Protein AF-A0A8K0TQK9-F1 (afdb_monomer)

Organism: NCBI:txid40658

Secondary structure (DSSP, 8-state):
-EEEEEEESS-S-SSHHHHHHHHHHHHHHTT--EEEEEEE--SS-GGG----TTS--EE-TT--EE-TTHHHHHHHHT----GGGEEEHHHHHHHHHHH-SS-HHHHHHHHHHHHHHHHTTS---TTT-PPPSEEEEEEEEETTSGGGHHHHHHHHHHHHHH-GGGEEEEEEEE--EETTEE-HHHHHHHHHHHHHTT---SEEEEEESSPPPTTHHHHHHHHTT--GGGEEEEETT--TTTHHHHHHHTTHHHHHHHHHT-S-SS----HHHHHHHHHHHHHHHHHHHHHHHHSTT-SS--EEEEEEE---TTTTHHHHHHHHHHHHHHT--EEEEEEEGGGTSTTHHHHSHHHHHHHHHHHHT-SEEEE----SSTTHHHHHHHHHHHHHHT--EEEETHHHHHHHHHHHHHTS--TT-EEGGG-S-TTS--S-EEEEE---S-SS-SS---EEEEEEEEEPTT-TT-HHHHHHHTSTT--EE--STTSPPEEEEEEEEEESEEE-GGGHHHHHHTTEEEEEE-TTS-SEEEEEETTSSSEEEESS-GGGS--SSS--HHHHHHHHHHHTPPPHHHHHHHHHHTT--

pLDDT: mean 83.14, std 16.25, range [33.28, 98.81]

InterPro domains:
  IPR004468 CTP synthase [PTHR11550] (1-573)
  IPR017456 CTP synthase, N-terminal [PF06418] (2-258)
  IPR017926 Glutamine amidotransferase [PF00117] (317-420)
  IPR017926 Glutamine amidotransferase [PF00117] (497-562)
  IPR027417 P-loop containing nucleoside triphosphate hydrolase [G3DSA:3.40.50.300] (1-275)
  IPR027417 P-loop containing nucleoside triphosphate hydrolase [SSF52540] (1-261)
  IPR029062 Class I glutamine amidotransferase-like [G3DSA:3.40.50.880] (303-580)
  IPR029062 Class I glutamine amidotransferase-like [SSF52317] (304-571)
  IPR033828 CTP synthase GATase domain [cd01746] (305-566)

Nearest PDB structures (foldseek):
  7mif-assembly1_C  TM=9.274E-01  e=9.470E-51  Homo sapiens
  1vcm-assembly1_A  TM=8.957E-01  e=7.310E-43  Thermus thermophilus
  6l6z-assembly1_C  TM=8.809E-01  e=5.903E-44  Drosophila melanogaster
  2vo1-assembly1_A-2  TM=8.966E-01  e=7.196E-18  Homo sapiens
  2vo1-assembly1_B-2  TM=9.047E-01  e=4.622E-17  Homo sapiens

Radius of gyration: 26.08 Å; Cα contacts (8 Å, |Δi|>4): 1160; chains: 1; bounding box: 70×64×74 Å

Solvent-accessible surface area (backbone atoms only — not comparable to full-atom values): 31436 Å² total; per-residue (Å²): 112,35,40,35,41,37,39,26,52,45,64,81,83,76,54,57,67,47,52,50,39,26,54,44,40,42,41,31,30,63,36,42,46,62,38,66,36,41,35,36,69,49,58,69,43,52,81,68,64,79,59,58,94,58,57,48,71,26,61,32,55,78,33,37,42,38,62,49,71,64,45,51,44,34,22,71,61,69,43,54,61,44,63,72,34,49,47,28,31,28,60,44,50,50,55,47,66,77,62,64,83,85,65,57,61,64,44,42,22,51,50,50,39,50,46,55,66,53,46,42,44,50,50,32,43,88,87,73,60,49,61,32,45,28,23,37,34,40,45,57,41,35,54,54,41,77,93,41,43,54,58,41,42,18,53,38,50,44,36,66,74,69,34,70,84,32,46,49,31,39,31,39,26,60,45,53,70,57,94,94,38,76,37,48,67,51,39,40,53,34,54,49,36,27,41,73,45,58,41,74,66,66,31,35,39,42,34,31,69,59,86,78,60,92,56,48,57,53,48,39,14,62,75,63,75,45,56,63,94,31,46,42,84,42,55,56,82,51,51,79,65,44,43,39,55,56,40,42,78,72,42,47,45,61,52,51,25,56,62,76,66,56,84,88,68,100,79,82,83,57,77,50,44,55,51,7,51,48,51,44,53,54,47,54,51,46,32,51,47,50,55,50,47,68,41,90,81,53,95,65,82,60,39,33,33,32,40,42,40,80,83,52,100,58,37,49,54,52,51,54,53,25,50,50,20,26,22,47,76,64,75,43,30,72,39,81,45,82,36,54,12,56,32,51,19,81,66,15,59,78,77,37,44,69,55,17,53,52,40,49,55,53,58,73,67,33,27,21,44,36,27,54,61,73,74,82,68,78,38,47,65,9,46,30,46,51,51,49,48,28,67,75,73,51,36,19,33,42,18,25,31,42,23,21,55,41,46,54,34,38,45,33,31,73,71,68,66,35,78,59,42,38,45,50,88,68,49,92,50,78,93,78,58,94,53,50,57,48,30,32,83,63,51,48,80,91,56,96,61,90,88,72,42,57,33,52,7,57,46,63,30,35,43,44,85,97,35,86,82,35,64,63,57,54,37,44,71,77,50,89,70,51,56,81,53,73,77,53,95,95,56,81,71,42,59,37,42,74,44,37,31,78,48,44,64,34,52,39,64,91,49,48,66,63,39,40,76,74,48,48,31,70,41,16,17,34,92,82,67,60,40,61,35,28,35,36,38,82,97,42,86,36,40,41,23,27,44,35,46,61,38,69,67,20,16,58,94,51,38,25,38,62,55,34,46,50,48,52,53,12,62,69,53,75,59,71,73,60,53,55,56,53,50,57,60,69,72,75,116

Foldseek 3Di:
DFEEEEAEQDAPDQCSLLLLLLLQLLLLLQQFFEAEAEEAAALDQQQPPVVDLFFDWFAFQQFRIHHVSVLLNCFRNVWGDDSLSYHYNNNLQVQQVVVDDDCSLVSSLVVVLVSCVVRQQQGGHPVPRGGTPYYYYYYHGRLLDPSCLSVLSSVLVNCVVVDVLRYAYEYEYEFDDDPNDTHLVRLLSSQVSSVVSVDHHQAYEYEDQDDDDPCSLVCNCVSNVHDSLRYHYDHRVADSLRRSVSCVVSVSSVVSCVSSPNDDDPDDDDPSSVSSNVSVVLSCLLSVLVVVLPDPPPPDDAQEEEEEEADDPRGPPLVVVLLSLLCSVVSGRHDYHYQYLVLQAPCCCVVPVVSVVVSVVSLQQHLEYEYEDGADDPSLRSLLSSLVCCVVVLRQYEYEAVGLVSNLQSCCVPQVVQVLEDAPRHDPDPVPRPGHHQKYFDADPPDDDDPDRWPWRKAKKWFDPPCPLPLLLVLPVVDPQWDQPPDDPPDHTTTMGIFTATGGMFGQQVCQVSCVVRAFHLGIAGPVNGGGQKTFRNPGLHHIYGNGDQSSNAHNSRRRSNSSSSSVSSSPDDGPVVVVVVVVVVVVD

Mean predicted aligned error: 8.95 Å

Sequence (589 aa):
MKYVFITSDVGHNIGDGIIATSIALLLKAVGQRVTLVKIDPTIKDSQDASQGENEDIFVLEDGAEVDPVLGEYERCLNITLTRDHIITGGKLLESVILGGGTDTEVKIVNNMQGLITRESKLPVDRDSKLAPQACVIEFDGDAADLDIQPFAMALAKLRASVGNHNVTHFHISHIPIVDDEQQPQHAKQGIQAVQAAGLFPDMVLAYHETEFLKDVIRQIAIDCQLRRDQVIAVHGNSTPYQMPTLLEEKGIMHYLASFVGVGSGPEYPSRIQLQGAQLWRSWTSAAGDAEQNIATDCEMPPTIISLIGNFTTYSHLSVTRSLEHAALSCQRRLQINYITASHLDPSAERLLPVQHVQALATLHSSHGILVPGGFGSEGTEGMIEAIRWARESRTPFLGICLGMQLTVIEFARNVCKMPKATSAEFVRSADMFDGEKLITYMPDFDRASPDDKMRLGVRKTYFQRDTEWSKARASYATGTVSEPDYLIAGGPSAFVIHERYRHRLAVNPKYFEVLETNGLRLVGKDDTGTRTGVVEIQDHPWFVGVQYHPEYTSKVMDPNRCILGFFKASSEVVPLQLLTTSMEALSLE

Structure (mmCIF, N/CA/C/O backbone):
data_AF-A0A8K0TQK9-F1
#
_entry.id   AF-A0A8K0TQK9-F1
#
loop_
_atom_site.group_PDB
_atom_site.id
_atom_site.type_symbol
_atom_site.label_atom_id
_atom_site.label_alt_id
_atom_site.label_comp_id
_atom_site.label_asym_id
_atom_site.label_entity_id
_atom_site.label_seq_id
_atom_site.pdbx_PDB_ins_code
_atom_site.Cartn_x
_atom_site.Cartn_y
_atom_site.Cartn_z
_atom_site.occupancy
_atom_site.B_iso_or_equiv
_atom_site.auth_seq_id
_atom_site.auth_comp_id
_atom_site.auth_asym_id
_atom_site.auth_atom_id
_atom_site.pdbx_PDB_model_num
ATOM 1 N N . MET A 1 1 ? -25.973 -3.242 12.121 1.00 92.88 1 MET A N 1
ATOM 2 C CA . MET A 1 1 ? -24.628 -2.657 11.995 1.00 92.88 1 MET A CA 1
ATOM 3 C C . MET A 1 1 ? -24.062 -2.518 13.392 1.00 92.88 1 MET A C 1
ATOM 5 O O . MET A 1 1 ? -24.775 -2.013 14.253 1.00 92.88 1 MET A O 1
ATOM 9 N N . LYS A 1 2 ? -22.846 -3.004 13.618 1.00 96.56 2 LYS A N 1
ATOM 10 C CA . LYS A 1 2 ? -22.050 -2.759 14.823 1.00 96.56 2 LYS A CA 1
ATOM 11 C C . LYS A 1 2 ? -20.995 -1.701 14.502 1.00 96.56 2 LYS A C 1
ATOM 13 O O . LYS A 1 2 ? -20.489 -1.688 13.384 1.00 96.56 2 LYS A O 1
ATOM 18 N N . TYR A 1 3 ? -20.662 -0.841 15.451 1.00 97.62 3 TYR A N 1
ATOM 19 C CA . TYR A 1 3 ? -19.619 0.166 15.286 1.00 97.62 3 TYR A CA 1
ATOM 20 C C . TYR A 1 3 ? -18.527 -0.037 16.327 1.00 97.62 3 TYR A C 1
ATOM 22 O O . TYR A 1 3 ? -18.816 -0.302 17.495 1.00 97.62 3 TYR A O 1
ATOM 30 N N . VAL A 1 4 ? -17.281 0.088 15.893 1.00 97.50 4 VAL A N 1
ATOM 31 C CA . VAL A 1 4 ? -16.113 0.090 16.768 1.00 97.50 4 VAL A CA 1
ATOM 32 C C . VAL A 1 4 ? -15.433 1.434 16.624 1.00 97.50 4 VAL A C 1
ATOM 34 O O . VAL A 1 4 ? -14.973 1.753 15.536 1.00 97.50 4 VAL A O 1
ATOM 37 N N . PHE A 1 5 ? -15.399 2.228 17.685 1.00 95.69 5 PHE A N 1
ATOM 38 C CA . PHE A 1 5 ? -14.688 3.504 17.681 1.00 95.69 5 PHE A CA 1
ATOM 39 C C . PHE A 1 5 ? -13.254 3.269 18.140 1.00 95.69 5 PHE A C 1
ATOM 41 O O . PHE A 1 5 ? -13.059 2.615 19.164 1.00 95.69 5 PHE A O 1
ATOM 48 N N . ILE A 1 6 ? -12.287 3.802 17.402 1.00 93.25 6 ILE A N 1
ATOM 49 C CA . ILE A 1 6 ? -10.870 3.838 17.760 1.00 93.25 6 ILE A CA 1
ATOM 50 C C . ILE A 1 6 ? -10.478 5.309 17.879 1.00 93.25 6 ILE A C 1
ATOM 52 O O . ILE A 1 6 ? -10.635 6.059 16.918 1.00 93.25 6 ILE A O 1
ATOM 56 N N . THR A 1 7 ? -10.019 5.721 19.057 1.00 91.25 7 THR A N 1
ATOM 57 C CA . THR A 1 7 ? -9.495 7.074 19.310 1.00 91.25 7 THR A CA 1
ATOM 58 C C . THR A 1 7 ? -8.152 6.977 20.020 1.00 91.25 7 THR A C 1
ATOM 60 O O . THR A 1 7 ? -7.935 6.004 20.742 1.00 91.25 7 THR A O 1
ATOM 63 N N . SER A 1 8 ? -7.290 7.982 19.906 1.00 87.88 8 SER A N 1
ATOM 64 C CA . SER A 1 8 ? -5.996 8.024 20.598 1.00 87.88 8 SER A CA 1
ATOM 65 C C . SER A 1 8 ? -5.784 9.343 21.341 1.00 87.88 8 SER A C 1
ATOM 67 O O . SER A 1 8 ? -6.478 10.323 21.071 1.00 87.88 8 SER A O 1
ATOM 69 N N . ASP A 1 9 ? -4.897 9.341 22.339 1.00 80.44 9 ASP A N 1
ATOM 70 C CA . ASP A 1 9 ? -4.411 10.547 23.037 1.00 80.44 9 ASP A CA 1
ATOM 71 C C . ASP A 1 9 ? -3.017 10.982 22.549 1.00 80.44 9 ASP A C 1
ATOM 73 O O . ASP A 1 9 ? -2.270 11.670 23.249 1.00 80.44 9 ASP A O 1
ATOM 77 N N . VAL A 1 10 ? -2.636 10.525 21.353 1.00 67.88 10 VAL A N 1
ATOM 78 C CA . VAL A 1 10 ? -1.314 10.750 20.783 1.00 67.88 10 VAL A CA 1
ATOM 79 C C . VAL A 1 10 ? -1.455 11.357 19.405 1.00 67.88 10 VAL A C 1
ATOM 81 O O . VAL A 1 10 ? -2.225 10.879 18.578 1.00 67.88 10 VAL A O 1
ATOM 84 N N . GLY A 1 11 ? -0.686 12.417 19.152 1.00 56.16 11 GLY A N 1
ATOM 85 C CA . GLY A 1 11 ? -0.573 12.988 17.816 1.00 56.16 11 GLY A CA 1
ATOM 86 C C . GLY A 1 11 ? -0.121 11.936 16.796 1.00 56.16 11 GLY A C 1
ATOM 87 O O . GLY A 1 11 ? 0.573 10.981 17.148 1.00 56.16 11 GLY A O 1
ATOM 88 N N . HIS A 1 12 ? -0.539 12.136 15.543 1.00 52.50 12 HIS A N 1
ATOM 89 C CA . HIS A 1 12 ? -0.337 11.261 14.384 1.00 52.50 12 HIS A CA 1
ATOM 90 C C . HIS A 1 12 ? 0.938 10.387 14.436 1.00 52.50 12 HIS A C 1
ATOM 92 O O . HIS A 1 12 ? 2.028 10.905 14.680 1.00 52.50 12 HIS A O 1
ATOM 98 N N . ASN A 1 13 ? 0.794 9.097 14.081 1.00 53.06 13 ASN A N 1
ATOM 99 C CA . ASN A 1 13 ? 1.830 8.059 13.851 1.00 53.06 13 ASN A CA 1
ATOM 100 C C . ASN A 1 13 ? 2.056 6.975 14.920 1.00 53.06 13 ASN A C 1
ATOM 102 O O . ASN A 1 13 ? 2.867 6.080 14.671 1.00 53.06 13 ASN A O 1
ATOM 106 N N . ILE A 1 14 ? 1.342 6.938 16.050 1.00 54.22 14 ILE A N 1
ATOM 107 C CA . ILE A 1 14 ? 1.516 5.829 17.014 1.00 54.22 14 ILE A CA 1
ATOM 108 C C . ILE A 1 14 ? 0.519 4.701 16.753 1.00 54.22 14 ILE A C 1
ATOM 110 O O . ILE A 1 14 ? -0.412 4.482 17.512 1.00 54.22 14 ILE A O 1
ATOM 114 N N . GLY A 1 15 ? 0.711 3.955 15.663 1.00 64.62 15 GLY A N 1
ATOM 115 C CA . GLY A 1 15 ? 0.089 2.634 15.494 1.00 64.62 15 GLY A CA 1
ATOM 116 C C . GLY A 1 15 ? -1.449 2.574 15.465 1.00 64.62 15 GLY A C 1
ATOM 117 O O . GLY A 1 15 ? -1.981 1.466 15.389 1.00 64.62 15 GLY A O 1
ATOM 118 N N . ASP A 1 16 ? -2.163 3.705 15.474 1.00 76.88 16 ASP A N 1
ATOM 119 C CA . ASP A 1 16 ? -3.633 3.775 15.473 1.00 76.88 16 ASP A CA 1
ATOM 120 C C . ASP A 1 16 ? -4.231 3.001 14.300 1.00 76.88 16 ASP A C 1
ATOM 122 O O . ASP A 1 16 ? -5.071 2.116 14.491 1.00 76.88 16 ASP A O 1
ATOM 126 N N . GLY A 1 17 ? -3.699 3.232 13.097 1.00 81.25 17 GLY A N 1
ATOM 127 C CA . GLY A 1 17 ? -4.093 2.490 11.906 1.00 81.25 17 GLY A CA 1
ATOM 128 C C . GLY A 1 17 ? -3.792 0.993 12.008 1.00 81.25 17 GLY A C 1
ATOM 129 O O . GLY A 1 17 ? -4.607 0.170 11.590 1.00 81.25 17 GLY A O 1
ATOM 130 N N . ILE A 1 18 ? -2.680 0.597 12.637 1.00 85.31 18 ILE A N 1
ATOM 131 C CA . ILE A 1 18 ? -2.342 -0.820 12.853 1.00 85.31 18 ILE A CA 1
ATOM 132 C C . ILE A 1 18 ? -3.350 -1.466 13.811 1.00 85.31 18 ILE A C 1
ATOM 134 O O . ILE A 1 18 ? -3.841 -2.566 13.545 1.00 85.31 18 ILE A O 1
ATOM 138 N N . ILE A 1 19 ? -3.702 -0.791 14.905 1.00 88.38 19 ILE A N 1
ATOM 139 C CA . ILE A 1 19 ? -4.674 -1.278 15.888 1.00 88.38 19 ILE A CA 1
ATOM 140 C C . ILE A 1 19 ? -6.076 -1.352 15.275 1.00 88.38 19 ILE A C 1
ATOM 142 O O . ILE A 1 19 ? -6.740 -2.384 15.401 1.00 88.38 19 ILE A O 1
ATOM 146 N N . ALA A 1 20 ? -6.515 -0.306 14.570 1.00 91.38 20 ALA A N 1
ATOM 147 C CA . ALA A 1 20 ? -7.804 -0.277 13.883 1.00 91.38 20 ALA A CA 1
ATOM 148 C C . ALA A 1 20 ? -7.917 -1.425 12.869 1.00 91.38 20 ALA A C 1
ATOM 150 O O . ALA A 1 20 ? -8.902 -2.171 12.869 1.00 91.38 20 ALA A O 1
ATOM 151 N N . THR A 1 21 ? -6.865 -1.632 12.073 1.00 91.44 21 THR A N 1
ATOM 152 C CA . THR A 1 21 ? -6.749 -2.755 11.134 1.00 91.44 21 THR A CA 1
ATOM 153 C C . THR A 1 21 ? -6.795 -4.100 11.850 1.00 91.44 21 THR A C 1
ATOM 155 O O . THR A 1 21 ? -7.517 -5.003 11.432 1.00 91.44 21 THR A O 1
ATOM 158 N N . SER A 1 22 ? -6.071 -4.241 12.959 1.00 92.25 22 SER A N 1
ATOM 159 C CA . SER A 1 22 ? -6.006 -5.488 13.724 1.00 92.25 22 SER A CA 1
ATOM 160 C C . SER A 1 22 ? -7.363 -5.854 14.320 1.00 92.25 22 SER A C 1
ATOM 162 O O . SER A 1 22 ? -7.814 -6.992 14.200 1.00 92.25 22 SER A O 1
ATOM 164 N N . ILE A 1 23 ? -8.074 -4.882 14.894 1.00 94.69 23 ILE A N 1
ATOM 165 C CA . ILE A 1 23 ? -9.427 -5.080 15.426 1.00 94.69 23 ILE A CA 1
ATOM 166 C C . ILE A 1 23 ? -10.412 -5.429 14.301 1.00 94.69 23 ILE A C 1
ATOM 168 O O . ILE A 1 23 ? -11.230 -6.342 14.456 1.00 94.69 23 ILE A O 1
ATOM 172 N N . ALA A 1 24 ? -10.319 -4.754 13.151 1.00 94.81 24 ALA A N 1
ATOM 173 C CA . ALA A 1 24 ? -11.122 -5.082 11.977 1.00 94.81 24 ALA A CA 1
ATOM 174 C C . ALA A 1 24 ? -10.854 -6.515 11.481 1.00 94.81 24 ALA A C 1
ATOM 176 O O . ALA A 1 24 ? -11.798 -7.240 11.153 1.00 94.81 24 ALA A O 1
ATOM 177 N N . LEU A 1 25 ? -9.595 -6.958 11.481 1.00 93.69 25 LEU A N 1
ATOM 178 C CA . LEU A 1 25 ? -9.217 -8.311 11.086 1.00 93.69 25 LEU A CA 1
ATOM 179 C C . LEU A 1 25 ? -9.775 -9.356 12.058 1.00 93.69 25 LEU A C 1
ATOM 181 O O . LEU A 1 25 ? -10.353 -10.347 11.613 1.00 93.69 25 LEU A O 1
ATOM 185 N N . LEU A 1 26 ? -9.682 -9.118 13.370 1.00 93.44 26 LEU A N 1
ATOM 186 C CA . LEU A 1 26 ? -10.270 -10.000 14.382 1.00 93.44 26 LEU A CA 1
ATOM 187 C C . LEU A 1 26 ? -11.797 -10.095 14.235 1.00 93.44 26 LEU A C 1
ATOM 189 O O . LEU A 1 26 ? -12.365 -11.180 14.350 1.00 93.44 26 LEU A O 1
ATOM 193 N N . LEU A 1 27 ? -12.482 -8.997 13.901 1.00 93.50 27 LEU A N 1
ATOM 194 C CA . LEU A 1 27 ? -13.911 -9.033 13.572 1.00 93.50 27 LEU A CA 1
ATOM 195 C C . LEU A 1 27 ? -14.202 -9.884 12.323 1.00 93.50 27 LEU A C 1
ATOM 197 O O . LEU A 1 27 ? -15.174 -10.648 12.330 1.00 93.50 27 LEU A O 1
ATOM 201 N N . LYS A 1 28 ? -13.364 -9.810 11.275 1.00 91.62 28 LYS A N 1
ATOM 202 C CA . LYS A 1 28 ? -13.469 -10.708 10.107 1.00 91.62 28 LYS A CA 1
ATOM 203 C C . LYS A 1 28 ? -13.219 -12.167 10.499 1.00 91.62 28 LYS A C 1
ATOM 205 O O . LYS A 1 28 ? -13.963 -13.041 10.058 1.00 91.62 28 LYS A O 1
ATOM 210 N N . ALA A 1 29 ? -12.252 -12.431 11.378 1.00 90.00 29 ALA A N 1
ATOM 211 C CA . ALA A 1 29 ? -11.958 -13.764 11.909 1.00 90.00 29 ALA A CA 1
ATOM 212 C C . ALA A 1 29 ? -13.120 -14.348 12.738 1.00 90.00 29 ALA A C 1
ATOM 214 O O . ALA A 1 29 ? -13.392 -15.546 12.682 1.00 90.00 29 ALA A O 1
ATOM 215 N N . VAL A 1 30 ? -13.876 -13.500 13.439 1.00 89.00 30 VAL A N 1
ATOM 216 C CA . VAL A 1 30 ? -15.132 -13.863 14.128 1.00 89.00 30 VAL A CA 1
ATOM 217 C C . VAL A 1 30 ? -16.292 -14.116 13.142 1.00 89.00 30 VAL A C 1
ATOM 219 O O . VAL A 1 30 ? -17.344 -14.639 13.517 1.00 89.00 30 VAL A O 1
ATOM 222 N N . GLY A 1 31 ? -16.108 -13.797 11.858 1.00 87.00 31 GLY A N 1
ATOM 223 C CA . GLY A 1 31 ? -17.086 -14.006 10.793 1.00 87.00 31 GLY A CA 1
ATOM 224 C C . GLY A 1 31 ? -17.948 -12.778 10.492 1.00 87.00 31 GLY A C 1
ATOM 225 O O . GLY A 1 31 ? -19.026 -12.908 9.925 1.00 87.00 31 GLY A O 1
ATOM 226 N N . GLN A 1 32 ? -17.543 -11.568 10.869 1.00 88.88 32 GLN A N 1
ATOM 227 C CA . GLN A 1 32 ? -18.262 -10.371 10.427 1.00 88.88 32 GLN A CA 1
ATOM 228 C C . GLN A 1 32 ? -17.778 -9.917 9.050 1.00 88.88 32 GLN A C 1
ATOM 230 O O . GLN A 1 32 ? -16.592 -9.987 8.734 1.00 88.88 32 GLN A O 1
ATOM 235 N N . ARG A 1 33 ? -18.689 -9.370 8.240 1.00 90.81 33 ARG A N 1
ATOM 236 C CA . ARG A 1 33 ? -18.289 -8.480 7.139 1.00 90.81 33 ARG A CA 1
ATOM 237 C C . ARG A 1 33 ? -17.956 -7.117 7.725 1.00 90.81 33 ARG A C 1
ATOM 239 O O . ARG A 1 33 ? -18.807 -6.522 8.390 1.00 90.81 33 ARG A O 1
ATOM 246 N N . VAL A 1 34 ? -16.740 -6.645 7.489 1.00 93.44 34 VAL A N 1
ATOM 247 C CA . VAL A 1 34 ? -16.199 -5.443 8.129 1.00 93.44 34 VAL A CA 1
ATOM 248 C C . VAL A 1 34 ? -15.825 -4.424 7.065 1.00 93.44 34 VAL A C 1
ATOM 250 O O . VAL A 1 34 ? -15.191 -4.784 6.077 1.00 93.44 34 VAL A O 1
ATOM 253 N N . THR A 1 35 ? -16.211 -3.171 7.288 1.00 94.88 35 THR A N 1
ATOM 254 C CA . THR A 1 35 ? -15.667 -2.000 6.589 1.00 94.88 35 THR A CA 1
ATOM 255 C C . THR A 1 35 ? -14.934 -1.094 7.576 1.00 94.88 35 THR A C 1
ATOM 257 O O . THR A 1 35 ? -15.013 -1.300 8.794 1.00 94.88 35 THR A O 1
ATOM 260 N N . LEU A 1 36 ? -14.233 -0.096 7.049 1.00 93.62 36 LEU A N 1
ATOM 261 C CA . LEU A 1 36 ? -13.516 0.901 7.819 1.00 93.62 36 LEU A CA 1
ATOM 262 C C . LEU A 1 36 ? -13.846 2.304 7.308 1.00 93.62 36 LEU A C 1
ATOM 264 O O . LEU A 1 36 ? -13.915 2.528 6.102 1.00 93.62 36 LEU A O 1
ATOM 268 N N . VAL A 1 37 ? -14.050 3.233 8.237 1.00 93.81 37 VAL A N 1
ATOM 269 C CA . VAL A 1 37 ? -14.179 4.664 7.958 1.00 93.81 37 VAL A CA 1
ATOM 270 C C . VAL A 1 37 ? -13.101 5.395 8.745 1.00 93.81 37 VAL A C 1
ATOM 272 O O . VAL A 1 37 ? -13.045 5.264 9.967 1.00 93.81 37 VAL A O 1
ATOM 275 N N . LYS A 1 38 ? -12.263 6.163 8.051 1.00 91.19 38 LYS A N 1
ATOM 276 C CA . LYS A 1 38 ? -11.293 7.060 8.680 1.00 91.19 38 LYS A CA 1
ATOM 277 C C . LYS A 1 38 ? -11.890 8.457 8.771 1.00 91.19 38 LYS A C 1
ATOM 279 O O . LYS A 1 38 ? -12.439 8.966 7.792 1.00 91.19 38 LYS A O 1
ATOM 284 N N . ILE A 1 39 ? -11.784 9.065 9.940 1.00 89.44 39 ILE A N 1
ATOM 285 C CA . ILE A 1 39 ? -12.103 10.468 10.169 1.00 89.44 39 ILE A CA 1
ATOM 286 C C . ILE A 1 39 ? -10.781 11.197 10.318 1.00 89.44 39 ILE A C 1
ATOM 288 O O . ILE A 1 39 ? -10.029 10.919 11.244 1.00 89.44 39 ILE A O 1
ATOM 292 N N . ASP A 1 40 ? -10.527 12.123 9.410 1.00 85.12 40 ASP A N 1
ATOM 293 C CA . ASP A 1 40 ? -9.362 12.990 9.424 1.00 85.12 40 ASP A CA 1
ATOM 294 C C . ASP A 1 40 ? -9.852 14.421 9.696 1.00 85.12 40 ASP A C 1
ATOM 296 O O . ASP A 1 40 ? -10.548 15.004 8.861 1.00 85.12 40 ASP A O 1
ATOM 300 N N . PRO A 1 41 ? -9.577 15.010 10.867 1.00 80.31 41 PRO A N 1
ATOM 301 C CA . PRO A 1 41 ? -10.068 16.339 11.202 1.00 80.31 41 PRO A CA 1
ATOM 302 C C . PRO A 1 41 ? -9.407 17.444 10.367 1.00 80.31 41 PRO A C 1
ATOM 304 O O . PRO A 1 41 ? -9.878 18.584 10.390 1.00 80.31 41 PRO A O 1
ATOM 307 N N . THR A 1 42 ? -8.347 17.144 9.609 1.00 77.62 42 THR A N 1
ATOM 308 C CA . THR A 1 42 ? -7.632 18.152 8.832 1.00 77.62 42 THR A CA 1
ATOM 309 C C . THR A 1 42 ? -8.489 18.732 7.700 1.00 77.62 42 THR A C 1
ATOM 311 O O . THR A 1 42 ? -9.385 18.104 7.126 1.00 77.62 42 THR A O 1
ATOM 314 N N . ILE A 1 43 ? -8.228 20.004 7.383 1.00 72.38 43 ILE A N 1
ATOM 315 C CA . ILE A 1 43 ? -8.941 20.732 6.321 1.00 72.38 43 ILE A CA 1
ATOM 316 C C . ILE A 1 43 ? -8.500 20.256 4.932 1.00 72.38 43 ILE A C 1
ATOM 318 O O . ILE A 1 43 ? -9.275 20.359 3.982 1.00 72.38 43 ILE A O 1
ATOM 322 N N . LYS A 1 44 ? -7.266 19.750 4.804 1.00 64.69 44 LYS A N 1
ATOM 323 C CA . LYS A 1 44 ? -6.733 19.278 3.527 1.00 64.69 44 LYS A CA 1
ATOM 324 C C . LYS A 1 44 ? -7.582 18.109 3.052 1.00 64.69 44 LYS A C 1
ATOM 326 O O . LYS A 1 44 ? -7.648 17.074 3.706 1.00 64.69 44 LYS A O 1
ATOM 331 N N . ASP A 1 45 ? -8.247 18.279 1.916 1.00 54.19 45 ASP A N 1
ATOM 332 C CA . ASP A 1 45 ? -8.907 17.144 1.302 1.00 54.19 45 ASP A CA 1
ATOM 333 C C . ASP A 1 45 ? -7.829 16.242 0.697 1.00 54.19 45 ASP A C 1
ATOM 335 O O . ASP A 1 45 ? -6.858 16.728 0.122 1.00 54.19 45 ASP A O 1
ATOM 339 N N . SER A 1 46 ? -8.001 14.929 0.824 1.00 50.19 46 SER A N 1
ATOM 340 C CA . SER A 1 46 ? -7.068 13.900 0.326 1.00 50.19 46 SER A CA 1
ATOM 341 C C . SER A 1 46 ? -6.606 14.103 -1.137 1.00 50.19 46 SER A C 1
ATOM 343 O O . SER A 1 46 ? -5.523 13.674 -1.518 1.00 50.19 46 SER A O 1
ATOM 345 N N . GLN A 1 47 ? -7.385 14.840 -1.940 1.00 43.59 47 GLN A N 1
ATOM 346 C CA . GLN A 1 47 ? -7.064 15.204 -3.326 1.00 43.59 47 GLN A CA 1
ATOM 347 C C . GLN A 1 47 ? -5.949 16.257 -3.471 1.00 43.59 47 GLN A C 1
ATOM 349 O O . GLN A 1 47 ? -5.305 16.292 -4.511 1.00 43.59 47 GLN A O 1
ATOM 354 N N . ASP A 1 48 ? -5.695 17.073 -2.445 1.00 43.50 48 ASP A N 1
ATOM 355 C CA . ASP A 1 48 ? -4.602 18.056 -2.388 1.00 43.50 48 ASP A CA 1
ATOM 356 C C . ASP A 1 48 ? -3.444 17.526 -1.529 1.00 43.50 48 ASP A C 1
ATOM 358 O O . ASP A 1 48 ? -2.778 18.261 -0.788 1.00 43.50 48 ASP A O 1
ATOM 362 N N . ALA A 1 49 ? -3.152 16.228 -1.645 1.00 43.81 49 ALA A N 1
ATOM 363 C CA . ALA A 1 49 ? -1.859 15.685 -1.257 1.00 43.81 49 ALA A CA 1
ATOM 364 C C . ALA A 1 49 ? -0.771 16.196 -2.223 1.00 43.81 49 ALA A C 1
ATOM 366 O O . ALA A 1 49 ? -0.038 15.423 -2.831 1.00 43.81 49 ALA A O 1
ATOM 367 N N . SER A 1 50 ? -0.582 17.518 -2.301 1.00 40.78 50 SER A N 1
ATOM 368 C CA . SER A 1 50 ? 0.710 18.126 -2.622 1.00 40.78 50 SER A CA 1
ATOM 369 C C . SER A 1 50 ? 1.673 17.918 -1.438 1.00 40.78 50 SER A C 1
ATOM 371 O O . SER A 1 50 ? 2.317 18.851 -0.951 1.00 40.78 50 SER A O 1
ATOM 373 N N . GLN A 1 51 ? 1.690 16.697 -0.905 1.00 48.16 51 GLN A N 1
ATOM 374 C CA . GLN A 1 51 ? 2.811 16.164 -0.160 1.00 48.16 51 GLN A CA 1
ATOM 375 C C . GLN A 1 51 ? 3.999 16.197 -1.129 1.00 48.16 51 GLN A C 1
ATOM 377 O O . GLN A 1 51 ? 3.805 16.081 -2.343 1.00 48.16 51 GLN A O 1
ATOM 382 N N . GLY A 1 52 ? 5.186 16.550 -0.636 1.00 44.56 52 GLY A N 1
ATOM 383 C CA . GLY A 1 52 ? 6.318 16.897 -1.503 1.00 44.56 52 GLY A CA 1
ATOM 384 C C . GLY A 1 52 ? 6.590 15.815 -2.554 1.00 44.56 52 GLY A C 1
ATOM 385 O O . GLY A 1 52 ? 6.206 14.665 -2.369 1.00 44.56 52 GLY A O 1
ATOM 386 N N . GLU A 1 53 ? 7.304 16.150 -3.634 1.00 47.50 53 GLU A N 1
ATOM 387 C CA . GLU A 1 53 ? 7.635 15.230 -4.747 1.00 47.50 53 GLU A CA 1
ATOM 388 C C . GLU A 1 53 ? 8.278 13.884 -4.310 1.00 47.50 53 GLU A C 1
ATOM 390 O O . GLU A 1 53 ? 8.404 12.974 -5.126 1.00 47.50 53 GLU A O 1
ATOM 395 N N . ASN A 1 54 ? 8.632 13.740 -3.025 1.00 49.72 54 ASN A N 1
ATOM 396 C CA . ASN A 1 54 ? 9.345 12.623 -2.412 1.00 49.72 54 ASN A CA 1
ATOM 397 C C . ASN A 1 54 ? 8.567 11.861 -1.308 1.00 49.72 54 ASN A C 1
ATOM 399 O O . ASN A 1 54 ? 9.186 11.063 -0.598 1.00 49.72 54 ASN A O 1
ATOM 403 N N . GLU A 1 55 ? 7.264 12.098 -1.115 1.00 63.41 55 GLU A N 1
ATOM 404 C CA . GLU A 1 55 ? 6.424 11.338 -0.165 1.00 63.41 55 GLU A CA 1
ATOM 405 C C . GLU A 1 55 ? 5.551 10.302 -0.903 1.00 63.41 55 GLU A C 1
ATOM 407 O O . GLU A 1 55 ? 5.080 10.543 -2.018 1.00 63.41 55 GLU A O 1
ATOM 412 N N . ASP A 1 56 ? 5.394 9.103 -0.323 1.00 76.31 56 ASP A N 1
ATOM 413 C CA . ASP A 1 56 ? 4.573 8.040 -0.919 1.00 76.31 56 ASP A CA 1
ATOM 414 C C . ASP A 1 56 ? 3.087 8.427 -0.874 1.00 76.31 56 ASP A C 1
ATOM 416 O O . ASP A 1 56 ? 2.627 9.081 0.057 1.00 76.31 56 ASP A O 1
ATOM 420 N N . ILE A 1 57 ? 2.319 8.004 -1.874 1.00 84.69 57 ILE A N 1
ATOM 421 C 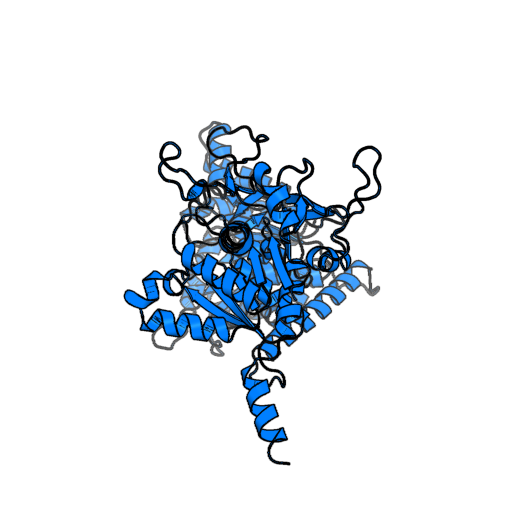CA . ILE A 1 57 ? 0.874 8.247 -1.973 1.00 84.69 57 ILE A CA 1
ATOM 422 C C . ILE A 1 57 ? 0.216 6.909 -2.273 1.00 84.69 57 ILE A C 1
ATOM 424 O O . ILE A 1 57 ? 0.723 6.145 -3.093 1.00 84.69 57 ILE A O 1
ATOM 428 N N . PHE A 1 58 ? -0.936 6.631 -1.668 1.00 88.81 58 PHE A N 1
ATOM 429 C CA . PHE A 1 58 ? -1.753 5.471 -2.010 1.00 88.81 58 PHE A CA 1
ATOM 430 C C . PHE A 1 58 ? -2.938 5.887 -2.875 1.00 88.81 58 PHE A C 1
ATOM 432 O O . PHE A 1 58 ? -3.594 6.889 -2.612 1.00 88.81 58 PHE A O 1
ATOM 439 N N . VAL A 1 59 ? -3.232 5.118 -3.923 1.00 91.12 59 VAL A N 1
ATOM 440 C CA . VAL A 1 59 ? -4.384 5.385 -4.793 1.00 91.12 59 VAL A CA 1
ATOM 441 C C . VAL A 1 59 ? -5.464 4.353 -4.534 1.00 91.12 59 VAL A C 1
ATOM 443 O O . VAL A 1 59 ? -5.190 3.154 -4.566 1.00 91.12 59 VAL A O 1
ATOM 446 N N . LEU A 1 60 ? -6.690 4.818 -4.299 1.00 91.69 60 LEU A N 1
ATOM 447 C CA . LEU A 1 60 ? -7.885 3.993 -4.121 1.00 91.69 60 LEU A CA 1
ATOM 448 C C . LEU A 1 60 ? -8.501 3.570 -5.460 1.00 91.69 60 LEU A C 1
ATOM 450 O O . LEU A 1 60 ? -8.092 3.996 -6.543 1.00 91.69 60 LEU A O 1
ATOM 454 N N . GLU A 1 61 ? -9.511 2.701 -5.403 1.00 89.81 61 GLU A N 1
ATOM 455 C CA . GLU A 1 61 ? -10.160 2.161 -6.601 1.00 89.81 61 GLU A CA 1
ATOM 456 C C . GLU A 1 61 ? -10.764 3.242 -7.512 1.00 89.81 61 GLU A C 1
ATOM 458 O O . GLU A 1 61 ? -10.595 3.197 -8.733 1.00 89.81 61 GLU A O 1
ATOM 463 N N . ASP A 1 62 ? -11.402 4.244 -6.917 1.00 89.62 62 ASP A N 1
ATOM 464 C CA . ASP A 1 62 ? -12.034 5.381 -7.594 1.00 89.62 62 ASP A CA 1
ATOM 465 C C . ASP A 1 62 ? -11.041 6.495 -7.985 1.00 89.62 62 ASP A C 1
ATOM 467 O O . ASP A 1 62 ? -11.427 7.554 -8.499 1.00 89.62 62 ASP A O 1
ATOM 471 N N . GLY A 1 63 ? -9.749 6.262 -7.747 1.00 88.81 63 GLY A N 1
ATOM 472 C CA . GLY A 1 63 ? -8.674 7.187 -8.069 1.00 88.81 63 GLY A CA 1
ATOM 473 C C . GLY A 1 63 ? -8.569 8.372 -7.121 1.00 88.81 63 GLY A C 1
ATOM 474 O O . GLY A 1 63 ? -8.076 9.412 -7.551 1.00 88.81 63 GLY A O 1
ATOM 475 N N . ALA A 1 64 ? -9.074 8.255 -5.891 1.00 86.38 64 ALA A N 1
ATOM 476 C CA . ALA A 1 64 ? -8.657 9.153 -4.822 1.00 86.38 64 ALA A CA 1
ATOM 477 C C . ALA A 1 64 ? -7.223 8.842 -4.392 1.00 86.38 64 ALA A C 1
ATOM 479 O O . ALA A 1 64 ? -6.842 7.678 -4.262 1.00 86.38 64 ALA A O 1
ATOM 480 N N . GLU A 1 65 ? -6.450 9.899 -4.203 1.00 85.25 65 GLU A N 1
ATOM 481 C CA . GLU A 1 65 ? -5.102 9.872 -3.649 1.00 85.25 65 GLU A CA 1
ATOM 482 C C . GLU A 1 65 ? -5.222 10.064 -2.146 1.00 85.25 65 GLU A C 1
ATOM 484 O O . GLU A 1 65 ? -6.013 10.885 -1.698 1.00 85.25 65 GLU A O 1
ATOM 489 N N . VAL A 1 66 ? -4.536 9.237 -1.370 1.00 82.12 66 VAL A N 1
ATOM 490 C CA . VAL A 1 66 ? -4.686 9.183 0.082 1.00 82.12 66 VAL A CA 1
ATOM 491 C C . VAL A 1 66 ? -3.350 8.847 0.738 1.00 82.12 66 VAL A C 1
ATOM 493 O O . VAL A 1 66 ? -2.417 8.398 0.068 1.00 82.12 66 VAL A O 1
ATOM 496 N N . ASP A 1 67 ? -3.268 9.040 2.052 1.00 78.81 67 ASP A N 1
ATOM 497 C CA . ASP A 1 67 ? -2.086 8.679 2.833 1.00 78.81 67 ASP A CA 1
ATOM 498 C C . ASP A 1 67 ? -1.742 7.171 2.691 1.00 78.81 67 ASP A C 1
ATOM 500 O O . ASP A 1 67 ? -2.647 6.328 2.750 1.00 78.81 67 ASP A O 1
ATOM 504 N N . PRO A 1 68 ? -0.459 6.793 2.523 1.00 76.81 68 PRO A N 1
ATOM 505 C CA . PRO A 1 68 ? 0.001 5.401 2.455 1.00 76.81 68 PRO A CA 1
ATOM 506 C C . PRO A 1 68 ? -0.482 4.470 3.568 1.00 76.81 68 PRO A C 1
ATOM 508 O O . PRO A 1 68 ? -0.664 3.270 3.317 1.00 76.81 68 PRO A O 1
ATOM 511 N N . VAL A 1 69 ? -0.705 5.003 4.772 1.00 73.75 69 VAL A N 1
ATOM 512 C CA . VAL A 1 69 ? -1.206 4.269 5.940 1.00 73.75 69 VAL A CA 1
ATOM 513 C C . VAL A 1 69 ? -2.620 3.749 5.691 1.00 73.75 69 VAL A C 1
ATOM 515 O O . VAL A 1 69 ? -2.926 2.627 6.088 1.00 73.75 69 VAL A O 1
ATOM 518 N N . LEU A 1 70 ? -3.466 4.469 4.941 1.00 79.19 70 LEU A N 1
ATOM 519 C CA . LEU A 1 70 ? -4.788 3.959 4.540 1.00 79.19 70 LEU A CA 1
ATOM 520 C C . LEU A 1 70 ? -4.687 2.702 3.670 1.00 79.19 70 LEU A C 1
ATOM 522 O O . LEU A 1 70 ? -5.600 1.874 3.666 1.00 79.19 70 LEU A O 1
ATOM 526 N N . GLY A 1 71 ? -3.570 2.527 2.960 1.00 84.94 71 GLY A N 1
ATOM 527 C CA . GLY A 1 71 ? -3.297 1.306 2.217 1.00 84.94 71 GLY A CA 1
ATOM 528 C C . GLY A 1 71 ? -3.205 0.072 3.116 1.00 84.94 71 GLY A C 1
ATOM 529 O O . GLY A 1 71 ? -3.589 -1.011 2.681 1.00 84.94 71 GLY A O 1
ATOM 530 N N . GLU A 1 72 ? -2.777 0.204 4.378 1.00 85.19 72 GLU A N 1
ATOM 531 C CA . GLU A 1 72 ? -2.721 -0.925 5.323 1.00 85.19 72 GLU A CA 1
ATOM 532 C C . GLU A 1 72 ? -4.100 -1.555 5.560 1.00 85.19 72 GLU A C 1
ATOM 534 O O . GLU A 1 72 ? -4.208 -2.783 5.656 1.00 85.19 72 GLU A O 1
ATOM 539 N N . TYR A 1 73 ? -5.170 -0.751 5.534 1.00 89.56 73 TYR A N 1
ATOM 540 C CA . TYR A 1 73 ? -6.542 -1.250 5.645 1.00 89.56 73 TYR A CA 1
ATOM 541 C C . TYR A 1 73 ? -6.877 -2.235 4.533 1.00 89.56 73 TYR A C 1
ATOM 543 O O . TYR A 1 73 ? -7.350 -3.342 4.797 1.00 89.56 73 TYR A O 1
ATOM 551 N N . GLU A 1 74 ? -6.607 -1.871 3.280 1.00 91.75 74 GLU A N 1
ATOM 552 C CA . GLU A 1 74 ? -6.878 -2.755 2.147 1.00 91.75 74 GLU A CA 1
ATOM 553 C C . GLU A 1 74 ? -5.955 -3.977 2.130 1.00 91.75 74 GLU A C 1
ATOM 555 O O . GLU A 1 74 ? -6.422 -5.089 1.845 1.00 91.75 74 GLU A O 1
ATOM 560 N N . ARG A 1 75 ? -4.670 -3.781 2.466 1.00 90.50 75 ARG A N 1
ATOM 561 C CA . ARG A 1 75 ? -3.631 -4.824 2.474 1.00 90.50 75 ARG A CA 1
ATOM 562 C C . ARG A 1 75 ? -3.953 -5.946 3.451 1.00 90.50 75 ARG A C 1
ATOM 564 O O . ARG A 1 75 ? -3.873 -7.120 3.083 1.00 90.50 75 ARG A O 1
ATOM 571 N N . CYS A 1 76 ? -4.333 -5.588 4.674 1.00 89.06 76 CYS A N 1
ATOM 572 C CA . CYS A 1 76 ? -4.555 -6.542 5.754 1.00 89.06 76 CYS A CA 1
ATOM 573 C C . CYS A 1 76 ? -5.973 -7.124 5.739 1.00 89.06 76 CYS A C 1
ATOM 575 O O . CYS A 1 76 ? -6.160 -8.318 5.966 1.00 89.06 76 CYS A O 1
ATOM 577 N N . LEU A 1 77 ? -6.992 -6.308 5.447 1.00 88.94 77 LEU A N 1
ATOM 578 C CA . LEU A 1 77 ? -8.389 -6.752 5.531 1.00 88.94 77 LEU A CA 1
ATOM 579 C C . LEU A 1 77 ? -8.886 -7.429 4.257 1.00 88.94 77 LEU A C 1
ATOM 581 O O . LEU A 1 77 ? -9.981 -8.000 4.266 1.00 88.94 77 LEU A O 1
ATOM 585 N N . ASN A 1 78 ? -8.112 -7.375 3.170 1.00 88.44 78 ASN A N 1
ATOM 586 C CA . ASN A 1 78 ? -8.530 -7.832 1.850 1.00 88.44 78 ASN A CA 1
ATOM 587 C C . ASN A 1 78 ? -9.867 -7.192 1.423 1.00 88.44 78 ASN A C 1
ATOM 589 O O . ASN A 1 78 ? -10.792 -7.878 0.997 1.00 88.44 78 ASN A O 1
ATOM 593 N N . ILE A 1 79 ? -9.971 -5.872 1.576 1.00 90.12 79 ILE A N 1
ATOM 594 C CA . ILE A 1 79 ? -11.140 -5.071 1.180 1.00 90.12 79 ILE A CA 1
ATOM 595 C C . ILE A 1 79 ? -10.760 -4.071 0.085 1.00 90.12 79 ILE A C 1
ATOM 597 O O . ILE A 1 79 ? -9.599 -4.001 -0.326 1.00 90.12 79 ILE A O 1
ATOM 601 N N . THR A 1 80 ? -11.738 -3.332 -0.426 1.00 91.12 80 THR A N 1
ATOM 602 C CA . THR A 1 80 ? -11.526 -2.226 -1.360 1.00 91.12 80 THR A CA 1
ATOM 603 C C . THR A 1 80 ? -12.307 -1.003 -0.901 1.00 91.12 80 THR A C 1
ATOM 605 O O . THR A 1 80 ? -13.520 -1.064 -0.709 1.00 91.12 80 THR A O 1
ATOM 608 N N . LEU A 1 81 ? -11.581 0.089 -0.691 1.00 92.19 81 LEU A N 1
ATOM 609 C CA . LEU A 1 81 ? -12.070 1.370 -0.218 1.00 92.19 81 LEU A CA 1
ATOM 610 C C . LEU A 1 81 ? -12.142 2.374 -1.378 1.00 92.19 81 LEU A C 1
ATOM 612 O O . LEU A 1 81 ? -11.523 2.229 -2.436 1.00 92.19 81 LEU A O 1
ATOM 616 N N . THR A 1 82 ? -12.915 3.424 -1.141 1.00 91.62 82 THR A N 1
ATOM 617 C CA . THR A 1 82 ? -13.139 4.564 -2.043 1.00 91.62 82 THR A CA 1
ATOM 618 C C . THR A 1 82 ? -12.974 5.861 -1.260 1.00 91.62 82 THR A C 1
ATOM 620 O O . THR A 1 82 ? -12.937 5.829 -0.026 1.00 91.62 82 THR A O 1
ATOM 623 N N . ARG A 1 83 ? -12.954 7.011 -1.946 1.00 90.06 83 ARG A N 1
ATOM 624 C CA . ARG A 1 83 ? -12.889 8.338 -1.305 1.00 90.06 83 ARG A CA 1
ATOM 625 C C . ARG A 1 83 ? -13.924 8.551 -0.208 1.00 90.06 83 ARG A C 1
ATOM 627 O O . ARG A 1 83 ? -13.700 9.357 0.689 1.00 90.06 83 ARG A O 1
ATOM 634 N N . ASP A 1 84 ? -15.062 7.875 -0.302 1.00 90.88 84 ASP A N 1
ATOM 635 C CA . ASP A 1 84 ? -16.172 8.044 0.625 1.00 90.88 84 ASP A CA 1
ATOM 636 C C . ASP A 1 84 ? -15.857 7.444 2.000 1.00 90.88 84 ASP A C 1
ATOM 638 O O . ASP A 1 84 ? -16.359 7.923 3.005 1.00 90.88 84 ASP A O 1
ATOM 642 N N . HIS A 1 85 ? -14.933 6.486 2.088 1.00 92.56 85 HIS A N 1
ATOM 643 C CA . HIS A 1 85 ? -14.503 5.896 3.360 1.00 92.56 85 HIS A CA 1
ATOM 644 C C . HIS A 1 85 ? -13.595 6.821 4.192 1.00 92.56 85 HIS A C 1
ATOM 646 O O . HIS A 1 85 ? -13.205 6.462 5.302 1.00 92.56 85 HIS A O 1
ATOM 652 N N . ILE A 1 86 ? -13.263 8.008 3.673 1.00 90.25 86 ILE A N 1
ATOM 653 C CA . ILE A 1 86 ? -12.427 9.007 4.340 1.00 90.25 86 ILE A CA 1
ATOM 654 C C . ILE A 1 86 ? -13.247 10.280 4.518 1.00 90.25 86 ILE A C 1
ATOM 656 O O . ILE A 1 86 ? -13.602 10.956 3.546 1.00 90.25 86 ILE A O 1
ATOM 660 N N . ILE A 1 87 ? -13.541 10.621 5.766 1.00 89.56 87 ILE A N 1
ATOM 661 C CA . ILE A 1 87 ? -14.279 11.824 6.137 1.00 89.56 87 ILE A CA 1
ATOM 662 C C . ILE A 1 87 ? -13.264 12.859 6.613 1.00 89.56 87 ILE A C 1
ATOM 664 O O . ILE A 1 87 ? -12.739 12.731 7.713 1.00 89.56 87 ILE A O 1
ATOM 668 N N . THR A 1 88 ? -13.002 13.871 5.787 1.00 86.31 88 THR A N 1
ATOM 669 C CA . THR A 1 88 ? -12.074 14.961 6.114 1.00 86.31 88 THR A CA 1
ATOM 670 C C . THR A 1 88 ? -12.805 16.153 6.735 1.00 86.31 88 THR A C 1
ATOM 672 O O . THR A 1 88 ? -13.982 16.401 6.435 1.00 86.31 88 THR A O 1
ATOM 675 N N . GLY A 1 89 ? -12.106 16.948 7.546 1.00 84.19 89 GLY A N 1
ATOM 676 C CA . GLY A 1 89 ? -12.581 18.253 8.006 1.00 84.19 89 GLY A CA 1
ATOM 677 C C . GLY A 1 89 ? -12.954 19.160 6.830 1.00 84.19 89 GLY A C 1
ATOM 678 O O . GLY A 1 89 ? -13.995 19.816 6.864 1.00 84.19 89 GLY A O 1
ATOM 679 N N . GLY A 1 90 ? -12.182 19.109 5.737 1.00 83.19 90 GLY A N 1
ATOM 680 C CA . GLY A 1 90 ? -12.480 19.799 4.476 1.00 83.19 90 GLY A CA 1
ATOM 681 C C . GLY A 1 90 ? -13.855 19.448 3.893 1.00 83.19 90 GLY A C 1
ATOM 682 O O . GLY A 1 90 ? -14.669 20.346 3.669 1.00 83.19 90 GLY A O 1
ATOM 683 N N . LYS A 1 91 ? -14.168 18.150 3.736 1.00 83.75 91 LYS A N 1
ATOM 684 C CA . LYS A 1 91 ? -15.487 17.677 3.255 1.00 83.75 91 LYS A CA 1
ATOM 685 C C . LYS A 1 91 ? -16.630 18.128 4.159 1.00 83.75 91 LYS A C 1
ATOM 687 O O . LYS A 1 91 ? -17.709 18.499 3.687 1.00 83.75 91 LYS A O 1
ATOM 692 N N . LEU A 1 92 ? -16.411 18.091 5.474 1.00 84.62 92 LEU A N 1
ATOM 693 C CA . LEU A 1 92 ? -17.409 18.539 6.441 1.00 84.62 92 LEU A CA 1
ATOM 694 C C . LEU A 1 92 ? -17.643 20.048 6.321 1.00 84.62 92 LEU A C 1
ATOM 696 O O . LEU A 1 92 ? -18.795 20.467 6.218 1.00 84.62 92 LEU A O 1
ATOM 700 N N . LEU A 1 93 ? -16.588 20.860 6.250 1.00 81.56 93 LEU A N 1
ATOM 701 C CA . LEU A 1 93 ? -16.692 22.314 6.101 1.00 81.56 93 LEU A CA 1
ATOM 702 C C . LEU A 1 93 ? -17.353 22.720 4.780 1.00 81.56 93 LEU A C 1
ATOM 704 O O . LEU A 1 93 ? -18.249 23.565 4.788 1.00 81.56 93 LEU A O 1
ATOM 708 N N . GLU A 1 94 ? -16.991 22.086 3.665 1.00 82.25 94 GLU A N 1
ATOM 709 C CA . GLU A 1 94 ? -17.613 22.333 2.359 1.00 82.25 94 GLU A CA 1
ATOM 710 C C . GLU A 1 94 ? -19.131 22.105 2.418 1.00 82.25 94 GLU A C 1
ATOM 712 O O . GLU A 1 94 ? -19.921 22.960 2.002 1.00 82.25 94 GLU A O 1
ATOM 717 N N . SER A 1 95 ? -19.556 20.996 3.032 1.00 74.56 95 SER A N 1
ATOM 718 C CA . SER A 1 95 ? -20.978 20.678 3.194 1.00 74.56 95 SER A CA 1
ATOM 719 C C . SER A 1 95 ? -21.736 21.719 4.032 1.00 74.56 95 SER A C 1
ATOM 721 O O . SER A 1 95 ? -22.917 21.985 3.788 1.00 74.56 95 SER A O 1
ATOM 723 N N . VAL A 1 96 ? -21.066 22.347 5.004 1.00 79.88 96 VAL A N 1
ATOM 724 C CA . VAL A 1 96 ? -21.648 23.410 5.832 1.00 79.88 96 VAL A CA 1
ATOM 725 C C . VAL A 1 96 ? -21.776 24.713 5.048 1.00 79.88 96 VAL A C 1
ATOM 727 O O . VAL A 1 96 ? -22.836 25.347 5.109 1.00 79.88 96 VAL A O 1
ATOM 730 N N . ILE A 1 97 ? -20.727 25.088 4.307 1.00 78.75 97 ILE A N 1
ATOM 731 C CA . ILE A 1 97 ? -20.672 26.307 3.487 1.00 78.75 97 ILE A CA 1
ATOM 732 C C . ILE A 1 97 ? -21.781 26.281 2.431 1.00 78.75 97 ILE A C 1
ATOM 734 O O . ILE A 1 97 ? -22.545 27.240 2.318 1.00 78.75 97 ILE A O 1
ATOM 738 N N . LEU A 1 98 ? -21.929 25.164 1.713 1.00 78.81 98 LEU A N 1
ATOM 739 C CA . LEU A 1 98 ? -22.960 24.998 0.682 1.00 78.81 98 LEU A CA 1
ATOM 740 C C . LEU A 1 98 ? -24.386 24.962 1.259 1.00 78.81 98 LEU A C 1
ATOM 742 O O . LEU A 1 98 ? -25.337 25.344 0.580 1.00 78.81 98 LEU A O 1
ATOM 746 N N . GLY A 1 99 ? -24.546 24.519 2.510 1.00 68.81 99 GLY A N 1
ATOM 747 C CA . GLY A 1 99 ? -25.848 24.372 3.161 1.00 68.81 99 GLY A CA 1
ATOM 748 C C . GLY A 1 99 ? -26.473 25.662 3.719 1.00 68.81 99 GLY A C 1
ATOM 749 O O . GLY A 1 99 ? -27.676 25.661 3.958 1.00 68.81 99 GLY A O 1
ATOM 750 N N . GLY A 1 100 ? -25.697 26.736 3.950 1.00 63.41 100 GLY A N 1
ATOM 751 C CA . GLY A 1 100 ? -26.155 28.069 4.410 1.00 63.41 100 GLY A CA 1
ATOM 752 C C . GLY A 1 100 ? -26.771 28.145 5.829 1.00 63.41 100 GLY A C 1
ATOM 753 O O . GLY A 1 100 ? -27.545 27.283 6.227 1.00 63.41 100 GLY A O 1
ATOM 754 N N . GLY A 1 101 ? -26.440 29.150 6.656 1.00 66.06 101 GLY A N 1
ATOM 755 C CA . GLY A 1 101 ? -26.973 29.341 8.032 1.00 66.06 101 GLY A CA 1
ATOM 756 C C . GLY A 1 101 ? -25.888 29.470 9.117 1.00 66.06 101 GLY A C 1
ATOM 757 O O . GLY A 1 101 ? -24.716 29.303 8.803 1.00 66.06 101 GLY A O 1
ATOM 758 N N . THR A 1 102 ? -26.263 29.763 10.373 1.00 66.94 102 THR A N 1
ATOM 759 C CA . THR A 1 102 ? -25.321 30.188 11.440 1.00 66.94 102 THR A CA 1
ATOM 760 C C . THR A 1 102 ? -24.789 29.081 12.359 1.00 66.94 102 THR A C 1
ATOM 762 O O . THR A 1 102 ? -23.722 29.260 12.934 1.00 66.94 102 THR A O 1
ATOM 765 N N . ASP A 1 103 ? -25.477 27.940 12.492 1.00 79.38 103 ASP A N 1
ATOM 766 C CA . ASP A 1 103 ? -25.068 26.866 13.420 1.00 79.38 103 ASP A CA 1
ATOM 767 C C . ASP A 1 103 ? -24.111 25.859 12.765 1.00 79.38 103 ASP A C 1
ATOM 769 O O . ASP A 1 103 ? -24.477 24.726 12.437 1.00 79.38 103 ASP A O 1
ATOM 773 N N . THR A 1 104 ? -22.871 26.295 12.546 1.00 77.56 104 THR A N 1
ATOM 774 C CA . THR A 1 104 ? -21.793 25.504 11.928 1.00 77.56 104 THR A CA 1
ATOM 775 C C . THR A 1 104 ? -21.541 24.183 12.659 1.00 77.56 104 THR A C 1
ATOM 777 O O . THR A 1 104 ? -21.526 23.129 12.029 1.00 77.56 104 THR A O 1
ATOM 780 N N . GLU A 1 105 ? -21.418 24.208 13.987 1.00 78.94 105 GLU A N 1
ATOM 781 C CA . GLU A 1 105 ? -21.066 23.033 14.796 1.00 78.94 105 GLU A CA 1
ATOM 782 C C . GLU A 1 105 ? -22.133 21.929 14.735 1.00 78.94 105 GLU A C 1
ATOM 784 O O . GLU A 1 105 ? -21.833 20.770 14.449 1.00 78.94 105 GLU A O 1
ATOM 789 N N . VAL A 1 106 ? -23.411 22.295 14.895 1.00 83.81 106 VAL A N 1
ATOM 790 C CA . VAL A 1 106 ? -24.540 21.352 14.808 1.00 83.81 106 VAL A CA 1
ATOM 791 C C . VAL A 1 106 ? -24.585 20.676 13.439 1.00 83.81 106 VAL A C 1
ATOM 793 O O . VAL A 1 106 ? -24.899 19.487 13.334 1.00 83.81 106 VAL A O 1
ATOM 796 N N . LYS A 1 107 ? -24.264 21.416 12.375 1.00 83.69 107 LYS A N 1
ATOM 797 C CA . LYS A 1 107 ? -24.212 20.863 11.023 1.00 83.69 107 LYS A CA 1
ATOM 798 C C . LYS A 1 107 ? -23.035 19.925 10.827 1.00 83.69 107 LYS A C 1
ATOM 800 O O . LYS A 1 107 ? -23.257 18.864 10.258 1.00 83.69 107 LYS A O 1
ATOM 805 N N . ILE A 1 108 ? -21.840 20.264 11.316 1.00 84.56 108 ILE A N 1
ATOM 806 C CA . ILE A 1 108 ? -20.677 19.361 11.276 1.00 84.56 108 ILE A CA 1
ATOM 807 C C . ILE A 1 108 ? -21.045 18.034 11.944 1.00 84.56 108 ILE A C 1
ATOM 809 O O . ILE A 1 108 ? -20.941 16.984 11.313 1.00 84.56 108 ILE A O 1
ATOM 813 N N . VAL A 1 109 ? -21.594 18.090 13.162 1.00 87.81 109 VAL A N 1
ATOM 814 C CA . VAL A 1 109 ? -22.028 16.911 13.929 1.00 87.81 109 VAL A CA 1
ATOM 815 C C . VAL A 1 109 ? -23.050 16.070 13.152 1.00 87.81 109 VAL A C 1
ATOM 817 O O . VAL A 1 109 ? -22.904 14.852 13.029 1.00 87.81 109 VAL A O 1
ATOM 820 N N . ASN A 1 110 ? -24.094 16.704 12.608 1.00 87.88 110 ASN A N 1
ATOM 821 C CA . ASN A 1 110 ? -25.154 16.009 11.870 1.00 87.88 110 ASN A CA 1
ATOM 822 C C . ASN A 1 110 ? -24.658 15.411 10.550 1.00 87.88 110 ASN A C 1
ATOM 824 O O . ASN A 1 110 ? -24.994 14.270 10.226 1.00 87.88 110 ASN A O 1
ATOM 828 N N . ASN A 1 111 ? -23.870 16.173 9.794 1.00 89.38 111 ASN A N 1
ATOM 829 C CA . ASN A 1 111 ? -23.352 15.758 8.497 1.00 89.38 111 ASN A CA 1
ATOM 830 C C . ASN A 1 111 ? -22.373 14.603 8.672 1.00 89.38 111 ASN A C 1
ATOM 832 O O . ASN A 1 111 ? -22.500 13.598 7.982 1.00 89.38 111 ASN A O 1
ATOM 836 N N . MET A 1 112 ? -21.476 14.689 9.653 1.00 90.94 112 MET A N 1
ATOM 837 C CA . MET A 1 112 ? -20.547 13.616 9.985 1.00 90.94 112 MET A CA 1
ATOM 838 C C . MET A 1 112 ? -21.278 12.333 10.394 1.00 90.94 112 MET A C 1
ATOM 840 O O . MET A 1 112 ? -20.987 11.268 9.853 1.00 90.94 112 MET A O 1
ATOM 844 N N . GLN A 1 113 ? -22.278 12.416 11.280 1.00 91.31 113 GLN A N 1
ATOM 845 C CA . GLN A 1 113 ? -23.099 11.255 11.645 1.00 91.31 113 GLN A CA 1
ATOM 846 C C . GLN A 1 113 ? -23.792 10.639 10.415 1.00 91.31 113 GLN A C 1
ATOM 848 O O . GLN A 1 113 ? -23.853 9.411 10.276 1.00 91.31 113 GLN A O 1
ATOM 853 N N . GLY A 1 114 ? -24.318 11.489 9.527 1.00 91.38 114 GLY A N 1
ATOM 854 C CA . GLY A 1 114 ? -24.958 11.084 8.278 1.00 91.38 114 GLY A CA 1
ATOM 855 C C . GLY A 1 114 ? -23.996 10.366 7.333 1.00 91.38 114 GLY A C 1
ATOM 856 O O . GLY A 1 114 ? -24.333 9.287 6.843 1.00 91.38 114 GLY A O 1
ATOM 857 N N . LEU A 1 115 ? -22.795 10.922 7.142 1.00 92.25 115 LEU A N 1
ATOM 858 C CA . LEU A 1 115 ? -21.717 10.312 6.366 1.00 92.25 115 LEU A CA 1
ATOM 859 C C . LEU A 1 115 ? -21.349 8.956 6.963 1.00 92.25 115 LEU A C 1
ATOM 861 O O . LEU A 1 115 ? -21.586 7.948 6.314 1.00 92.25 115 LEU A O 1
ATOM 865 N N . ILE A 1 116 ? -20.937 8.879 8.231 1.00 94.19 116 ILE A N 1
ATOM 866 C CA . ILE A 1 116 ? -20.573 7.606 8.883 1.00 94.19 116 ILE A CA 1
ATOM 867 C C . ILE A 1 116 ? -21.657 6.531 8.684 1.00 94.19 116 ILE A C 1
ATOM 869 O O . ILE A 1 116 ? -21.368 5.382 8.344 1.00 94.19 116 ILE A O 1
ATOM 873 N N . THR A 1 117 ? -22.930 6.891 8.853 1.00 93.69 117 THR A N 1
ATOM 874 C CA . THR A 1 117 ? -24.056 5.953 8.701 1.00 93.69 117 THR A CA 1
ATOM 875 C C . THR A 1 117 ? -24.259 5.481 7.256 1.00 93.69 117 THR A C 1
ATOM 877 O O . THR A 1 117 ? -24.756 4.371 7.037 1.00 93.69 117 THR A O 1
ATOM 880 N N . ARG A 1 118 ? -23.928 6.323 6.274 1.00 94.12 118 ARG A N 1
ATOM 881 C CA . ARG A 1 118 ? -23.972 5.998 4.845 1.00 94.12 118 ARG A CA 1
ATOM 882 C C . ARG A 1 118 ? -22.775 5.133 4.455 1.00 94.12 118 ARG A C 1
ATOM 884 O O . ARG A 1 118 ? -22.983 4.037 3.938 1.00 94.12 118 ARG A O 1
ATOM 891 N N . GLU A 1 119 ? -21.566 5.577 4.785 1.00 94.06 119 GLU A N 1
ATOM 892 C CA . GLU A 1 119 ? -20.317 4.951 4.330 1.00 94.06 119 GLU A CA 1
ATOM 893 C C . GLU A 1 119 ? -20.054 3.607 4.998 1.00 94.06 119 GLU A C 1
ATOM 895 O O . GLU A 1 119 ? -19.625 2.663 4.345 1.00 94.06 119 GLU A O 1
ATOM 900 N N . SER A 1 120 ? -20.462 3.444 6.260 1.00 94.62 120 SER A N 1
ATOM 901 C CA . SER A 1 120 ? -20.405 2.146 6.950 1.00 94.62 120 SER A CA 1
ATOM 902 C C . SER A 1 120 ? -21.206 1.030 6.264 1.00 94.62 120 SER A C 1
ATOM 904 O O . SER A 1 120 ? -21.033 -0.144 6.593 1.00 94.62 120 SER A O 1
ATOM 906 N N . LYS A 1 121 ? -22.110 1.365 5.335 1.00 94.69 121 LYS A N 1
ATOM 907 C CA . LYS A 1 121 ? -22.934 0.401 4.591 1.00 94.69 121 LYS A CA 1
ATOM 908 C C . LYS A 1 121 ? -22.430 0.152 3.174 1.00 94.69 121 LYS A C 1
ATOM 910 O O . LYS A 1 121 ? -22.985 -0.733 2.516 1.00 94.69 121 LYS A O 1
ATOM 915 N N . LEU A 1 122 ? -21.431 0.903 2.704 1.00 92.81 122 LEU A N 1
ATOM 916 C CA . LEU A 1 122 ? -20.863 0.692 1.380 1.00 92.81 122 LEU A CA 1
ATOM 917 C C . LEU A 1 122 ? -20.226 -0.704 1.307 1.00 92.81 122 LEU A C 1
ATOM 919 O O . LEU A 1 122 ? -19.466 -1.084 2.201 1.00 92.81 122 LEU A O 1
ATOM 923 N N . PRO A 1 123 ? -20.556 -1.506 0.281 1.00 90.94 123 PRO A N 1
ATOM 924 C CA . PRO A 1 123 ? -19.885 -2.776 0.062 1.00 90.94 123 PRO A CA 1
ATOM 925 C C . PRO A 1 123 ? -18.403 -2.563 -0.247 1.00 90.94 123 PRO A C 1
ATOM 927 O O . PRO A 1 123 ? -18.065 -1.796 -1.143 1.00 90.94 123 PRO A O 1
ATOM 930 N N . VAL A 1 124 ? -17.546 -3.294 0.462 1.00 89.62 124 VAL A N 1
ATOM 931 C CA . VAL A 1 124 ? -16.082 -3.240 0.293 1.00 89.62 124 VAL A CA 1
ATOM 932 C C . VAL A 1 124 ? -15.481 -4.544 -0.236 1.00 89.62 124 VAL A C 1
ATOM 934 O O . VAL A 1 124 ? -14.297 -4.603 -0.557 1.00 89.62 124 VAL A O 1
ATOM 937 N N . ASP A 1 125 ? -16.293 -5.599 -0.344 1.00 84.19 125 ASP A N 1
ATOM 938 C CA . ASP A 1 125 ? -15.906 -6.865 -0.964 1.00 84.19 125 ASP A CA 1
ATOM 939 C C . ASP A 1 125 ? -16.376 -6.871 -2.427 1.00 84.19 125 ASP A C 1
ATOM 941 O O . ASP A 1 125 ? -17.584 -6.857 -2.696 1.00 84.19 125 ASP A O 1
ATOM 945 N N . ARG A 1 126 ? -15.433 -6.947 -3.374 1.00 70.88 126 ARG A N 1
ATOM 946 C CA . ARG A 1 126 ? -15.729 -6.947 -4.819 1.00 70.88 126 ARG A CA 1
ATOM 947 C C . ARG A 1 126 ? -16.651 -8.093 -5.247 1.00 70.88 126 ARG A C 1
ATOM 949 O O . ARG A 1 126 ? -17.558 -7.871 -6.049 1.00 70.88 126 ARG A O 1
ATOM 956 N N . ASP A 1 127 ? -16.452 -9.278 -4.671 1.00 71.06 127 ASP A N 1
ATOM 957 C CA . ASP A 1 127 ? -17.169 -10.495 -5.066 1.00 71.06 127 ASP A CA 1
ATOM 958 C C . ASP A 1 127 ? -18.586 -10.546 -4.492 1.00 71.06 127 ASP A C 1
ATOM 960 O O . ASP A 1 127 ? -19.548 -10.862 -5.191 1.00 71.06 127 ASP A O 1
ATOM 964 N N . SER A 1 128 ? -18.729 -10.251 -3.195 1.00 77.19 128 SER A N 1
ATOM 965 C CA . SER A 1 128 ? -20.013 -10.409 -2.510 1.00 77.19 128 SER A CA 1
ATOM 966 C C . SER A 1 128 ? -20.949 -9.231 -2.775 1.00 77.19 128 SER A C 1
ATOM 968 O O . SER A 1 128 ? -22.165 -9.421 -2.828 1.00 77.19 128 SER A O 1
ATOM 970 N N . LYS A 1 129 ? -20.392 -8.015 -2.913 1.00 82.44 129 LYS A N 1
ATOM 971 C CA . LYS A 1 129 ? -21.126 -6.738 -2.972 1.00 82.44 129 LYS A CA 1
ATOM 972 C C . LYS A 1 129 ? -22.178 -6.590 -1.862 1.00 82.44 129 LYS A C 1
ATOM 974 O O . LYS A 1 129 ? -23.137 -5.830 -1.995 1.00 82.44 129 LYS A O 1
ATOM 979 N N . LEU A 1 130 ? -22.012 -7.319 -0.757 1.00 87.62 130 LEU A N 1
ATOM 980 C CA . LEU A 1 130 ? -22.916 -7.279 0.383 1.00 87.62 130 LEU A CA 1
ATOM 981 C C . LEU A 1 130 ? -22.543 -6.126 1.308 1.00 87.62 130 LEU A C 1
ATOM 983 O O . LEU A 1 130 ? -21.369 -5.828 1.516 1.00 87.62 130 LEU A O 1
ATOM 987 N N . ALA A 1 131 ? -23.558 -5.537 1.938 1.00 90.94 131 ALA A N 1
ATOM 988 C CA . ALA A 1 131 ? -23.334 -4.534 2.966 1.00 90.94 131 ALA A CA 1
ATOM 989 C C . ALA A 1 131 ? -22.549 -5.130 4.162 1.00 90.94 131 ALA A C 1
ATOM 991 O O . ALA A 1 131 ? -22.827 -6.274 4.582 1.00 90.94 131 ALA A O 1
ATOM 992 N N . PRO A 1 132 ? -21.613 -4.358 4.745 1.00 94.38 132 PRO A N 1
ATOM 993 C CA . PRO A 1 132 ? -20.930 -4.705 5.985 1.00 94.38 132 PRO A CA 1
ATOM 994 C C . P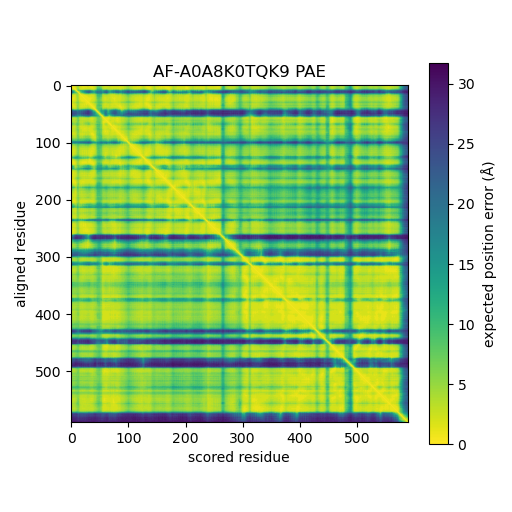RO A 1 132 ? -21.900 -4.910 7.157 1.00 94.38 132 PRO A C 1
ATOM 996 O O . PRO A 1 132 ? -23.032 -4.420 7.175 1.00 94.38 132 PRO A O 1
ATOM 999 N N . GLN A 1 133 ? -21.456 -5.670 8.154 1.00 94.00 133 GLN A N 1
ATOM 1000 C CA . GLN A 1 133 ? -22.174 -5.910 9.410 1.00 94.00 133 GLN A CA 1
ATOM 1001 C C . GLN A 1 133 ? -21.549 -5.153 10.578 1.00 94.00 133 GLN A C 1
ATOM 1003 O O . GLN A 1 133 ? -22.274 -4.791 11.512 1.00 94.00 133 GLN A O 1
ATOM 1008 N N . ALA A 1 134 ? -20.244 -4.896 10.502 1.00 95.44 134 ALA A N 1
ATOM 1009 C CA . ALA A 1 134 ? -19.501 -4.061 11.424 1.00 95.44 134 ALA A CA 1
ATOM 1010 C C . ALA A 1 134 ? -18.705 -2.987 10.666 1.00 95.44 134 ALA A C 1
ATOM 1012 O O . ALA A 1 134 ? -18.240 -3.220 9.551 1.00 95.44 134 ALA A O 1
ATOM 1013 N N . CYS A 1 135 ? -18.540 -1.826 11.289 1.00 97.00 135 CYS A N 1
ATOM 1014 C CA . CYS A 1 135 ? -17.709 -0.735 10.801 1.00 97.00 135 CYS A CA 1
ATOM 1015 C C . CYS A 1 135 ? -16.721 -0.344 11.896 1.00 97.00 135 CYS A C 1
ATOM 1017 O O . CYS A 1 135 ? -17.140 0.015 13.000 1.00 97.00 135 CYS A O 1
ATOM 1019 N N . VAL A 1 136 ? -15.429 -0.410 11.591 1.00 97.00 136 VAL A N 1
ATOM 1020 C CA . VAL A 1 136 ? -14.399 0.209 12.429 1.00 97.00 136 VAL A CA 1
ATOM 1021 C C . VAL A 1 136 ? -14.283 1.670 12.016 1.00 97.00 136 VAL A C 1
ATOM 1023 O O . VAL A 1 136 ? -14.252 1.980 10.830 1.00 97.00 136 VAL A O 1
ATOM 1026 N N . ILE A 1 137 ? -14.312 2.565 12.989 1.00 95.06 137 ILE A N 1
ATOM 1027 C CA . ILE A 1 137 ? -14.192 4.000 12.793 1.00 95.06 137 ILE A CA 1
ATOM 1028 C C . ILE A 1 137 ? -12.907 4.424 13.480 1.00 95.06 137 ILE A C 1
ATOM 1030 O O . ILE A 1 137 ? -12.840 4.412 14.708 1.00 95.06 137 ILE A O 1
ATOM 1034 N N . GLU A 1 138 ? -11.904 4.761 12.683 1.00 92.12 138 GLU A N 1
ATOM 1035 C CA . GLU A 1 138 ? -10.667 5.355 13.172 1.00 92.12 138 GLU A CA 1
ATOM 1036 C C . GLU A 1 138 ? -10.832 6.870 13.181 1.00 92.12 138 GLU A C 1
ATOM 1038 O O . GLU A 1 138 ? -11.163 7.472 12.158 1.00 92.12 138 GLU A O 1
ATOM 1043 N N . PHE A 1 139 ? -10.621 7.475 14.341 1.00 88.56 139 PHE A N 1
ATOM 1044 C CA . PHE A 1 139 ? -10.467 8.909 14.464 1.00 88.56 139 PHE A CA 1
ATOM 1045 C C . PHE A 1 139 ? -8.974 9.244 14.490 1.00 88.56 139 PHE A C 1
ATOM 1047 O O . PHE A 1 139 ? -8.274 8.801 15.396 1.00 88.56 139 PHE A O 1
ATOM 1054 N N . ASP A 1 140 ? -8.507 9.977 13.481 1.00 80.88 140 ASP A N 1
ATOM 1055 C CA . ASP A 1 140 ? -7.114 10.397 13.359 1.00 80.88 140 ASP A CA 1
ATOM 1056 C C . ASP A 1 140 ? -6.876 11.705 14.115 1.00 80.88 140 ASP A C 1
ATOM 1058 O O . ASP A 1 140 ? -7.598 12.682 13.920 1.00 80.88 140 ASP A O 1
ATOM 1062 N N . GLY A 1 141 ? -5.849 11.734 14.956 1.00 75.62 141 GLY A N 1
ATOM 1063 C CA . GLY A 1 141 ? -5.515 12.879 15.792 1.00 75.62 141 GLY A CA 1
ATOM 1064 C C . GLY A 1 141 ? -5.864 12.680 17.263 1.00 75.62 141 GLY A C 1
ATOM 1065 O O . GLY A 1 141 ? -6.564 11.746 17.658 1.00 75.62 141 GLY A O 1
ATOM 1066 N N . ASP A 1 142 ? -5.353 13.596 18.078 1.00 77.38 142 ASP A N 1
ATOM 1067 C CA . ASP A 1 142 ? -5.486 13.531 19.525 1.00 77.38 142 ASP A CA 1
ATOM 1068 C C . ASP A 1 142 ? -6.922 13.866 19.943 1.00 77.38 142 ASP A C 1
ATOM 1070 O O . ASP A 1 142 ? -7.370 15.010 19.884 1.00 77.38 142 ASP A O 1
ATOM 1074 N N . ALA A 1 143 ? -7.659 12.856 20.396 1.00 70.25 143 ALA A N 1
ATOM 1075 C CA . ALA A 1 143 ? -9.033 13.020 20.847 1.00 70.25 143 ALA A CA 1
ATOM 1076 C C . ALA A 1 143 ? -9.164 13.901 22.109 1.00 70.25 143 ALA A C 1
ATOM 1078 O O . ALA A 1 143 ? -10.290 14.231 22.492 1.00 70.25 143 ALA A O 1
ATOM 1079 N N . ALA A 1 144 ? -8.051 14.268 22.754 1.00 67.62 144 ALA A N 1
ATOM 1080 C CA . ALA A 1 144 ? -7.994 15.245 23.835 1.00 67.62 144 ALA A CA 1
ATOM 1081 C C . ALA A 1 144 ? -7.870 16.705 23.352 1.00 67.62 144 ALA A C 1
ATOM 1083 O O . ALA A 1 144 ? -7.999 17.616 24.175 1.00 67.62 144 ALA A O 1
ATOM 1084 N N . ASP A 1 145 ? -7.654 16.950 22.055 1.00 74.75 145 ASP A N 1
ATOM 1085 C CA . ASP A 1 145 ? -7.588 18.302 21.498 1.00 74.75 145 ASP A CA 1
ATOM 1086 C C . ASP A 1 145 ? -8.981 18.963 21.432 1.00 74.75 145 ASP A C 1
ATOM 1088 O O . ASP A 1 145 ? -9.995 18.345 21.090 1.00 74.75 145 ASP A O 1
ATOM 1092 N N . LEU A 1 146 ? -9.038 20.260 21.740 1.00 60.72 146 LEU A N 1
ATOM 1093 C CA . LEU A 1 146 ? -10.265 21.059 21.733 1.00 60.72 146 LEU A CA 1
ATOM 1094 C C . LEU A 1 146 ? -10.835 21.225 20.322 1.00 60.72 146 LEU A C 1
ATOM 1096 O O . LEU A 1 146 ? -12.057 21.242 20.156 1.00 60.72 146 LEU A O 1
ATOM 1100 N N . ASP A 1 147 ? -9.974 21.283 19.305 1.00 68.50 147 ASP A N 1
ATOM 1101 C CA . ASP A 1 147 ? -10.389 21.459 17.907 1.00 68.50 147 ASP A CA 1
ATOM 1102 C C . ASP A 1 147 ? -11.150 20.230 17.360 1.00 68.50 147 ASP A C 1
ATOM 1104 O O . ASP A 1 147 ? -11.819 20.293 16.323 1.00 68.50 147 ASP A O 1
ATOM 1108 N N . ILE A 1 148 ? -11.126 19.120 18.105 1.00 71.44 148 ILE A N 1
ATOM 1109 C CA . ILE A 1 148 ? -11.737 17.836 17.757 1.00 71.44 148 ILE A CA 1
ATOM 1110 C C . ILE A 1 148 ? -13.120 17.637 18.416 1.00 71.44 148 ILE A C 1
ATOM 1112 O O . ILE A 1 148 ? -13.875 16.724 18.060 1.00 71.44 148 ILE A O 1
ATOM 1116 N N . GLN A 1 149 ? -13.535 18.534 19.314 1.00 77.38 149 GLN A N 1
ATOM 1117 C CA . GLN A 1 149 ? -14.794 18.424 20.062 1.00 77.38 149 GLN A CA 1
ATOM 1118 C C . GLN A 1 149 ? -16.048 18.150 19.192 1.00 77.38 149 GLN A C 1
ATOM 1120 O O . GLN A 1 149 ? -16.831 17.263 19.561 1.00 77.38 149 GLN A O 1
ATOM 1125 N N . PRO A 1 150 ? -16.245 18.783 18.013 1.00 81.06 150 PRO A N 1
ATOM 1126 C CA . PRO A 1 150 ? -17.392 18.478 17.151 1.00 81.06 150 PRO A CA 1
ATOM 1127 C C . PRO A 1 150 ? -17.409 17.020 16.659 1.00 81.06 150 PRO A C 1
ATOM 1129 O O . PRO A 1 150 ? -18.476 16.423 16.495 1.00 81.06 150 PRO A O 1
ATOM 1132 N N . PHE A 1 151 ? -16.237 16.416 16.456 1.00 84.38 151 PHE A N 1
ATOM 1133 C CA . PHE A 1 151 ? -16.100 15.031 16.007 1.00 84.38 151 PHE A CA 1
ATOM 1134 C C . PHE A 1 151 ? -16.433 14.050 17.134 1.00 84.38 151 PHE A C 1
ATOM 1136 O O . PHE A 1 151 ? -17.210 13.111 16.931 1.00 84.38 151 PHE A O 1
ATOM 1143 N N . ALA A 1 152 ? -15.931 14.305 18.346 1.00 85.19 152 ALA A N 1
ATOM 1144 C CA . ALA A 1 152 ? -16.273 13.512 19.526 1.00 85.19 152 ALA A CA 1
ATOM 1145 C C . ALA A 1 152 ? -17.786 13.544 19.810 1.00 85.19 152 ALA A C 1
ATOM 1147 O O . ALA A 1 152 ? -18.411 12.501 20.031 1.00 85.19 152 ALA A O 1
ATOM 1148 N N . MET A 1 153 ? -18.411 14.720 19.685 1.00 87.06 153 MET A N 1
ATOM 1149 C CA . MET A 1 153 ? -19.863 14.877 19.802 1.00 87.06 153 MET A CA 1
ATOM 1150 C C . MET A 1 153 ? -20.631 14.093 18.732 1.00 87.06 153 MET A C 1
ATOM 1152 O O . MET A 1 153 ? -21.678 13.509 19.032 1.00 87.06 153 MET A O 1
ATOM 1156 N N . ALA A 1 154 ? -20.127 14.030 17.497 1.00 90.25 154 ALA A N 1
ATOM 1157 C CA . ALA A 1 154 ? -20.729 13.224 16.437 1.00 90.25 154 ALA A CA 1
ATOM 1158 C C . ALA A 1 154 ? -20.698 11.723 16.758 1.00 90.25 154 ALA A C 1
ATOM 1160 O O . ALA A 1 154 ? -21.713 11.041 16.586 1.00 90.25 154 ALA A O 1
ATOM 1161 N N . LEU A 1 155 ? -19.583 11.212 17.289 1.00 92.12 155 LEU A N 1
ATOM 1162 C CA . LEU A 1 155 ? -19.463 9.818 17.729 1.00 92.12 155 LEU A CA 1
ATOM 1163 C C . LEU A 1 155 ? -20.365 9.516 18.937 1.00 92.12 155 LEU A C 1
ATOM 1165 O O . LEU A 1 155 ? -21.060 8.495 18.954 1.00 92.12 155 LEU A O 1
ATOM 1169 N N . ALA A 1 156 ? -20.438 10.424 19.913 1.00 90.75 156 ALA A N 1
ATOM 1170 C CA . ALA A 1 156 ? -21.337 10.296 21.060 1.00 90.75 156 ALA A CA 1
ATOM 1171 C C . ALA A 1 156 ? -22.813 10.269 20.619 1.00 90.75 156 ALA A C 1
ATOM 1173 O O . ALA A 1 156 ? -23.593 9.406 21.040 1.00 90.75 156 ALA A O 1
ATOM 1174 N N . LYS A 1 157 ? -23.193 11.158 19.692 1.00 91.62 157 LYS A N 1
ATOM 1175 C CA . LYS A 1 157 ? -24.532 11.185 19.092 1.00 91.62 157 LYS A CA 1
ATOM 1176 C C . LYS A 1 157 ? -24.827 9.917 18.294 1.00 91.62 157 LYS A C 1
ATOM 1178 O O . LYS A 1 157 ? -25.939 9.386 18.378 1.00 91.62 157 LYS A O 1
ATOM 1183 N N . LEU A 1 158 ? -23.845 9.401 17.555 1.00 93.94 158 LEU A N 1
ATOM 1184 C CA . LEU A 1 158 ? -23.963 8.128 16.855 1.00 93.94 158 LEU A CA 1
ATOM 1185 C C . LEU A 1 158 ? -24.260 6.998 17.847 1.00 93.94 158 LEU A C 1
ATOM 1187 O O . LEU A 1 158 ? -25.274 6.321 17.670 1.00 93.94 158 LEU A O 1
ATOM 1191 N N . ARG A 1 159 ? -23.474 6.860 18.927 1.00 94.06 159 ARG A N 1
ATOM 1192 C CA . ARG A 1 159 ? -23.692 5.862 19.995 1.00 94.06 159 ARG A CA 1
ATOM 1193 C C . ARG A 1 159 ? -25.099 5.936 20.580 1.00 94.06 159 ARG A C 1
ATOM 1195 O O . ARG A 1 159 ? -25.769 4.907 20.674 1.00 94.06 159 ARG A O 1
ATOM 1202 N N . ALA A 1 160 ? -25.582 7.139 20.888 1.00 92.62 160 ALA A N 1
ATOM 1203 C CA . ALA A 1 160 ? -26.945 7.338 21.376 1.00 92.62 160 ALA A CA 1
ATOM 1204 C C . ALA A 1 160 ? -28.008 6.903 20.348 1.00 92.62 160 ALA A C 1
ATOM 1206 O O . ALA A 1 160 ? -28.986 6.253 20.710 1.00 92.62 160 ALA A O 1
ATOM 1207 N N . SER A 1 161 ? -27.804 7.217 19.065 1.00 93.31 161 SER A N 1
ATOM 1208 C CA . SER A 1 161 ? -28.767 6.909 17.998 1.00 93.31 161 SER A CA 1
ATOM 1209 C C . SER A 1 161 ? -28.870 5.420 17.653 1.00 93.31 161 SER A C 1
ATOM 1211 O O . SER A 1 161 ? -29.958 4.942 17.340 1.00 93.31 161 SER A O 1
ATOM 1213 N N . VAL A 1 162 ? -27.757 4.678 17.713 1.00 93.81 162 VAL A N 1
ATOM 1214 C CA . VAL A 1 162 ? -27.723 3.246 17.361 1.00 93.81 162 VAL A CA 1
ATOM 1215 C C . VAL A 1 162 ? -27.878 2.330 18.576 1.00 93.81 162 VAL A C 1
ATOM 1217 O O . VAL A 1 162 ? -28.113 1.132 18.417 1.00 93.81 162 VAL A O 1
ATOM 1220 N N . GLY A 1 163 ? -27.769 2.886 19.785 1.00 93.06 163 GLY A N 1
ATOM 1221 C CA . GLY A 1 163 ? -27.857 2.180 21.057 1.00 93.06 163 GLY A CA 1
ATOM 1222 C C . GLY A 1 163 ? -26.518 1.611 21.535 1.00 93.06 163 GLY A C 1
ATOM 1223 O O . GLY A 1 163 ? -25.720 1.090 20.757 1.00 93.06 163 GLY A O 1
ATOM 1224 N N . ASN A 1 164 ? -26.310 1.635 22.856 1.00 89.31 164 ASN A N 1
ATOM 1225 C CA . ASN A 1 164 ? -25.044 1.252 23.498 1.00 89.31 164 ASN A CA 1
ATOM 1226 C C . ASN A 1 164 ? -24.573 -0.175 23.180 1.00 89.31 164 ASN A C 1
ATOM 1228 O O . ASN A 1 164 ? -23.380 -0.413 23.107 1.00 89.31 164 ASN A O 1
ATOM 1232 N N . HIS A 1 165 ? -25.486 -1.121 22.947 1.00 92.31 165 HIS A N 1
ATOM 1233 C CA . HIS A 1 165 ? -25.140 -2.510 22.616 1.00 92.31 165 HIS A CA 1
ATOM 1234 C C . HIS A 1 165 ? -24.613 -2.691 21.179 1.00 92.31 165 HIS A C 1
ATOM 1236 O O . HIS A 1 165 ? -24.215 -3.794 20.799 1.00 92.31 165 HIS A O 1
ATOM 1242 N N . ASN A 1 166 ? -24.662 -1.643 20.351 1.00 95.25 166 ASN A N 1
ATOM 1243 C CA . ASN A 1 166 ? -24.175 -1.651 18.972 1.00 95.25 166 ASN A CA 1
ATOM 1244 C C . ASN A 1 166 ? -22.875 -0.871 18.790 1.00 95.25 166 ASN A C 1
ATOM 1246 O O . ASN A 1 166 ? -22.395 -0.794 17.661 1.00 95.25 166 ASN A O 1
ATOM 1250 N N . VAL A 1 167 ? -22.307 -0.331 19.869 1.00 96.75 167 VAL A N 1
ATOM 1251 C CA . VAL A 1 167 ? -21.043 0.406 19.852 1.00 96.75 167 VAL A CA 1
ATOM 1252 C C . VAL A 1 167 ? -20.104 -0.164 20.901 1.00 96.75 167 VAL A C 1
ATOM 1254 O O . VAL A 1 167 ? -20.525 -0.412 22.025 1.00 96.75 167 VAL A O 1
ATOM 1257 N N . THR A 1 168 ? -18.841 -0.336 20.530 1.00 96.81 168 THR A N 1
ATOM 1258 C CA . THR A 1 168 ? -17.737 -0.496 21.479 1.00 96.81 168 THR A CA 1
ATOM 1259 C C . THR A 1 168 ? -16.662 0.532 21.153 1.00 96.81 168 THR A C 1
ATOM 1261 O O . THR A 1 168 ? -16.418 0.824 19.983 1.00 96.81 168 THR A O 1
ATOM 1264 N N . HIS A 1 169 ? -16.021 1.087 22.171 1.00 95.50 169 HIS A N 1
ATOM 1265 C CA . HIS A 1 169 ? -15.000 2.122 22.036 1.00 95.50 169 HIS A CA 1
ATOM 1266 C C . HIS A 1 169 ? -13.669 1.632 22.605 1.00 95.50 169 HIS A C 1
ATOM 1268 O O . HIS A 1 169 ? -13.588 1.272 23.778 1.00 95.50 169 HIS A O 1
ATOM 1274 N N . PHE A 1 170 ? -12.642 1.610 21.760 1.00 94.94 170 PHE A N 1
ATOM 1275 C CA . PHE A 1 170 ? -11.250 1.415 22.142 1.00 94.94 170 PHE A CA 1
ATOM 1276 C C . PHE A 1 170 ? -10.540 2.765 22.137 1.00 94.94 170 PHE A C 1
ATOM 1278 O O . PHE A 1 170 ? -10.623 3.507 21.158 1.00 94.94 170 PHE A O 1
ATOM 1285 N N . HIS A 1 171 ? -9.832 3.060 23.219 1.00 93.12 171 HIS A N 1
ATOM 1286 C CA . HIS A 1 171 ? -8.979 4.233 23.309 1.00 93.12 171 HIS A CA 1
ATOM 1287 C C . HIS A 1 171 ? -7.519 3.814 23.454 1.00 93.12 171 HIS A C 1
ATOM 1289 O O . HIS A 1 171 ? -7.190 3.004 24.321 1.00 93.12 171 HIS A O 1
ATOM 1295 N N . ILE A 1 172 ? -6.662 4.331 22.588 1.00 91.31 172 ILE A N 1
ATOM 1296 C CA . ILE A 1 172 ? -5.230 4.061 22.571 1.00 91.31 172 ILE A CA 1
ATOM 1297 C C . ILE A 1 172 ? -4.555 5.155 23.379 1.00 91.31 172 ILE A C 1
ATOM 1299 O O . ILE A 1 172 ? -4.814 6.334 23.155 1.00 91.31 172 ILE A O 1
ATOM 1303 N N . SER A 1 173 ? -3.714 4.752 24.327 1.00 89.50 173 SER A N 1
ATOM 1304 C CA . SER A 1 173 ? -2.978 5.692 25.153 1.00 89.50 173 SER A CA 1
ATOM 1305 C C . SER A 1 173 ? -1.491 5.389 25.15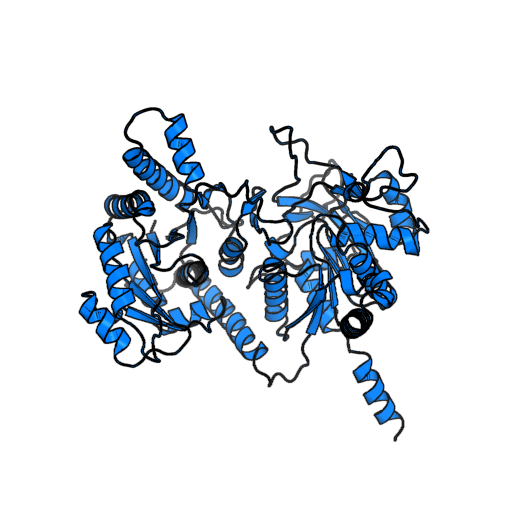5 1.00 89.50 173 SER A C 1
ATOM 1307 O O . SER A 1 173 ? -1.089 4.284 25.535 1.00 89.50 173 SER A O 1
ATOM 1309 N N . HIS A 1 174 ? -0.671 6.353 24.732 1.00 87.19 174 HIS A N 1
ATOM 1310 C CA . HIS A 1 174 ? 0.783 6.211 24.791 1.00 87.19 174 HIS A CA 1
ATOM 1311 C C . HIS A 1 174 ? 1.290 6.503 26.202 1.00 87.19 174 HIS A C 1
ATOM 1313 O O . HIS A 1 174 ? 0.994 7.544 26.792 1.00 87.19 174 HIS A O 1
ATOM 1319 N N . ILE A 1 175 ? 2.093 5.585 26.740 1.00 88.12 175 ILE A N 1
ATOM 1320 C CA . ILE A 1 175 ? 2.646 5.693 28.091 1.00 88.12 175 ILE A CA 1
ATOM 1321 C C . ILE A 1 175 ? 4.124 6.075 27.995 1.00 88.12 175 ILE A C 1
ATOM 1323 O O . ILE A 1 175 ? 4.954 5.184 27.835 1.00 88.12 175 ILE A O 1
ATOM 1327 N N . PRO A 1 176 ? 4.496 7.363 28.091 1.00 86.62 176 PRO A N 1
ATOM 1328 C CA . PRO A 1 176 ? 5.892 7.756 27.961 1.00 86.62 176 PRO A CA 1
ATOM 1329 C C . PRO A 1 176 ? 6.735 7.247 29.136 1.00 86.62 176 PRO A C 1
ATOM 1331 O O . PRO A 1 176 ? 6.243 7.084 30.258 1.00 86.62 176 PRO A O 1
ATOM 1334 N N . ILE A 1 177 ? 8.027 7.049 28.875 1.00 84.69 177 ILE A N 1
ATOM 1335 C CA . ILE A 1 177 ? 9.044 6.853 29.908 1.00 84.69 177 ILE A CA 1
ATOM 1336 C C . ILE A 1 177 ? 9.749 8.184 30.162 1.00 84.69 177 ILE A C 1
ATOM 1338 O O . ILE A 1 177 ? 10.233 8.828 29.232 1.00 84.69 177 ILE A O 1
ATOM 1342 N N . VAL A 1 178 ? 9.818 8.580 31.430 1.00 84.56 178 VAL A N 1
ATOM 1343 C CA . VAL A 1 178 ? 10.590 9.733 31.909 1.00 84.56 178 VAL A CA 1
ATOM 1344 C C . VAL A 1 178 ? 11.499 9.228 33.020 1.00 84.56 178 VAL A C 1
ATOM 1346 O O . VAL A 1 178 ? 11.007 8.603 33.953 1.00 84.56 178 VAL A O 1
ATOM 1349 N N . ASP A 1 179 ? 12.806 9.465 32.896 1.00 85.31 179 ASP A N 1
ATOM 1350 C CA . ASP A 1 179 ? 13.824 9.014 33.859 1.00 85.31 179 ASP A CA 1
ATOM 1351 C C . ASP A 1 179 ? 13.732 7.506 34.189 1.00 85.31 179 ASP A C 1
ATOM 1353 O O . ASP A 1 179 ? 13.740 7.107 35.350 1.00 85.31 179 ASP A O 1
ATOM 1357 N N . ASP A 1 180 ? 13.611 6.665 33.153 1.00 81.56 180 ASP A N 1
ATOM 1358 C CA . ASP A 1 180 ? 13.427 5.203 33.242 1.00 81.56 180 ASP A CA 1
ATOM 1359 C C . ASP A 1 180 ? 12.132 4.739 33.953 1.00 81.56 180 ASP A C 1
ATOM 1361 O O . ASP A 1 180 ? 11.928 3.541 34.172 1.00 81.56 180 ASP A O 1
ATOM 1365 N N . GLU A 1 181 ? 11.201 5.655 34.241 1.00 84.62 181 GLU A N 1
ATOM 1366 C CA . GLU A 1 181 ? 9.895 5.355 34.830 1.00 84.62 181 GLU A CA 1
ATOM 1367 C C . GLU A 1 181 ? 8.740 5.565 33.841 1.00 84.62 181 GLU A C 1
ATOM 1369 O O . GLU A 1 181 ? 8.565 6.635 33.251 1.00 84.62 181 GLU A O 1
ATOM 1374 N N . GLN A 1 182 ? 7.897 4.538 33.699 1.00 87.38 182 GLN A N 1
ATOM 1375 C CA . GLN A 1 182 ? 6.654 4.597 32.924 1.00 87.38 182 GLN A CA 1
ATOM 1376 C C . GLN A 1 182 ? 5.642 5.522 33.610 1.00 87.38 182 GLN A C 1
ATOM 1378 O O . GLN A 1 182 ? 5.368 5.360 34.798 1.00 87.38 182 GLN A O 1
ATOM 1383 N N . GLN A 1 183 ? 5.054 6.454 32.853 1.00 89.19 183 GLN A N 1
ATOM 1384 C CA . GLN A 1 183 ? 4.191 7.522 33.370 1.00 89.19 183 GLN A CA 1
ATOM 1385 C C . GLN A 1 183 ? 2.687 7.236 33.147 1.00 89.19 183 GLN A C 1
ATOM 1387 O O . GLN A 1 183 ? 2.091 7.757 32.201 1.00 89.19 183 GLN A O 1
ATOM 1392 N N . PRO A 1 184 ? 2.004 6.468 34.026 1.00 88.19 184 PRO A N 1
ATOM 1393 C CA . PRO A 1 184 ? 0.569 6.170 33.893 1.00 88.19 184 PRO A CA 1
ATOM 1394 C C . PRO A 1 184 ? -0.331 7.413 33.969 1.00 88.19 184 PRO A C 1
ATOM 1396 O O . PRO A 1 184 ? -1.478 7.385 33.527 1.00 88.19 184 PRO A O 1
ATOM 1399 N N . GLN A 1 185 ? 0.181 8.514 34.524 1.00 87.75 185 GLN A N 1
ATOM 1400 C CA . GLN A 1 185 ? -0.545 9.773 34.651 1.00 87.75 185 GLN A CA 1
ATOM 1401 C C . GLN A 1 185 ? -0.886 10.399 33.287 1.00 87.75 185 GLN A C 1
ATOM 1403 O O . GLN A 1 185 ? -1.886 11.112 33.199 1.00 87.75 185 GLN A O 1
ATOM 1408 N N . HIS A 1 186 ? -0.110 10.106 32.236 1.00 87.00 186 HIS A N 1
ATOM 1409 C CA . HIS A 1 186 ? -0.403 10.565 30.876 1.00 87.00 186 HIS A CA 1
ATOM 1410 C C . HIS A 1 186 ? -1.725 9.970 30.371 1.00 87.00 186 HIS A C 1
ATOM 1412 O O . HIS A 1 186 ? -2.643 10.707 30.016 1.00 87.00 186 HIS A O 1
ATOM 1418 N N . ALA A 1 187 ? -1.890 8.648 30.501 1.00 88.06 187 ALA A N 1
ATOM 1419 C CA . ALA A 1 187 ? -3.138 7.971 30.151 1.00 88.06 187 ALA A CA 1
ATOM 1420 C C . ALA A 1 187 ? -4.341 8.503 30.920 1.00 88.06 187 ALA A C 1
ATOM 1422 O O . ALA A 1 187 ? -5.426 8.658 30.366 1.00 88.06 187 ALA A O 1
ATOM 1423 N N . LYS A 1 188 ? -4.157 8.823 32.204 1.00 89.81 188 LYS A N 1
ATOM 1424 C CA . LYS A 1 188 ? -5.224 9.413 33.014 1.00 89.81 188 LYS A CA 1
ATOM 1425 C C . LYS A 1 188 ? -5.728 10.725 32.419 1.00 89.81 188 LYS A C 1
ATOM 1427 O O . LYS A 1 188 ? -6.935 10.941 32.394 1.00 89.81 188 LYS A O 1
ATOM 1432 N N . GLN A 1 189 ? -4.826 11.589 31.956 1.00 88.31 189 GLN A N 1
ATOM 1433 C CA . GLN A 1 189 ? -5.191 12.871 31.353 1.00 88.31 189 GLN A CA 1
ATOM 1434 C C . GLN A 1 189 ? -5.925 12.673 30.021 1.00 88.31 189 GLN A C 1
ATOM 1436 O O . GLN A 1 189 ? -7.013 13.227 29.863 1.00 88.31 189 GLN A O 1
ATOM 1441 N N . GLY A 1 190 ? -5.392 11.834 29.126 1.00 88.00 190 GLY A N 1
ATOM 1442 C CA . GLY A 1 190 ? -6.019 11.526 27.834 1.00 88.00 190 GLY A CA 1
ATOM 1443 C C . GLY A 1 190 ? -7.416 10.919 27.988 1.00 88.00 190 GLY A C 1
ATOM 1444 O O . GLY A 1 190 ? -8.397 11.435 27.450 1.00 88.00 190 GLY A O 1
ATOM 1445 N N . ILE A 1 191 ? -7.553 9.900 28.842 1.00 89.75 191 ILE A N 1
ATOM 1446 C CA . ILE A 1 191 ? -8.843 9.247 29.110 1.00 89.75 191 ILE A CA 1
ATOM 1447 C C . ILE A 1 191 ? -9.855 10.234 29.704 1.00 89.75 191 ILE A C 1
ATOM 1449 O O . ILE A 1 191 ? -11.018 10.237 29.298 1.00 89.75 191 ILE A O 1
ATOM 1453 N N . GLN A 1 192 ? -9.442 11.086 30.647 1.00 89.00 192 GLN A N 1
ATOM 1454 C CA . GLN A 1 192 ? -10.330 12.095 31.234 1.00 89.00 192 GLN A CA 1
ATOM 1455 C C . GLN A 1 192 ? -10.774 13.146 30.212 1.00 89.00 192 GLN A C 1
ATOM 1457 O O . GLN A 1 192 ? -11.928 13.571 30.256 1.00 89.00 192 GLN A O 1
ATOM 1462 N N . ALA A 1 193 ? -9.899 13.546 29.288 1.00 86.75 193 ALA A N 1
ATOM 1463 C CA . ALA A 1 193 ? -10.239 14.487 28.227 1.00 86.75 193 ALA A CA 1
ATOM 1464 C C . ALA A 1 193 ? -11.280 13.895 27.264 1.00 86.75 193 ALA A C 1
ATOM 1466 O O . ALA A 1 193 ? -12.315 14.513 27.010 1.00 86.75 193 ALA A O 1
ATOM 1467 N N . VAL A 1 194 ? -11.083 12.649 26.828 1.00 87.62 194 VAL A N 1
ATOM 1468 C CA . VAL A 1 194 ? -12.036 11.937 25.961 1.00 87.62 194 VAL A CA 1
ATOM 1469 C C . VAL A 1 194 ? -13.389 11.729 26.660 1.00 87.62 194 VAL A C 1
ATOM 1471 O O . VAL A 1 194 ? -14.444 11.928 26.051 1.00 87.62 194 VAL A O 1
ATOM 1474 N N . GLN A 1 195 ? -13.380 11.429 27.964 1.00 88.25 195 GLN A N 1
ATOM 1475 C CA . GLN A 1 195 ? -14.594 11.375 28.791 1.00 88.25 195 GLN A CA 1
ATOM 1476 C C . GLN A 1 195 ? -15.292 12.733 28.902 1.00 88.25 195 GLN A C 1
ATOM 1478 O O . GLN A 1 195 ? -16.518 12.798 28.789 1.00 88.25 195 GLN A O 1
ATOM 1483 N N . ALA A 1 196 ? -14.537 13.819 29.081 1.00 86.44 196 ALA A N 1
ATOM 1484 C CA . ALA A 1 196 ? -15.075 15.178 29.110 1.00 86.44 196 ALA A CA 1
ATOM 1485 C C . ALA A 1 196 ? -15.694 15.584 27.760 1.00 86.44 196 ALA A C 1
ATOM 1487 O O . ALA A 1 196 ? -16.700 16.294 27.742 1.00 86.44 196 ALA A O 1
ATOM 1488 N N . ALA A 1 197 ? -15.164 15.068 26.648 1.00 81.88 197 ALA A N 1
ATOM 1489 C CA . ALA A 1 197 ? -15.733 15.220 25.309 1.00 81.88 197 ALA A CA 1
ATOM 1490 C C . ALA A 1 197 ? -16.986 14.346 25.061 1.00 81.88 197 ALA A C 1
ATOM 1492 O O . ALA A 1 197 ? -17.621 14.445 24.009 1.00 81.88 197 ALA A O 1
ATOM 1493 N N . GLY A 1 198 ? -17.383 13.508 26.028 1.00 84.06 198 GLY A N 1
ATOM 1494 C CA . GLY A 1 198 ? -18.596 12.686 25.977 1.00 84.06 198 GLY A CA 1
ATOM 1495 C C . GLY A 1 198 ? -18.391 11.265 25.446 1.00 84.06 198 GLY A C 1
ATOM 1496 O O . GLY A 1 198 ? -19.374 10.565 25.182 1.00 84.06 198 GLY A O 1
ATOM 1497 N N . LEU A 1 199 ? -17.141 10.820 25.301 1.00 88.19 199 LEU A N 1
ATOM 1498 C CA . LEU A 1 199 ? -16.791 9.469 24.876 1.00 88.19 199 LEU A CA 1
ATOM 1499 C C . LEU A 1 199 ? -16.248 8.658 26.053 1.00 88.19 199 LEU A C 1
ATOM 1501 O O . LEU A 1 199 ? -15.309 9.052 26.730 1.00 88.19 199 LEU A O 1
ATOM 1505 N N . PHE A 1 200 ? -16.834 7.489 26.288 1.00 89.81 200 PHE A N 1
ATOM 1506 C CA . PHE A 1 200 ? -16.466 6.613 27.398 1.00 89.81 200 PHE A CA 1
ATOM 1507 C C . PHE A 1 200 ? -15.870 5.319 26.836 1.00 89.81 200 PHE A C 1
ATOM 1509 O O . PHE A 1 200 ? -16.648 4.491 26.336 1.00 89.81 200 PHE A O 1
ATOM 1516 N N . PRO A 1 201 ? -14.533 5.149 26.903 1.00 92.75 201 PRO A N 1
ATOM 1517 C CA . PRO A 1 201 ? -13.865 3.953 26.407 1.00 92.75 201 PRO A CA 1
ATOM 1518 C C . PRO A 1 201 ? -14.363 2.698 27.121 1.00 92.75 201 PRO A C 1
ATOM 1520 O O . PRO A 1 201 ? -14.411 2.644 28.351 1.00 92.75 201 PRO A O 1
ATOM 1523 N N . ASP A 1 202 ? -14.714 1.675 26.346 1.00 95.12 202 ASP A N 1
ATOM 1524 C CA . ASP A 1 202 ? -15.045 0.349 26.872 1.00 95.12 202 ASP A CA 1
ATOM 1525 C C . ASP A 1 202 ? -13.762 -0.477 27.096 1.00 95.12 202 ASP A C 1
ATOM 1527 O O . ASP A 1 202 ? -13.716 -1.311 28.006 1.00 95.12 202 ASP A O 1
ATOM 1531 N N . MET A 1 203 ? -12.720 -0.200 26.302 1.00 95.31 203 MET A N 1
ATOM 1532 C CA . MET A 1 203 ? -11.374 -0.772 26.375 1.00 95.31 203 MET A CA 1
ATOM 1533 C C . MET A 1 203 ? -10.314 0.327 26.211 1.00 95.31 203 MET A C 1
ATOM 1535 O O . MET A 1 203 ? -10.472 1.231 25.393 1.00 95.31 203 MET A O 1
ATOM 1539 N N . VAL A 1 204 ? -9.213 0.219 26.950 1.00 94.00 204 VAL A N 1
ATOM 1540 C CA . VAL A 1 204 ? -8.025 1.072 26.842 1.00 94.00 204 VAL A CA 1
ATOM 1541 C C . VAL A 1 204 ? -6.833 0.217 26.442 1.00 94.00 204 VAL A C 1
ATOM 1543 O O . VAL A 1 204 ? -6.529 -0.782 27.094 1.00 94.00 204 VAL A O 1
ATOM 1546 N N . LEU A 1 205 ? -6.149 0.620 25.379 1.00 92.00 205 LEU A N 1
ATOM 1547 C CA . LEU A 1 205 ? -4.923 0.002 24.895 1.00 92.00 205 LEU A CA 1
ATOM 1548 C C . LEU A 1 205 ? -3.750 0.882 25.327 1.00 92.00 205 LEU A C 1
ATOM 1550 O O . LEU A 1 205 ? -3.484 1.913 24.718 1.00 92.00 205 LEU A O 1
ATOM 1554 N N . ALA A 1 206 ? -3.079 0.490 26.407 1.00 90.25 206 ALA A N 1
ATOM 1555 C CA . ALA A 1 206 ? -1.865 1.149 26.865 1.00 90.25 206 ALA A CA 1
ATOM 1556 C C . ALA A 1 206 ? -0.708 0.707 25.964 1.00 90.25 206 ALA A C 1
ATOM 1558 O O . ALA A 1 206 ? -0.325 -0.466 25.981 1.00 90.25 206 ALA A O 1
ATOM 1559 N N . TYR A 1 207 ? -0.183 1.635 25.170 1.00 86.12 207 TYR A N 1
ATOM 1560 C CA . TYR A 1 207 ? 0.874 1.395 24.199 1.00 86.12 207 TYR A CA 1
ATOM 1561 C C . TYR A 1 207 ? 2.216 1.926 24.707 1.00 86.12 207 TYR A C 1
ATOM 1563 O O . TYR A 1 207 ? 2.311 3.061 25.180 1.00 86.12 207 TYR A O 1
ATOM 1571 N N . HIS A 1 208 ? 3.257 1.107 24.584 1.00 82.75 208 HIS A N 1
ATOM 1572 C CA . HIS A 1 208 ? 4.645 1.510 24.797 1.00 82.75 208 HIS A CA 1
ATOM 1573 C C . HIS A 1 208 ? 5.599 0.576 24.033 1.00 82.75 208 HIS A C 1
ATOM 1575 O O . HIS A 1 208 ? 5.239 -0.559 23.745 1.00 82.75 208 HIS A O 1
ATOM 1581 N N . GLU A 1 209 ? 6.819 1.001 23.698 1.00 75.06 209 GLU A N 1
ATOM 1582 C CA . GLU A 1 209 ? 7.786 0.155 22.969 1.00 75.06 209 GLU A CA 1
ATOM 1583 C C . GLU A 1 209 ? 8.289 -1.037 23.801 1.00 75.06 209 GLU A C 1
ATOM 1585 O O . GLU A 1 209 ? 8.460 -2.142 23.287 1.00 75.06 209 GLU A O 1
ATOM 1590 N N . THR A 1 210 ? 8.484 -0.824 25.103 1.00 77.31 210 THR A N 1
ATOM 1591 C CA . THR A 1 210 ? 8.965 -1.833 26.059 1.00 77.31 210 THR A CA 1
ATOM 1592 C C . THR A 1 210 ? 7.840 -2.442 26.892 1.00 77.31 210 THR A C 1
ATOM 1594 O O . THR A 1 210 ? 6.749 -1.881 27.007 1.00 77.31 210 THR A O 1
ATOM 1597 N N . GLU A 1 211 ? 8.117 -3.593 27.512 1.00 79.00 211 GLU A N 1
ATOM 1598 C CA . GLU A 1 211 ? 7.172 -4.241 28.418 1.00 79.00 211 GLU A CA 1
ATOM 1599 C C . GLU A 1 211 ? 6.777 -3.344 29.599 1.00 79.00 211 GLU A C 1
ATOM 1601 O O . GLU A 1 211 ? 7.583 -2.620 30.187 1.00 79.00 211 GLU A O 1
ATOM 1606 N N . PHE A 1 212 ? 5.507 -3.435 29.984 1.00 80.31 212 PHE A N 1
ATOM 1607 C CA . PHE A 1 212 ? 4.980 -2.709 31.129 1.00 80.31 212 PHE A CA 1
ATOM 1608 C C . PHE A 1 212 ? 5.412 -3.326 32.457 1.00 80.31 212 PHE A C 1
ATOM 1610 O O . PHE A 1 212 ? 5.328 -4.541 32.661 1.00 80.31 212 PHE A O 1
ATOM 1617 N N . LEU A 1 213 ? 5.772 -2.470 33.414 1.00 77.06 213 LEU A N 1
ATOM 1618 C CA . LEU A 1 213 ? 5.955 -2.880 34.803 1.00 77.06 213 LEU A CA 1
ATOM 1619 C C . LEU A 1 213 ? 4.623 -3.391 35.379 1.00 77.06 213 LEU A C 1
ATOM 1621 O O . LEU A 1 213 ? 3.545 -2.883 35.059 1.00 77.06 213 LEU A O 1
ATOM 1625 N N . LYS A 1 214 ? 4.694 -4.390 36.273 1.00 70.75 214 LYS A N 1
ATOM 1626 C CA . LYS A 1 214 ? 3.524 -5.147 36.774 1.00 70.75 214 LYS A CA 1
ATOM 1627 C C . LYS A 1 214 ? 2.393 -4.280 37.344 1.00 70.75 214 LYS A C 1
ATOM 1629 O O . LYS A 1 214 ? 1.240 -4.713 37.320 1.00 70.75 214 LYS A O 1
ATOM 1634 N N . ASP A 1 215 ? 2.709 -3.088 37.846 1.00 86.44 215 ASP A N 1
ATOM 1635 C CA . ASP A 1 215 ? 1.753 -2.218 38.531 1.00 86.44 215 ASP A CA 1
ATOM 1636 C C . ASP A 1 215 ? 1.217 -1.060 37.673 1.00 86.44 215 ASP A C 1
ATOM 1638 O O . ASP A 1 215 ? 0.163 -0.523 38.007 1.00 86.44 215 ASP A O 1
ATOM 1642 N N . VAL A 1 216 ? 1.838 -0.726 36.535 1.00 88.88 216 VAL A N 1
ATOM 1643 C CA . VAL A 1 216 ? 1.435 0.431 35.702 1.00 88.88 216 VAL A CA 1
ATOM 1644 C C . VAL A 1 216 ? 0.017 0.261 35.163 1.00 88.88 216 VAL A C 1
ATOM 1646 O O . VAL A 1 216 ? -0.832 1.129 35.340 1.00 88.88 216 VAL A O 1
ATOM 1649 N N . ILE A 1 217 ? -0.291 -0.911 34.605 1.00 90.50 217 ILE A N 1
ATOM 1650 C CA . ILE A 1 217 ? -1.635 -1.234 34.099 1.00 90.50 217 ILE A CA 1
ATOM 1651 C C . ILE A 1 217 ? -2.682 -1.219 35.221 1.00 90.50 217 ILE A C 1
ATOM 1653 O O . ILE A 1 217 ? -3.814 -0.778 35.018 1.00 90.50 217 ILE A O 1
ATOM 1657 N N . ARG A 1 218 ? -2.312 -1.678 36.426 1.00 90.88 218 ARG A N 1
ATOM 1658 C CA . ARG A 1 218 ? -3.205 -1.630 37.592 1.00 90.88 218 ARG A CA 1
ATOM 1659 C C . ARG A 1 218 ? -3.471 -0.183 38.007 1.00 90.88 218 ARG A C 1
ATOM 1661 O O . ARG A 1 218 ? -4.614 0.142 38.315 1.00 90.88 218 ARG A O 1
ATOM 1668 N N . GLN A 1 219 ? -2.441 0.660 38.001 1.00 91.81 219 GLN A N 1
ATOM 1669 C CA . GLN A 1 219 ? -2.548 2.069 38.356 1.00 91.81 219 GLN A CA 1
ATOM 1670 C C . GLN A 1 219 ? -3.463 2.814 37.380 1.00 91.81 219 GLN A C 1
ATOM 1672 O O . GLN A 1 219 ? -4.409 3.452 37.830 1.00 91.81 219 GLN A O 1
ATOM 1677 N N . ILE A 1 220 ? -3.273 2.633 36.065 1.00 91.81 220 ILE A N 1
ATOM 1678 C CA . ILE A 1 220 ? -4.145 3.212 35.025 1.00 91.81 220 ILE A CA 1
ATOM 1679 C C . ILE A 1 220 ? -5.605 2.805 35.259 1.00 91.81 220 ILE A C 1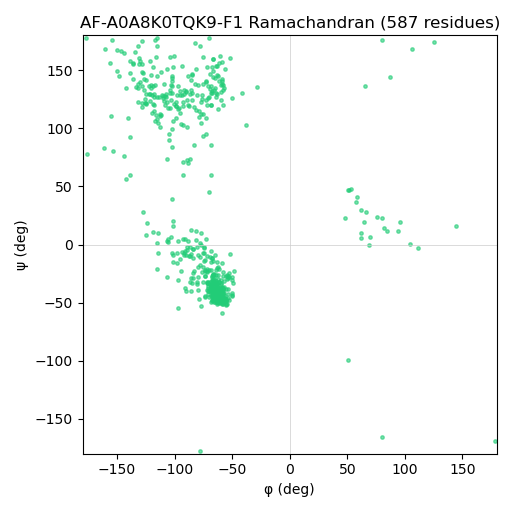
ATOM 1681 O O . ILE A 1 220 ? -6.489 3.660 35.259 1.00 91.81 220 ILE A O 1
ATOM 1685 N N . ALA A 1 221 ? -5.864 1.517 35.515 1.00 92.75 221 ALA A N 1
ATOM 1686 C CA . ALA A 1 221 ? -7.217 1.030 35.777 1.00 92.75 221 ALA A CA 1
ATOM 1687 C C . ALA A 1 221 ? -7.859 1.719 36.997 1.00 92.75 221 ALA A C 1
ATOM 1689 O O . ALA A 1 221 ? -8.990 2.193 36.913 1.00 92.75 221 ALA A O 1
ATOM 1690 N N . ILE A 1 222 ? -7.130 1.832 38.114 1.00 92.19 222 ILE A N 1
ATOM 1691 C CA . ILE A 1 222 ? -7.620 2.491 39.336 1.00 92.19 222 ILE A CA 1
ATOM 1692 C C . ILE A 1 222 ? -7.865 3.985 39.092 1.00 92.19 222 ILE A C 1
ATOM 1694 O O . ILE A 1 222 ? -8.940 4.493 39.410 1.00 92.19 222 ILE A O 1
ATOM 1698 N N . ASP A 1 223 ? -6.885 4.680 38.515 1.00 90.62 223 ASP A N 1
ATOM 1699 C CA . ASP A 1 223 ? -6.918 6.130 38.310 1.00 90.62 223 ASP A CA 1
ATOM 1700 C C . ASP A 1 223 ? -8.004 6.582 37.335 1.00 90.62 223 ASP A C 1
ATOM 1702 O O . ASP A 1 223 ? -8.553 7.677 37.491 1.00 90.62 223 ASP A O 1
ATOM 1706 N N . CYS A 1 224 ? -8.309 5.742 36.347 1.00 90.06 224 CYS A N 1
ATOM 1707 C CA . CYS A 1 224 ? -9.306 6.010 35.313 1.00 90.06 224 CYS A CA 1
ATOM 1708 C C . CYS A 1 224 ? -10.671 5.375 35.618 1.00 90.06 224 CYS A C 1
ATOM 1710 O O . CYS A 1 224 ? -11.584 5.479 34.803 1.00 90.06 224 CYS A O 1
ATOM 1712 N N . GLN A 1 225 ? -10.820 4.726 36.782 1.00 90.25 225 GLN A N 1
ATOM 1713 C CA . GLN A 1 225 ? -12.038 4.021 37.207 1.00 90.25 225 GLN A CA 1
ATOM 1714 C C . GLN A 1 225 ? -12.490 2.923 36.226 1.00 90.25 225 GLN A C 1
ATOM 1716 O O . GLN A 1 225 ? -13.681 2.688 36.023 1.00 90.25 225 GLN A O 1
ATOM 1721 N N . LEU A 1 226 ? -11.524 2.229 35.632 1.00 91.25 226 LEU A N 1
ATOM 1722 C CA . LEU A 1 226 ? -11.735 1.105 34.728 1.00 91.25 226 LEU A CA 1
ATOM 1723 C C . LEU A 1 226 ? -11.495 -0.213 35.465 1.00 91.25 226 LEU A C 1
ATOM 1725 O O . LEU A 1 226 ? -10.713 -0.299 36.416 1.00 91.25 226 LEU A O 1
ATOM 1729 N N . ARG A 1 227 ? -12.140 -1.289 35.013 1.00 92.44 227 ARG A N 1
ATOM 1730 C CA . ARG A 1 227 ? -11.764 -2.625 35.477 1.00 92.44 227 ARG A CA 1
ATOM 1731 C C . ARG A 1 227 ? -10.422 -3.022 34.865 1.00 92.44 227 ARG A C 1
ATOM 1733 O O . ARG A 1 227 ? -10.077 -2.611 33.761 1.00 92.44 227 ARG A O 1
ATOM 1740 N N . ARG A 1 228 ? -9.671 -3.885 35.553 1.00 90.50 228 ARG A N 1
ATOM 1741 C CA . ARG A 1 228 ? -8.358 -4.341 35.069 1.00 90.50 228 ARG A CA 1
ATOM 1742 C C . ARG A 1 228 ? -8.439 -5.036 33.707 1.00 90.50 228 ARG A C 1
ATOM 1744 O O . ARG A 1 228 ? -7.519 -4.894 32.917 1.00 90.50 228 ARG A O 1
ATOM 1751 N N . ASP A 1 229 ? -9.503 -5.795 33.443 1.00 90.19 229 ASP A N 1
ATOM 1752 C CA . ASP A 1 229 ? -9.748 -6.462 32.154 1.00 90.19 229 ASP A CA 1
ATOM 1753 C C . ASP A 1 229 ? -10.027 -5.484 31.004 1.00 90.19 229 ASP A C 1
ATOM 1755 O O . ASP A 1 229 ? -10.009 -5.903 29.853 1.00 90.19 229 ASP A O 1
ATOM 1759 N N . GLN A 1 230 ? -10.256 -4.201 31.303 1.00 93.12 230 GLN A N 1
ATOM 1760 C CA . GLN A 1 230 ? -10.457 -3.154 30.302 1.00 93.12 230 GLN A CA 1
ATOM 1761 C C . GLN A 1 230 ? -9.161 -2.446 29.901 1.00 93.12 230 GLN A C 1
ATOM 1763 O O . GLN A 1 230 ? -9.195 -1.663 28.962 1.00 93.12 230 GL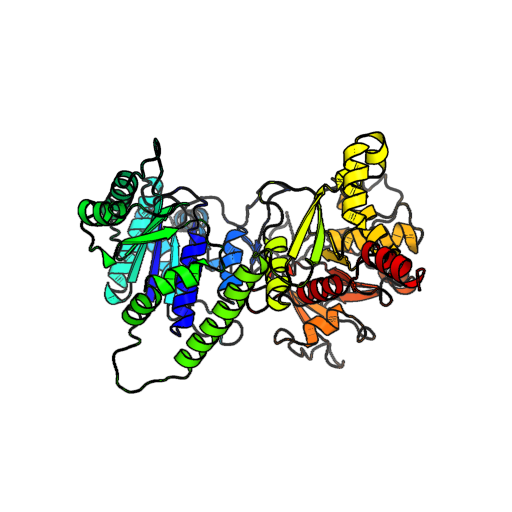N A O 1
ATOM 1768 N N . VAL A 1 231 ? -8.037 -2.683 30.587 1.00 93.12 231 VAL A N 1
ATOM 1769 C CA . VAL A 1 231 ? -6.750 -2.049 30.264 1.00 93.12 231 VAL A CA 1
ATOM 1770 C C . VAL A 1 231 ? -5.787 -3.105 29.737 1.00 93.12 231 VAL A C 1
ATOM 1772 O O . VAL A 1 231 ? -5.344 -3.994 30.469 1.00 93.12 231 VAL A O 1
ATOM 1775 N N . ILE A 1 232 ? -5.469 -3.009 28.451 1.00 91.00 232 ILE A N 1
ATOM 1776 C CA . ILE A 1 232 ? -4.656 -3.975 27.722 1.00 91.00 232 ILE A CA 1
ATOM 1777 C C . ILE A 1 232 ? -3.301 -3.356 27.411 1.00 91.00 232 ILE A C 1
ATOM 1779 O O . ILE A 1 232 ? -3.215 -2.310 26.779 1.00 91.00 232 ILE A O 1
ATOM 1783 N N . ALA A 1 233 ? -2.243 -4.028 27.850 1.00 88.50 233 ALA A N 1
ATOM 1784 C CA . ALA A 1 233 ? -0.876 -3.682 27.494 1.00 88.50 233 ALA A CA 1
ATOM 1785 C C . ALA A 1 233 ? -0.568 -4.134 26.061 1.00 88.50 233 ALA A C 1
ATOM 1787 O O . ALA A 1 233 ? -0.704 -5.323 25.749 1.00 88.50 233 ALA A O 1
ATOM 1788 N N . VAL A 1 234 ? -0.110 -3.198 25.235 1.00 85.00 234 VAL A N 1
ATOM 1789 C CA . VAL A 1 234 ? 0.329 -3.410 23.855 1.00 85.00 234 VAL A CA 1
ATOM 1790 C C . VAL A 1 234 ? 1.781 -2.946 23.735 1.00 85.00 234 VAL A C 1
ATOM 1792 O O . VAL A 1 234 ? 2.102 -1.839 24.161 1.00 85.00 234 VAL A O 1
ATOM 1795 N N . HIS A 1 235 ? 2.656 -3.787 23.178 1.00 76.69 235 HIS A N 1
ATOM 1796 C CA . HIS A 1 235 ? 4.071 -3.452 22.993 1.00 76.69 235 HIS A CA 1
ATOM 1797 C C . HIS A 1 235 ? 4.402 -3.085 21.536 1.00 76.69 235 HIS A C 1
ATOM 1799 O O . HIS A 1 235 ? 3.957 -3.750 20.591 1.00 76.69 235 HIS A O 1
ATOM 1805 N N . GLY A 1 236 ? 5.210 -2.036 21.367 1.00 61.53 236 GLY A N 1
ATOM 1806 C CA . GLY A 1 236 ? 5.466 -1.343 20.100 1.00 61.53 236 GLY A CA 1
ATOM 1807 C C . GLY A 1 236 ? 6.349 -2.065 19.085 1.00 61.53 236 GLY A C 1
ATOM 1808 O O . GLY A 1 236 ? 6.320 -1.720 17.911 1.00 61.53 236 GLY A O 1
ATOM 1809 N N . ASN A 1 237 ? 7.052 -3.131 19.473 1.00 61.28 237 ASN A N 1
ATOM 1810 C CA . ASN A 1 237 ? 7.861 -3.920 18.528 1.00 61.28 237 ASN A CA 1
ATOM 1811 C C . ASN A 1 237 ? 7.027 -4.792 17.566 1.00 61.28 237 ASN A C 1
ATOM 1813 O O . ASN A 1 237 ? 7.583 -5.587 16.811 1.00 61.28 237 ASN A O 1
ATOM 1817 N N . SER A 1 238 ? 5.698 -4.687 17.612 1.00 65.12 238 SER A N 1
ATOM 1818 C CA . SER A 1 238 ? 4.798 -5.513 16.812 1.00 65.12 238 SER A CA 1
ATOM 1819 C C . SER A 1 238 ? 4.636 -4.923 15.412 1.00 65.12 238 SER A C 1
ATOM 1821 O O . SER A 1 238 ? 4.106 -3.827 15.242 1.00 65.12 238 SER A O 1
ATOM 1823 N N . THR A 1 239 ? 5.038 -5.676 14.390 1.00 76.44 239 THR A N 1
ATOM 1824 C CA . THR A 1 239 ? 4.709 -5.354 12.991 1.00 76.44 239 THR A CA 1
ATOM 1825 C C . THR A 1 239 ? 3.184 -5.339 12.769 1.00 76.44 239 THR A C 1
ATOM 1827 O O . THR A 1 239 ? 2.447 -5.955 13.552 1.00 76.44 239 THR A O 1
ATOM 1830 N N . PRO A 1 240 ? 2.675 -4.727 11.675 1.00 78.88 240 PRO A N 1
ATOM 1831 C CA . PRO A 1 240 ? 1.255 -4.816 11.314 1.00 78.88 240 PRO A CA 1
ATOM 1832 C C . PRO A 1 240 ? 0.721 -6.256 11.233 1.00 78.88 240 PRO A C 1
ATOM 1834 O O . PRO A 1 240 ? -0.465 -6.499 11.436 1.00 78.88 240 PRO A O 1
ATOM 1837 N N . TYR A 1 241 ? 1.609 -7.221 10.982 1.00 83.12 241 TYR A N 1
ATOM 1838 C CA . TYR A 1 241 ? 1.292 -8.644 10.885 1.00 83.12 241 TYR A CA 1
ATOM 1839 C C . TYR A 1 241 ? 1.176 -9.330 12.256 1.00 83.12 241 TYR A C 1
ATOM 1841 O O . TYR A 1 241 ? 0.365 -10.242 12.420 1.00 83.12 241 TYR A O 1
ATOM 1849 N N . GLN A 1 242 ? 1.953 -8.874 13.245 1.00 82.06 242 GLN A N 1
ATOM 1850 C CA . GLN A 1 242 ? 2.006 -9.437 14.602 1.00 82.06 242 GLN A CA 1
ATOM 1851 C C . GLN A 1 242 ? 0.946 -8.850 15.536 1.00 82.06 242 GLN A C 1
ATOM 1853 O O . GLN A 1 242 ? 0.441 -9.556 16.409 1.00 82.06 242 GLN A O 1
ATOM 1858 N N . MET A 1 243 ? 0.581 -7.577 15.349 1.00 87.06 243 MET A N 1
ATOM 1859 C CA . MET A 1 243 ? -0.388 -6.902 16.216 1.00 87.06 243 MET A CA 1
ATOM 1860 C C . MET A 1 243 ? -1.726 -7.659 16.358 1.00 87.06 243 MET A C 1
ATOM 1862 O O . MET A 1 243 ? -2.206 -7.789 17.487 1.00 87.06 243 MET A O 1
ATOM 1866 N N . PRO A 1 244 ? -2.331 -8.230 15.294 1.00 89.69 244 PRO A N 1
ATOM 1867 C CA . PRO A 1 244 ? -3.558 -9.010 15.439 1.00 89.69 244 PRO A CA 1
ATOM 1868 C C . PRO A 1 244 ? -3.412 -10.213 16.375 1.00 89.69 244 PRO A C 1
ATOM 1870 O O . PRO A 1 244 ? -4.311 -10.463 17.177 1.00 89.69 244 PRO A O 1
ATOM 1873 N N . THR A 1 245 ? -2.290 -10.935 16.296 1.00 87.56 245 THR A N 1
ATOM 1874 C CA . THR A 1 245 ? -2.006 -12.099 17.150 1.00 87.56 245 THR A CA 1
ATOM 1875 C C . THR A 1 245 ? -1.830 -11.666 18.601 1.00 87.56 245 THR A C 1
ATOM 1877 O O . THR A 1 245 ? -2.448 -12.243 19.491 1.00 87.56 245 THR A O 1
ATOM 1880 N N . LEU A 1 246 ? -1.096 -10.573 18.842 1.00 87.31 246 LEU A N 1
ATOM 1881 C CA . LEU A 1 246 ? -0.960 -9.998 20.181 1.00 87.31 246 LEU A CA 1
ATOM 1882 C C . LEU A 1 246 ? -2.332 -9.656 20.784 1.00 87.31 246 LEU A C 1
ATOM 1884 O O . LEU A 1 246 ? -2.612 -9.991 21.934 1.00 87.31 246 LEU A O 1
ATOM 1888 N N . LEU A 1 247 ? -3.218 -9.012 20.021 1.00 89.94 247 LEU A N 1
ATOM 1889 C CA . LEU A 1 247 ? -4.561 -8.677 20.501 1.00 89.94 247 LEU A CA 1
ATOM 1890 C C . LEU A 1 247 ? -5.426 -9.927 20.748 1.00 89.94 247 LEU A C 1
ATOM 1892 O O . LEU A 1 247 ? -6.208 -9.944 21.705 1.00 89.94 247 LEU A O 1
ATOM 1896 N N . GLU A 1 248 ? -5.288 -10.977 19.933 1.00 89.19 248 GLU A N 1
ATOM 1897 C CA . GLU A 1 248 ? -5.938 -12.271 20.180 1.00 89.19 248 GLU A CA 1
ATOM 1898 C C . GLU A 1 248 ? -5.491 -12.865 21.523 1.00 89.19 248 GLU A C 1
ATOM 1900 O O . GLU A 1 248 ? -6.345 -13.202 22.347 1.00 89.19 248 GLU A O 1
ATOM 1905 N N . GLU A 1 249 ? -4.182 -12.912 21.791 1.00 87.88 249 GLU A N 1
ATOM 1906 C CA . GLU A 1 249 ? -3.611 -13.425 23.044 1.00 87.88 249 GLU A CA 1
ATOM 1907 C C . GLU A 1 249 ? -4.102 -12.656 24.277 1.00 87.88 249 GLU A C 1
ATOM 1909 O O . GLU A 1 249 ? -4.288 -13.231 25.354 1.00 87.88 249 GLU A O 1
ATOM 1914 N N . LYS A 1 250 ? -4.358 -11.349 24.134 1.00 88.75 250 LYS A N 1
ATOM 1915 C CA . LYS A 1 250 ? -4.959 -10.518 25.192 1.00 88.75 250 LYS A CA 1
ATOM 1916 C C . LYS A 1 250 ? -6.477 -10.705 25.335 1.00 88.75 250 LYS A C 1
ATOM 1918 O O . LYS A 1 250 ? -7.086 -10.064 26.189 1.00 88.75 250 LYS A O 1
ATOM 1923 N N . GLY A 1 251 ? -7.097 -11.581 24.544 1.00 89.06 251 GLY A N 1
ATOM 1924 C CA . GLY A 1 251 ? -8.518 -11.922 24.626 1.00 89.06 251 GLY A CA 1
ATOM 1925 C C . GLY A 1 251 ? -9.453 -10.971 23.871 1.00 89.06 251 GLY A C 1
ATOM 1926 O O . GLY A 1 251 ? -10.675 -11.069 24.028 1.00 89.06 251 GLY A O 1
ATOM 1927 N N . ILE A 1 252 ? -8.925 -10.075 23.026 1.00 93.12 252 ILE A N 1
ATOM 1928 C CA . ILE A 1 252 ? -9.742 -9.105 22.279 1.00 93.12 252 ILE A CA 1
ATOM 1929 C C . ILE A 1 252 ? -10.685 -9.806 21.300 1.00 93.12 252 ILE A C 1
ATOM 1931 O O . ILE A 1 252 ? -11.841 -9.406 21.173 1.00 93.12 252 ILE A O 1
ATOM 1935 N N . MET A 1 253 ? -10.256 -10.898 20.662 1.00 91.25 253 MET A N 1
ATOM 1936 C CA . MET A 1 253 ? -11.122 -11.661 19.756 1.00 91.25 253 MET A CA 1
ATOM 1937 C C . MET A 1 253 ? -12.374 -12.200 20.471 1.00 91.25 253 MET A C 1
ATOM 1939 O O . MET A 1 253 ? -13.481 -12.105 19.941 1.00 91.25 253 MET A O 1
ATOM 1943 N N . HIS A 1 254 ? -12.223 -12.703 21.700 1.00 89.81 254 HIS A N 1
ATOM 1944 C CA . HIS A 1 254 ? -13.341 -13.188 22.516 1.00 89.81 254 HIS A CA 1
ATOM 1945 C C . HIS A 1 254 ? -14.289 -12.051 22.931 1.00 89.81 254 HIS A C 1
ATOM 1947 O O . HIS A 1 254 ? -15.516 -12.198 22.886 1.00 89.81 254 HIS A O 1
ATOM 1953 N N . TYR A 1 255 ? -13.731 -10.896 23.304 1.00 93.00 255 TYR A N 1
ATOM 1954 C CA . TYR A 1 255 ? -14.516 -9.696 23.589 1.00 93.00 255 TYR A CA 1
ATOM 1955 C C . TYR A 1 255 ? -15.346 -9.264 22.370 1.00 93.00 255 TYR A C 1
ATOM 1957 O O . TYR A 1 255 ? -16.558 -9.066 22.478 1.00 93.00 255 TYR A O 1
ATOM 1965 N N . LEU A 1 256 ? -14.719 -9.199 21.192 1.00 93.38 256 LEU A N 1
ATOM 1966 C CA . LEU A 1 256 ? -15.383 -8.832 19.943 1.00 93.38 256 LEU A CA 1
ATOM 1967 C C . LEU A 1 256 ? -16.468 -9.845 19.558 1.00 93.38 256 LEU A C 1
ATOM 1969 O O . LEU A 1 256 ? -17.558 -9.429 19.169 1.00 93.38 256 LEU A O 1
ATOM 1973 N N . ALA A 1 257 ? -16.224 -11.150 19.725 1.00 90.69 257 ALA A N 1
ATOM 1974 C CA . ALA A 1 257 ? -17.223 -12.200 19.510 1.00 90.69 257 ALA A CA 1
ATOM 1975 C C . ALA A 1 257 ? -18.473 -12.001 20.379 1.00 90.69 257 ALA A C 1
ATOM 1977 O O . ALA A 1 257 ? -19.598 -12.021 19.871 1.00 90.69 257 ALA A O 1
ATOM 1978 N N . SER A 1 258 ? -18.269 -11.702 21.663 1.00 90.25 258 SER A N 1
ATOM 1979 C CA . SER A 1 258 ? -19.352 -11.395 22.600 1.00 90.25 258 SER A CA 1
ATOM 1980 C C . SER A 1 258 ? -20.122 -10.137 22.179 1.00 90.25 258 SER A C 1
ATOM 1982 O O . SER A 1 258 ? -21.353 -10.146 22.144 1.00 90.25 258 SER A O 1
ATOM 1984 N N . PHE A 1 259 ? -19.412 -9.075 21.785 1.00 92.44 259 PHE A N 1
ATOM 1985 C CA . PHE A 1 259 ? -19.999 -7.811 21.326 1.00 92.44 259 PHE A CA 1
ATOM 1986 C C . PHE A 1 259 ? -20.892 -7.975 20.084 1.00 92.44 259 PHE A C 1
ATOM 1988 O O . PHE A 1 259 ? -21.970 -7.375 19.988 1.00 92.44 259 PHE A O 1
ATOM 1995 N N . VAL A 1 260 ? -20.478 -8.815 19.131 1.00 89.88 260 VAL A N 1
ATOM 1996 C CA . VAL A 1 260 ? -21.260 -9.075 17.912 1.00 89.88 260 VAL A CA 1
ATOM 1997 C C . VAL A 1 260 ? -22.338 -10.149 18.099 1.00 89.88 260 VAL A C 1
ATOM 1999 O O . VAL A 1 260 ? -23.133 -10.369 17.187 1.00 89.88 260 VAL A O 1
ATOM 2002 N N . GLY A 1 261 ? -22.414 -10.778 19.278 1.00 83.69 261 GLY A N 1
ATOM 2003 C CA . GLY A 1 261 ? -23.417 -11.794 19.610 1.00 83.69 261 GLY A CA 1
ATOM 2004 C C . GLY A 1 261 ? -23.105 -13.192 19.066 1.00 83.69 261 GLY A C 1
ATOM 2005 O O . GLY A 1 261 ? -24.012 -14.001 18.888 1.00 83.69 261 GLY A O 1
ATOM 2006 N N . VAL A 1 262 ? -21.836 -13.487 18.784 1.00 70.00 262 VAL A N 1
ATOM 2007 C CA . VAL A 1 262 ? -21.358 -14.812 18.369 1.00 70.00 262 VAL A CA 1
ATOM 2008 C C . VAL A 1 262 ? -20.922 -15.565 19.634 1.00 70.00 262 VAL A C 1
ATOM 2010 O O . VAL A 1 262 ? -19.863 -15.261 20.170 1.00 70.00 262 VAL A O 1
ATOM 2013 N N . GLY A 1 263 ? -21.732 -16.513 20.141 1.00 54.19 263 GLY A N 1
ATOM 2014 C CA . GLY A 1 263 ? -21.291 -17.390 21.249 1.00 54.19 263 GLY A CA 1
ATOM 2015 C C . GLY A 1 263 ? -22.283 -17.853 22.325 1.00 54.19 263 GLY A C 1
ATOM 2016 O O . GLY A 1 263 ? -21.821 -18.316 23.359 1.00 54.19 263 GLY A O 1
ATOM 2017 N N . SER A 1 264 ? -23.610 -17.767 22.162 1.00 41.97 264 SER A N 1
ATOM 2018 C CA . SER A 1 264 ? -24.560 -18.138 23.245 1.00 41.97 264 SER A CA 1
ATOM 2019 C C . SER A 1 264 ? -25.662 -19.145 22.862 1.00 41.97 264 SER A C 1
ATOM 2021 O O . SER A 1 264 ? -26.726 -19.162 23.477 1.00 41.97 264 SER A O 1
ATOM 2023 N N . GLY A 1 265 ? -25.411 -20.030 21.887 1.00 39.62 265 GLY A N 1
ATOM 2024 C CA . GLY A 1 265 ? -26.338 -21.109 21.508 1.00 39.62 265 GLY A CA 1
ATOM 2025 C C . GLY A 1 265 ? -25.640 -22.454 21.226 1.00 39.62 265 GLY A C 1
ATOM 2026 O O . GLY A 1 265 ? -24.515 -22.443 20.728 1.00 39.62 265 GLY A O 1
ATOM 2027 N N . PRO A 1 266 ? -26.282 -23.608 21.516 1.00 34.16 266 PRO A N 1
ATOM 2028 C CA . PRO A 1 266 ? -25.703 -24.954 21.382 1.00 34.16 266 PRO A CA 1
ATOM 2029 C C . PRO A 1 266 ? -25.639 -25.508 19.941 1.00 34.16 266 PRO A C 1
ATOM 2031 O O . PRO A 1 266 ? -25.309 -26.675 19.753 1.00 34.16 266 PRO A O 1
ATOM 2034 N N . GLU A 1 267 ? -25.906 -24.693 18.918 1.00 41.81 267 GLU A N 1
ATOM 2035 C CA . GLU A 1 267 ? -25.741 -25.058 17.506 1.00 41.81 267 GLU A CA 1
ATOM 2036 C C . GLU A 1 267 ? -24.606 -24.229 16.883 1.00 41.81 267 GLU A C 1
ATOM 2038 O O . GLU A 1 267 ? -24.775 -23.061 16.538 1.00 41.81 267 GLU A O 1
ATOM 2043 N N . TYR A 1 268 ? -23.430 -24.838 16.744 1.00 49.09 268 TYR A N 1
ATOM 2044 C CA . TYR A 1 268 ? -22.287 -24.314 15.985 1.00 49.09 268 TYR A CA 1
ATOM 2045 C C . TYR A 1 268 ? -21.917 -25.341 14.900 1.00 49.09 268 TYR A C 1
ATOM 2047 O O . TYR A 1 268 ? -21.848 -26.521 15.257 1.00 49.09 268 TYR A O 1
ATOM 2055 N N . PRO A 1 269 ? -21.632 -24.970 13.621 1.00 51.75 269 PRO A N 1
ATOM 2056 C CA . PRO A 1 269 ? -21.351 -23.628 13.074 1.00 51.75 269 PRO A CA 1
ATOM 2057 C C . PRO A 1 269 ? -22.182 -23.193 11.834 1.00 51.75 269 PRO A C 1
ATOM 2059 O O . PRO A 1 269 ? -22.590 -23.997 10.996 1.00 51.75 269 PRO A O 1
ATOM 2062 N N . SER A 1 270 ? -22.319 -21.872 11.642 1.00 65.44 270 SER A N 1
ATOM 2063 C CA . SER A 1 270 ? -22.753 -21.260 10.369 1.00 65.44 270 SER A CA 1
ATOM 2064 C C . SER A 1 270 ? -21.578 -21.139 9.373 1.00 65.44 270 SER A C 1
ATOM 2066 O O . SER A 1 270 ? -20.430 -20.962 9.781 1.00 65.44 270 SER A O 1
ATOM 2068 N N . ARG A 1 271 ? -21.834 -21.185 8.051 1.00 62.34 271 ARG A N 1
ATOM 2069 C CA . ARG A 1 271 ? -20.807 -21.085 6.974 1.00 62.34 271 ARG A CA 1
ATOM 2070 C C . ARG A 1 271 ? -19.838 -19.902 7.144 1.00 62.34 271 ARG A C 1
ATOM 2072 O O . ARG A 1 271 ? -18.672 -20.000 6.782 1.00 62.34 271 ARG A O 1
ATOM 2079 N N . ILE A 1 272 ? -20.329 -18.801 7.700 1.00 65.94 272 ILE A N 1
ATOM 2080 C CA . ILE A 1 272 ? -19.598 -17.546 7.887 1.00 65.94 272 ILE A CA 1
ATOM 2081 C C . ILE A 1 272 ? -18.510 -17.672 8.973 1.00 65.94 272 ILE A C 1
ATOM 2083 O O . ILE A 1 272 ? -17.407 -17.157 8.813 1.00 65.94 272 ILE A O 1
ATOM 2087 N N . GLN A 1 273 ? -18.773 -18.416 10.050 1.00 67.25 273 GLN A N 1
ATOM 2088 C CA . GLN A 1 273 ? -17.794 -18.642 11.123 1.00 67.25 273 GLN A CA 1
ATOM 2089 C C . GLN A 1 273 ? -16.655 -19.566 10.671 1.00 67.25 273 GLN A C 1
ATOM 2091 O O . GLN A 1 273 ? -15.510 -19.380 11.072 1.00 67.25 273 GLN A O 1
ATOM 2096 N N . LEU A 1 274 ? -16.945 -20.528 9.785 1.00 72.62 274 LEU A N 1
ATOM 2097 C CA . LEU A 1 274 ? -15.913 -21.368 9.167 1.00 72.62 274 LEU A CA 1
ATOM 2098 C C . LEU A 1 274 ? -14.971 -20.544 8.278 1.00 72.62 274 LEU A C 1
ATOM 2100 O O . LEU A 1 274 ? -13.761 -20.751 8.324 1.00 72.62 274 LEU A O 1
ATOM 2104 N N . GLN A 1 275 ? -15.514 -19.589 7.516 1.00 75.69 275 GLN A N 1
ATOM 2105 C CA . GLN A 1 275 ? -14.715 -18.662 6.709 1.00 75.69 275 GLN A CA 1
ATOM 2106 C C . GLN A 1 275 ? -13.820 -17.776 7.582 1.00 75.69 275 GLN A C 1
ATOM 2108 O O . GLN A 1 275 ? -12.636 -17.641 7.286 1.00 75.69 275 GLN A O 1
ATOM 2113 N N . GLY A 1 276 ? -14.352 -17.234 8.682 1.00 80.06 276 GLY A N 1
ATOM 2114 C CA . GLY A 1 276 ? -13.567 -16.451 9.641 1.00 80.06 276 GLY A CA 1
ATOM 2115 C C . GLY A 1 276 ? -12.420 -17.254 10.270 1.00 80.06 276 GLY A C 1
ATOM 2116 O O . GLY A 1 276 ? -11.274 -16.811 10.267 1.00 80.06 276 GLY A O 1
ATOM 2117 N N . ALA A 1 277 ? -12.688 -18.489 10.707 1.00 79.62 277 ALA A N 1
ATOM 2118 C CA . ALA A 1 277 ? -11.664 -19.370 11.271 1.00 79.62 277 ALA A CA 1
ATOM 2119 C C . ALA A 1 277 ? -10.595 -19.797 10.247 1.00 79.62 277 ALA A C 1
ATOM 2121 O O . ALA A 1 277 ? -9.447 -20.050 10.616 1.00 79.62 277 ALA A O 1
ATOM 2122 N N . GLN A 1 278 ? -10.964 -19.921 8.970 1.00 83.88 278 GLN A N 1
ATOM 2123 C CA . GLN A 1 278 ? -10.009 -20.185 7.896 1.00 83.88 278 GLN A CA 1
ATOM 2124 C C . GLN A 1 278 ? -9.129 -18.961 7.633 1.00 83.88 278 GLN A C 1
ATOM 2126 O O . GLN A 1 278 ? -7.914 -19.110 7.558 1.00 83.88 278 GLN A O 1
ATOM 2131 N N . LEU A 1 279 ? -9.723 -17.765 7.570 1.00 85.06 279 LEU A N 1
ATOM 2132 C CA . LEU A 1 279 ? -8.989 -16.506 7.444 1.00 85.06 279 LEU A CA 1
ATOM 2133 C C . LEU A 1 279 ? -7.975 -16.339 8.583 1.00 85.06 279 LEU A C 1
ATOM 2135 O O . LEU A 1 279 ? -6.821 -16.021 8.316 1.00 85.06 279 LEU A O 1
ATOM 2139 N N . TRP A 1 280 ? -8.365 -16.637 9.825 1.00 87.88 280 TRP A N 1
ATOM 2140 C CA . TRP A 1 280 ? -7.456 -16.557 10.970 1.00 87.88 280 TRP A CA 1
ATOM 2141 C C . TRP A 1 280 ? -6.288 -17.544 10.890 1.00 87.88 280 TRP A C 1
ATOM 2143 O O . TRP A 1 280 ? -5.142 -17.173 11.130 1.00 87.88 280 TRP A O 1
ATOM 2153 N N . ARG A 1 281 ? -6.547 -18.794 10.486 1.00 85.25 281 ARG A N 1
ATOM 2154 C CA . ARG A 1 281 ? -5.485 -19.791 10.261 1.00 85.25 281 ARG A CA 1
ATOM 2155 C C . ARG A 1 281 ? -4.515 -19.365 9.165 1.00 85.25 281 ARG A C 1
ATOM 2157 O O . ARG A 1 281 ? -3.310 -19.527 9.306 1.00 85.25 281 ARG A O 1
ATOM 2164 N N . SER A 1 282 ? -5.042 -18.821 8.074 1.00 83.25 282 SER A N 1
ATOM 2165 C CA . SER A 1 282 ? -4.223 -18.304 6.985 1.00 83.25 282 SER A CA 1
ATOM 2166 C C . SER A 1 282 ? -3.371 -17.113 7.437 1.00 83.25 282 SER A C 1
ATOM 2168 O O . SER A 1 282 ? -2.181 -17.083 7.136 1.00 83.25 282 SER A O 1
ATOM 2170 N N . TRP A 1 283 ? -3.944 -16.189 8.216 1.00 86.12 283 TRP A N 1
ATOM 2171 C CA . TRP A 1 283 ? -3.216 -15.048 8.771 1.00 86.12 283 TRP A CA 1
ATOM 2172 C C . TRP A 1 283 ? -2.107 -15.470 9.733 1.00 86.12 283 TRP A C 1
ATOM 2174 O O . TRP A 1 283 ? -0.969 -15.056 9.569 1.00 86.12 283 TRP A O 1
ATOM 2184 N N . THR A 1 284 ? -2.419 -16.318 10.714 1.00 82.19 284 THR A N 1
ATOM 2185 C CA . THR A 1 284 ? -1.447 -16.786 11.718 1.00 82.19 284 THR A CA 1
ATOM 2186 C C . THR A 1 284 ? -0.302 -17.576 11.093 1.00 82.19 284 THR A C 1
ATOM 2188 O O . THR A 1 284 ? 0.833 -17.426 11.530 1.00 82.19 284 THR A O 1
ATOM 2191 N N . SER A 1 285 ? -0.559 -18.338 10.024 1.00 79.19 285 SER A N 1
ATOM 2192 C CA . SER A 1 285 ? 0.506 -18.957 9.227 1.00 79.19 285 SER A CA 1
ATOM 2193 C C . SER A 1 285 ? 1.416 -17.903 8.590 1.00 79.19 285 SER A C 1
ATOM 2195 O O . SER A 1 285 ? 2.626 -17.971 8.753 1.00 79.19 285 SER A O 1
ATOM 2197 N N . ALA A 1 286 ? 0.846 -16.901 7.911 1.00 74.06 286 ALA A N 1
ATOM 2198 C CA . ALA A 1 286 ? 1.629 -15.846 7.266 1.00 74.06 286 ALA A CA 1
ATOM 2199 C C . ALA A 1 286 ? 2.398 -14.973 8.279 1.00 74.06 286 ALA A C 1
ATOM 2201 O O . ALA A 1 286 ? 3.542 -14.600 8.036 1.00 74.06 286 ALA A O 1
ATOM 2202 N N . ALA A 1 287 ? 1.792 -14.664 9.426 1.00 71.25 287 ALA A N 1
ATOM 2203 C CA . ALA A 1 287 ? 2.407 -13.878 10.493 1.00 71.25 287 ALA A CA 1
ATOM 2204 C C . ALA A 1 287 ? 3.506 -14.658 11.238 1.00 71.25 287 ALA A C 1
ATOM 2206 O O . ALA A 1 287 ? 4.547 -14.084 11.549 1.00 71.25 287 ALA A O 1
ATOM 2207 N N . GLY A 1 288 ? 3.312 -15.959 11.480 1.00 65.44 288 GLY A N 1
ATOM 2208 C CA . GLY A 1 288 ? 4.346 -16.832 12.047 1.00 65.44 288 GLY A CA 1
ATOM 2209 C C . GLY A 1 288 ? 5.549 -16.982 11.112 1.00 65.44 288 GLY A C 1
ATOM 2210 O O . GLY A 1 288 ? 6.695 -16.923 11.556 1.00 65.44 288 GLY A O 1
ATOM 2211 N N . ASP A 1 289 ? 5.303 -17.064 9.802 1.00 60.16 289 ASP A N 1
ATOM 2212 C CA . ASP A 1 289 ? 6.366 -17.034 8.796 1.00 60.16 289 ASP A CA 1
ATOM 2213 C C . ASP A 1 289 ? 7.101 -15.680 8.805 1.00 60.16 289 ASP A C 1
ATOM 2215 O O . ASP A 1 289 ? 8.313 -15.640 8.609 1.00 60.16 289 ASP A O 1
ATOM 2219 N N . ALA A 1 290 ? 6.422 -14.558 9.076 1.00 59.09 290 ALA A N 1
ATOM 2220 C CA . ALA A 1 290 ? 7.071 -13.250 9.225 1.00 59.09 290 ALA A CA 1
ATOM 2221 C C . ALA A 1 290 ? 8.072 -13.227 10.395 1.00 59.09 290 ALA A C 1
ATOM 2223 O O . ALA A 1 290 ? 9.170 -12.691 10.257 1.00 59.09 290 ALA A O 1
ATOM 2224 N N . GLU A 1 291 ? 7.720 -13.850 11.521 1.00 57.91 291 GLU A N 1
ATOM 2225 C CA . GLU A 1 291 ? 8.579 -13.972 12.703 1.00 57.91 291 GLU A CA 1
ATOM 2226 C C . GLU A 1 291 ? 9.815 -14.845 12.423 1.00 57.91 291 GLU A C 1
ATOM 2228 O O . GLU A 1 291 ? 10.943 -14.456 12.732 1.00 57.91 291 GLU A O 1
ATOM 2233 N N . GLN A 1 292 ? 9.628 -15.982 11.744 1.00 54.03 292 GLN A N 1
ATOM 2234 C CA . GLN A 1 292 ? 10.726 -16.873 11.347 1.00 54.03 292 GLN A CA 1
ATOM 2235 C C . GLN A 1 292 ? 11.607 -16.290 10.234 1.00 54.03 292 GLN A C 1
ATOM 2237 O O . GLN A 1 292 ? 12.813 -16.520 10.229 1.00 54.03 292 GLN A O 1
ATOM 2242 N N . ASN A 1 293 ? 11.045 -15.496 9.318 1.00 49.75 293 ASN A N 1
ATOM 2243 C CA . ASN A 1 293 ? 11.803 -14.803 8.271 1.00 49.75 293 ASN A CA 1
ATOM 2244 C C . ASN A 1 293 ? 12.705 -13.688 8.830 1.00 49.75 293 ASN A C 1
ATOM 2246 O O . ASN A 1 293 ? 13.680 -13.309 8.178 1.00 49.75 293 ASN A O 1
ATOM 2250 N N . ILE A 1 294 ? 12.400 -13.164 10.022 1.00 49.81 294 ILE A N 1
ATOM 2251 C CA . ILE A 1 294 ? 13.250 -12.210 10.752 1.00 49.81 294 ILE A CA 1
ATOM 2252 C C . ILE A 1 294 ? 14.311 -12.949 11.588 1.00 49.81 294 ILE A C 1
ATOM 2254 O O . ILE A 1 294 ? 15.409 -12.422 11.786 1.00 49.81 294 ILE A O 1
ATOM 2258 N N . ALA A 1 295 ? 14.030 -14.178 12.033 1.00 46.56 295 ALA A N 1
ATOM 2259 C CA . ALA A 1 295 ? 14.988 -14.997 12.767 1.00 46.56 295 ALA A CA 1
ATOM 2260 C C . ALA A 1 295 ? 16.207 -15.367 11.896 1.00 46.56 295 ALA A C 1
ATOM 2262 O O . ALA A 1 295 ? 16.103 -15.765 10.735 1.00 46.56 295 ALA A O 1
ATOM 2263 N N . THR A 1 296 ? 17.402 -15.235 12.470 1.00 49.06 296 THR A N 1
ATOM 2264 C CA . THR A 1 296 ? 18.699 -15.464 11.809 1.00 49.06 296 THR A CA 1
ATOM 2265 C C . THR A 1 296 ? 18.987 -16.923 11.449 1.00 49.06 296 THR A C 1
ATOM 2267 O O . THR A 1 296 ? 19.977 -17.178 10.769 1.00 49.06 296 THR A O 1
ATOM 2270 N N . ASP A 1 297 ? 18.121 -17.852 11.855 1.00 48.47 297 ASP A N 1
ATOM 2271 C CA . ASP A 1 297 ? 18.355 -19.300 11.792 1.00 48.47 297 ASP A CA 1
ATOM 2272 C C . ASP A 1 297 ? 17.646 -19.979 10.602 1.00 48.47 297 ASP A C 1
ATOM 2274 O O . ASP A 1 297 ? 17.498 -21.199 10.566 1.00 48.47 297 ASP A O 1
ATOM 2278 N N . CYS A 1 298 ? 17.193 -19.206 9.609 1.00 51.38 298 CYS A N 1
ATOM 2279 C CA . CYS A 1 298 ? 16.634 -19.764 8.380 1.00 51.38 298 CYS A CA 1
ATOM 2280 C C . CYS A 1 298 ? 17.754 -20.402 7.533 1.00 51.38 298 CYS A C 1
ATOM 2282 O O . CYS A 1 298 ? 18.738 -19.741 7.203 1.00 51.38 298 CYS A O 1
ATOM 2284 N N . GLU A 1 299 ? 17.603 -21.673 7.143 1.00 59.56 299 GLU A N 1
ATOM 2285 C CA . GLU A 1 299 ? 18.620 -22.425 6.381 1.00 59.56 299 GLU A CA 1
ATOM 2286 C C . GLU A 1 299 ? 18.911 -21.839 4.983 1.00 59.56 299 GLU A C 1
ATOM 2288 O O . GLU A 1 299 ? 19.917 -22.188 4.364 1.00 59.56 299 GLU A O 1
ATOM 2293 N N . MET A 1 300 ? 18.056 -20.945 4.469 1.00 68.12 300 MET A N 1
ATOM 2294 C CA . MET A 1 300 ? 18.202 -20.357 3.137 1.00 68.12 300 MET A CA 1
ATOM 2295 C C . MET A 1 300 ? 18.598 -18.872 3.171 1.00 68.12 300 MET A C 1
ATOM 2297 O O . MET A 1 300 ? 18.033 -18.100 3.948 1.00 68.12 300 MET A O 1
ATOM 2301 N N . PRO A 1 301 ? 19.529 -18.438 2.295 1.00 79.31 301 PRO A N 1
ATOM 2302 C CA . PRO A 1 301 ? 19.971 -17.048 2.244 1.00 79.31 301 PRO A CA 1
ATOM 2303 C C . PRO A 1 301 ? 18.831 -16.098 1.832 1.00 79.31 301 PRO A C 1
ATOM 2305 O O . PRO A 1 301 ? 17.906 -16.507 1.117 1.00 79.31 301 PRO A O 1
ATOM 2308 N N . PRO A 1 302 ? 18.889 -14.819 2.252 1.00 88.25 302 PRO A N 1
ATOM 2309 C CA . PRO A 1 302 ? 17.866 -13.836 1.918 1.00 88.25 302 PRO A CA 1
ATOM 2310 C C . PRO A 1 302 ? 17.838 -13.523 0.418 1.00 88.25 302 PRO A C 1
ATOM 2312 O O . PRO A 1 302 ? 18.873 -13.411 -0.241 1.00 88.25 302 PRO A O 1
ATOM 2315 N N . THR A 1 303 ? 16.637 -13.293 -0.114 1.00 92.31 303 THR A N 1
ATOM 2316 C CA . THR A 1 303 ? 16.453 -12.721 -1.452 1.00 92.31 303 THR A CA 1
ATOM 2317 C C . THR A 1 303 ? 16.714 -11.216 -1.388 1.00 92.31 303 THR A C 1
ATOM 2319 O O . THR A 1 303 ? 15.909 -10.446 -0.866 1.00 92.31 303 THR A O 1
ATOM 2322 N N . ILE A 1 304 ? 17.882 -10.818 -1.891 1.00 95.44 304 ILE A N 1
ATOM 2323 C CA . ILE A 1 304 ? 18.334 -9.420 -1.992 1.00 95.44 304 ILE A CA 1
ATOM 2324 C C . ILE A 1 304 ? 17.687 -8.720 -3.195 1.00 95.44 304 ILE A C 1
ATOM 2326 O O . ILE A 1 304 ? 17.995 -9.053 -4.342 1.00 95.44 304 ILE A O 1
ATOM 2330 N N . ILE A 1 305 ? 16.851 -7.719 -2.930 1.00 97.50 305 ILE A N 1
ATOM 2331 C CA . ILE A 1 305 ? 16.262 -6.826 -3.932 1.00 97.50 305 ILE A CA 1
ATOM 2332 C C . ILE A 1 305 ? 16.882 -5.439 -3.779 1.00 97.50 305 ILE A C 1
ATOM 2334 O O . ILE A 1 305 ? 16.831 -4.863 -2.692 1.00 97.50 305 ILE A O 1
ATOM 2338 N N . SER A 1 306 ? 17.431 -4.880 -4.857 1.00 97.25 306 SER A N 1
ATOM 2339 C CA . SER A 1 306 ? 17.851 -3.477 -4.861 1.00 97.25 306 SER A CA 1
ATOM 2340 C C . SER A 1 306 ? 16.740 -2.584 -5.382 1.00 97.25 306 SER A C 1
ATOM 2342 O O . SER A 1 306 ? 16.312 -2.711 -6.531 1.00 97.25 306 SER A O 1
ATOM 2344 N N . LEU A 1 307 ? 16.292 -1.672 -4.525 1.00 96.44 307 LEU A N 1
ATOM 2345 C CA . LEU A 1 307 ? 15.354 -0.618 -4.871 1.00 96.44 307 LEU A CA 1
ATOM 2346 C C . LEU A 1 307 ? 16.158 0.621 -5.270 1.00 96.44 307 LEU A C 1
ATOM 2348 O O . LEU A 1 307 ? 16.980 1.106 -4.488 1.00 96.44 307 LEU A O 1
ATOM 2352 N N . ILE A 1 308 ? 15.940 1.118 -6.487 1.00 95.44 308 ILE A N 1
ATOM 2353 C CA . ILE A 1 308 ? 16.692 2.241 -7.059 1.00 95.44 308 ILE A CA 1
ATOM 2354 C C . ILE A 1 308 ? 15.793 3.469 -7.117 1.00 95.44 308 ILE A C 1
ATOM 2356 O O . ILE A 1 308 ? 14.767 3.443 -7.787 1.00 95.44 308 ILE A O 1
ATOM 2360 N N . GLY A 1 309 ? 16.173 4.549 -6.447 1.00 89.81 309 GLY A N 1
ATOM 2361 C CA . GLY A 1 309 ? 15.350 5.755 -6.369 1.00 89.81 309 GLY A CA 1
ATOM 2362 C C . GLY A 1 309 ? 15.998 6.829 -5.509 1.00 89.81 309 GLY A C 1
ATOM 2363 O O . GLY A 1 309 ? 17.165 6.710 -5.140 1.00 89.81 309 GLY A O 1
ATOM 2364 N N . ASN A 1 310 ? 15.250 7.879 -5.186 1.00 82.50 310 ASN A N 1
ATOM 2365 C CA . ASN A 1 310 ? 15.669 8.887 -4.216 1.00 82.50 310 ASN A CA 1
ATOM 2366 C C . ASN A 1 310 ? 14.896 8.646 -2.921 1.00 82.50 310 ASN A C 1
ATOM 2368 O O . ASN A 1 310 ? 13.670 8.717 -2.916 1.00 82.50 310 ASN A O 1
ATOM 2372 N N . PHE A 1 311 ? 15.608 8.330 -1.839 1.00 75.75 311 PHE A N 1
ATOM 2373 C CA . PHE A 1 311 ? 14.978 7.871 -0.604 1.00 75.75 311 PHE A CA 1
ATOM 2374 C C . PHE A 1 311 ? 14.948 8.956 0.472 1.00 75.75 311 PHE A C 1
ATOM 2376 O O . PHE A 1 311 ? 15.971 9.561 0.795 1.00 75.75 311 PHE A O 1
ATOM 2383 N N . THR A 1 312 ? 13.766 9.157 1.049 1.00 64.00 312 THR A N 1
ATOM 2384 C CA . THR A 1 312 ? 13.514 9.900 2.292 1.00 64.00 312 THR A CA 1
ATOM 2385 C C . THR A 1 312 ? 12.973 8.924 3.347 1.00 64.00 312 THR A C 1
ATOM 2387 O O . THR A 1 312 ? 12.771 7.746 3.059 1.00 64.00 312 THR A O 1
ATOM 2390 N N . THR A 1 313 ? 12.721 9.381 4.578 1.00 51.25 313 THR A N 1
ATOM 2391 C CA . THR A 1 313 ? 12.265 8.520 5.689 1.00 51.25 313 THR A CA 1
ATOM 2392 C C . THR A 1 313 ? 10.984 7.720 5.383 1.00 51.25 313 THR A C 1
ATOM 2394 O O . THR A 1 313 ? 10.825 6.632 5.928 1.00 51.25 313 THR A O 1
ATOM 2397 N N . TYR A 1 314 ? 10.103 8.207 4.495 1.00 51.50 314 TYR A N 1
ATOM 2398 C CA . TYR A 1 314 ? 8.808 7.573 4.176 1.00 51.50 314 TYR A CA 1
ATOM 2399 C C . TYR A 1 314 ? 8.588 7.277 2.682 1.00 51.50 314 TYR A C 1
ATOM 2401 O O . TYR A 1 314 ? 7.495 6.878 2.277 1.00 51.50 314 TYR A O 1
ATOM 2409 N N . SER A 1 315 ? 9.606 7.448 1.836 1.00 67.62 315 SER A N 1
ATOM 2410 C CA . SER A 1 315 ? 9.487 7.156 0.404 1.00 67.62 315 SER A CA 1
ATOM 2411 C C . SER A 1 315 ? 9.268 5.655 0.156 1.00 67.62 315 SER A C 1
ATOM 2413 O O . SER A 1 315 ? 10.018 4.828 0.674 1.00 67.62 315 SER A O 1
ATOM 2415 N N . HIS A 1 316 ? 8.296 5.312 -0.692 1.00 79.31 316 HIS A N 1
ATOM 2416 C CA . HIS A 1 316 ? 8.038 3.956 -1.204 1.00 79.31 316 HIS A CA 1
ATOM 2417 C C . HIS A 1 316 ? 7.567 2.896 -0.186 1.00 79.31 316 HIS A C 1
ATOM 2419 O O . HIS A 1 316 ? 7.763 1.699 -0.423 1.00 79.31 316 HIS A O 1
ATOM 2425 N N . LEU A 1 317 ? 6.883 3.290 0.899 1.00 85.31 317 LEU A N 1
ATOM 2426 C CA . LEU A 1 317 ? 6.279 2.350 1.860 1.00 85.31 317 LEU A CA 1
ATOM 2427 C C . LEU A 1 317 ? 5.423 1.279 1.163 1.00 85.31 317 LEU A C 1
ATOM 2429 O O . LEU A 1 317 ? 5.533 0.091 1.467 1.00 85.31 317 LEU A O 1
ATOM 2433 N N . SER A 1 318 ? 4.611 1.682 0.185 1.00 90.69 318 SER A N 1
ATOM 2434 C CA . SER A 1 318 ? 3.730 0.785 -0.563 1.00 90.69 318 SER A CA 1
ATOM 2435 C C . SER A 1 318 ? 4.495 -0.311 -1.307 1.00 90.69 318 SER A C 1
ATOM 2437 O O . SER A 1 318 ? 4.092 -1.477 -1.273 1.00 90.69 318 SER A O 1
ATOM 2439 N N . VAL A 1 319 ? 5.624 0.040 -1.930 1.00 93.25 319 VAL A N 1
ATOM 2440 C CA . VAL A 1 319 ? 6.493 -0.911 -2.636 1.00 93.25 319 VAL A CA 1
ATOM 2441 C C . VAL A 1 319 ? 7.131 -1.875 -1.640 1.00 93.25 319 VAL A C 1
ATOM 2443 O O . VAL A 1 319 ? 7.050 -3.088 -1.836 1.00 93.25 319 VAL A O 1
ATOM 2446 N N . THR A 1 320 ? 7.689 -1.367 -0.541 1.00 91.56 320 THR A N 1
ATOM 2447 C CA . THR A 1 320 ? 8.295 -2.202 0.505 1.00 91.56 320 THR A CA 1
ATOM 2448 C C . THR A 1 320 ? 7.293 -3.206 1.075 1.00 91.56 320 THR A C 1
ATOM 2450 O O . THR A 1 320 ? 7.566 -4.406 1.065 1.00 91.56 320 THR A O 1
ATOM 2453 N N . ARG A 1 321 ? 6.083 -2.759 1.443 1.00 90.31 321 ARG A N 1
ATOM 2454 C CA . ARG A 1 321 ? 4.998 -3.643 1.910 1.00 90.31 321 ARG A CA 1
ATOM 2455 C C . ARG A 1 321 ? 4.630 -4.705 0.885 1.00 90.31 321 ARG A C 1
ATOM 2457 O O . ARG A 1 321 ? 4.464 -5.876 1.209 1.00 90.31 321 ARG A O 1
ATOM 2464 N N . SER A 1 322 ? 4.548 -4.325 -0.384 1.00 94.31 322 SER A N 1
ATOM 2465 C CA . SER A 1 322 ? 4.192 -5.271 -1.436 1.00 94.31 322 SER A CA 1
ATOM 2466 C C . SER A 1 322 ? 5.246 -6.366 -1.665 1.00 94.31 322 SER A C 1
ATOM 2468 O O . SER A 1 322 ? 4.871 -7.502 -1.971 1.00 94.31 322 SER A O 1
ATOM 2470 N N . LEU A 1 323 ? 6.536 -6.053 -1.477 1.00 95.06 323 LEU A N 1
ATOM 2471 C CA . LEU A 1 323 ? 7.630 -7.027 -1.506 1.00 95.06 323 LEU A CA 1
ATOM 2472 C C . LEU A 1 323 ? 7.600 -7.930 -0.271 1.00 95.06 323 LEU A C 1
ATOM 2474 O O . LEU A 1 323 ? 7.793 -9.135 -0.415 1.00 95.06 323 LEU A O 1
ATOM 2478 N N . GLU A 1 324 ? 7.306 -7.384 0.913 1.00 91.69 324 GLU A N 1
ATOM 2479 C CA . GLU A 1 324 ? 7.098 -8.178 2.131 1.00 91.69 324 GLU A CA 1
ATOM 2480 C C . GLU A 1 324 ? 5.983 -9.209 1.923 1.00 91.69 324 GLU A C 1
ATOM 2482 O O . GLU A 1 324 ? 6.193 -10.389 2.185 1.00 91.69 324 GLU A O 1
ATOM 2487 N N . HIS A 1 325 ? 4.837 -8.822 1.353 1.00 91.25 325 HIS A N 1
ATOM 2488 C CA . HIS A 1 325 ? 3.757 -9.770 1.051 1.00 91.25 325 HIS A CA 1
ATOM 2489 C C . HIS A 1 325 ? 4.214 -10.899 0.112 1.00 91.25 325 HIS A C 1
ATOM 2491 O O . HIS A 1 325 ? 3.887 -12.069 0.321 1.00 91.25 325 HIS A O 1
ATOM 2497 N N . ALA A 1 326 ? 4.977 -10.563 -0.935 1.00 92.25 326 ALA A N 1
ATOM 2498 C CA . ALA A 1 326 ? 5.508 -11.555 -1.866 1.00 92.25 326 ALA A CA 1
ATOM 2499 C C . ALA A 1 326 ? 6.512 -12.500 -1.185 1.00 92.25 326 ALA A C 1
ATOM 2501 O O . ALA A 1 326 ? 6.486 -13.704 -1.443 1.00 92.25 326 ALA A O 1
ATOM 2502 N N . ALA A 1 327 ? 7.345 -11.970 -0.290 1.00 90.19 327 ALA A N 1
ATOM 2503 C CA . ALA A 1 327 ? 8.313 -12.725 0.494 1.00 90.19 327 ALA A CA 1
ATOM 2504 C C . ALA A 1 327 ? 7.630 -13.692 1.472 1.00 90.19 327 ALA A C 1
ATOM 2506 O O . ALA A 1 327 ? 7.967 -14.877 1.486 1.00 90.19 327 ALA A O 1
ATOM 2507 N N . LEU A 1 328 ? 6.605 -13.218 2.194 1.00 85.56 328 LEU A N 1
ATOM 2508 C CA . LEU A 1 328 ? 5.762 -14.038 3.069 1.00 85.56 328 LEU A CA 1
ATOM 2509 C C . LEU A 1 328 ? 5.109 -15.180 2.287 1.00 85.56 328 LEU A C 1
ATOM 2511 O O . LEU A 1 328 ? 5.230 -16.340 2.668 1.00 85.56 328 LEU A O 1
ATOM 2515 N N . SER A 1 329 ? 4.505 -14.886 1.132 1.00 85.12 329 SER A N 1
ATOM 2516 C CA . SER A 1 329 ? 3.891 -15.919 0.288 1.00 85.12 329 SER A CA 1
ATOM 2517 C C . SER A 1 329 ? 4.892 -16.914 -0.304 1.00 85.12 329 SER A C 1
ATOM 2519 O O . SER A 1 329 ? 4.489 -18.023 -0.656 1.00 85.12 329 SER A O 1
ATOM 2521 N N . CYS A 1 330 ? 6.157 -16.526 -0.476 1.00 85.50 330 CYS A N 1
ATOM 2522 C CA . CYS A 1 330 ? 7.217 -17.412 -0.956 1.00 85.50 330 CYS A CA 1
ATOM 2523 C C . CYS A 1 330 ? 7.959 -18.130 0.177 1.00 85.50 330 CYS A C 1
ATOM 2525 O O . CYS A 1 330 ? 8.822 -18.950 -0.127 1.00 85.50 330 CYS A O 1
ATOM 2527 N N . GLN A 1 331 ? 7.661 -17.812 1.443 1.00 82.75 331 GLN A N 1
ATOM 2528 C CA . GLN A 1 331 ? 8.400 -18.286 2.617 1.00 82.75 331 GLN A CA 1
ATOM 2529 C C . GLN A 1 331 ? 9.911 -18.048 2.475 1.00 82.75 331 GLN A C 1
ATOM 2531 O O . GLN A 1 331 ? 10.740 -18.939 2.663 1.00 82.75 331 GLN A O 1
ATOM 2536 N N . ARG A 1 332 ? 10.271 -16.832 2.055 1.00 83.56 332 ARG A N 1
ATOM 2537 C CA . ARG A 1 332 ? 11.658 -16.398 1.872 1.00 83.56 332 ARG A CA 1
ATOM 2538 C C . ARG A 1 332 ? 11.911 -15.142 2.681 1.00 83.56 332 ARG A C 1
ATOM 2540 O O . ARG A 1 332 ? 11.110 -14.211 2.656 1.00 83.56 332 ARG A O 1
ATOM 2547 N N . ARG A 1 333 ? 13.098 -15.054 3.277 1.00 85.56 333 ARG A N 1
ATOM 2548 C CA . ARG A 1 333 ? 13.583 -13.802 3.850 1.00 85.56 333 ARG A CA 1
ATOM 2549 C C . ARG A 1 333 ? 13.852 -12.783 2.742 1.00 85.56 333 ARG A C 1
ATOM 2551 O O . ARG A 1 333 ? 14.556 -13.077 1.776 1.00 85.56 333 ARG A O 1
ATOM 2558 N N . LEU A 1 334 ? 13.324 -11.577 2.913 1.00 90.00 334 LEU A N 1
ATOM 2559 C CA . LEU A 1 334 ? 13.580 -10.428 2.051 1.00 90.00 334 LEU A CA 1
ATOM 2560 C C . LEU A 1 334 ? 14.674 -9.549 2.664 1.00 90.00 334 LEU A C 1
ATOM 2562 O O . LEU A 1 334 ? 14.655 -9.257 3.858 1.00 90.00 334 LEU A O 1
ATOM 2566 N N . GLN A 1 335 ? 15.601 -9.093 1.828 1.00 92.06 335 GLN A N 1
ATOM 2567 C CA . GLN A 1 335 ? 16.505 -7.996 2.151 1.00 92.06 335 GLN A CA 1
ATOM 2568 C C . GLN A 1 335 ? 16.371 -6.928 1.067 1.00 92.06 335 GLN A C 1
ATOM 2570 O O . GLN A 1 335 ? 16.623 -7.207 -0.104 1.00 92.06 335 GLN A O 1
ATOM 2575 N N . ILE A 1 336 ? 15.990 -5.711 1.456 1.00 93.50 336 ILE A N 1
ATOM 2576 C CA . ILE A 1 336 ? 15.928 -4.570 0.540 1.00 93.50 336 ILE A CA 1
ATOM 2577 C C . ILE A 1 336 ? 17.190 -3.735 0.720 1.00 93.50 336 ILE A C 1
ATOM 2579 O O . ILE A 1 336 ? 17.461 -3.241 1.814 1.00 93.50 336 ILE A O 1
ATOM 2583 N N . ASN A 1 337 ? 17.934 -3.552 -0.366 1.00 94.44 337 ASN A N 1
ATOM 2584 C CA . ASN A 1 337 ? 19.024 -2.593 -0.425 1.00 94.44 337 ASN A CA 1
ATOM 2585 C C . ASN A 1 337 ? 18.529 -1.334 -1.143 1.00 94.44 337 ASN A C 1
ATOM 2587 O O . ASN A 1 337 ? 18.112 -1.387 -2.298 1.00 94.44 337 ASN A O 1
ATOM 2591 N N . TYR A 1 338 ? 18.582 -0.197 -0.461 1.00 94.12 338 TYR A N 1
ATOM 2592 C CA . TYR A 1 338 ? 18.213 1.094 -1.034 1.00 94.12 338 TYR A CA 1
ATOM 2593 C C . TYR A 1 338 ? 19.440 1.716 -1.705 1.00 94.12 338 TYR A C 1
ATOM 2595 O O . TYR A 1 338 ? 20.454 1.949 -1.046 1.00 94.12 338 TYR A O 1
ATOM 2603 N N . ILE A 1 339 ? 19.365 1.979 -3.012 1.00 94.50 339 ILE A N 1
ATOM 2604 C CA . ILE A 1 339 ? 20.448 2.614 -3.775 1.00 94.50 339 ILE A CA 1
ATOM 2605 C C . ILE A 1 339 ? 19.984 3.967 -4.309 1.00 94.50 339 ILE A C 1
ATOM 2607 O O . ILE A 1 339 ? 19.145 4.031 -5.211 1.00 94.50 339 ILE A O 1
ATOM 2611 N N . THR A 1 340 ? 20.558 5.048 -3.777 1.00 93.62 340 THR A N 1
ATOM 2612 C CA . THR A 1 340 ? 20.287 6.405 -4.264 1.00 93.62 340 THR A CA 1
ATOM 2613 C C . THR A 1 340 ? 20.639 6.514 -5.745 1.00 93.62 340 THR A C 1
ATOM 2615 O O . THR A 1 340 ? 21.795 6.318 -6.124 1.00 93.62 340 THR A O 1
ATOM 2618 N N . ALA A 1 341 ? 19.661 6.852 -6.583 1.00 94.00 341 ALA A N 1
ATOM 2619 C CA . ALA A 1 341 ? 19.813 6.834 -8.035 1.00 94.00 341 ALA A CA 1
ATOM 2620 C C . ALA A 1 341 ? 20.943 7.754 -8.528 1.00 94.00 341 ALA A C 1
ATOM 2622 O O . ALA A 1 341 ? 21.702 7.376 -9.416 1.00 94.00 341 ALA A O 1
ATOM 2623 N N . SER A 1 342 ? 21.131 8.922 -7.906 1.00 92.88 342 SER A N 1
ATOM 2624 C CA . SER A 1 342 ? 22.226 9.844 -8.245 1.00 92.88 342 SER A CA 1
ATOM 2625 C C . SER A 1 342 ? 23.626 9.256 -8.026 1.00 92.88 342 SER A C 1
ATOM 2627 O O . SER A 1 342 ? 24.571 9.714 -8.660 1.00 92.88 342 SER A O 1
ATOM 2629 N N . HIS A 1 343 ? 23.784 8.223 -7.190 1.00 95.06 343 HIS A N 1
ATOM 2630 C CA . HIS A 1 343 ? 25.063 7.525 -7.027 1.00 95.06 343 HIS A CA 1
ATOM 2631 C C . HIS A 1 343 ? 25.382 6.595 -8.204 1.00 95.06 343 HIS A C 1
ATOM 2633 O O . HIS A 1 343 ? 26.543 6.248 -8.389 1.00 95.06 343 HIS A O 1
ATOM 2639 N N . LEU A 1 344 ? 24.390 6.198 -9.005 1.00 96.06 344 LEU A N 1
ATOM 2640 C CA . LEU A 1 344 ? 24.575 5.385 -10.214 1.00 96.06 344 LEU A CA 1
ATOM 2641 C C . LEU A 1 344 ? 24.718 6.229 -11.488 1.00 96.06 344 LEU A C 1
ATOM 2643 O O . LEU A 1 344 ? 24.996 5.682 -12.551 1.00 96.06 344 LEU A O 1
ATOM 2647 N N . ASP A 1 345 ? 24.538 7.549 -11.397 1.00 93.81 345 ASP A N 1
ATOM 2648 C CA . ASP A 1 345 ? 24.714 8.457 -12.530 1.00 93.81 345 ASP A CA 1
ATOM 2649 C C . ASP A 1 345 ? 26.160 8.377 -13.069 1.00 93.81 345 ASP A C 1
ATOM 2651 O O . ASP A 1 345 ? 27.101 8.382 -12.270 1.00 93.81 345 ASP A O 1
ATOM 2655 N N . PRO A 1 346 ? 26.388 8.357 -14.397 1.00 90.94 346 PRO A N 1
ATOM 2656 C CA . PRO A 1 346 ? 27.741 8.342 -14.962 1.00 90.94 346 PRO A CA 1
ATOM 2657 C C . PRO A 1 346 ? 28.644 9.486 -14.468 1.00 90.94 346 PRO A C 1
ATOM 2659 O O . PRO A 1 346 ? 29.860 9.340 -14.362 1.00 90.94 346 PRO A O 1
ATOM 2662 N N . SER A 1 347 ? 28.073 10.644 -14.129 1.00 92.94 347 SER A N 1
ATOM 2663 C CA . SER A 1 347 ? 28.822 11.766 -13.557 1.00 92.94 347 SER A CA 1
ATOM 2664 C C . SER A 1 347 ? 29.272 11.527 -12.107 1.00 92.94 347 SER A C 1
ATOM 2666 O O . SER A 1 347 ? 30.242 12.156 -11.663 1.00 92.94 347 SER A O 1
ATOM 2668 N N . ALA A 1 348 ? 28.629 10.602 -11.383 1.00 92.88 348 ALA A N 1
ATOM 2669 C CA . ALA A 1 348 ? 28.952 10.252 -10.003 1.00 92.88 348 ALA A CA 1
ATOM 2670 C C . ALA A 1 348 ? 30.319 9.576 -9.871 1.00 92.88 348 ALA A C 1
ATOM 2672 O O . ALA A 1 348 ? 30.971 9.763 -8.849 1.00 92.88 348 ALA A O 1
ATOM 2673 N N . GLU A 1 349 ? 30.821 8.899 -10.908 1.00 93.25 349 GLU A N 1
ATOM 2674 C CA . GLU A 1 349 ? 32.184 8.346 -10.912 1.00 93.25 349 GLU A CA 1
ATOM 2675 C C . GLU A 1 349 ? 33.229 9.428 -10.592 1.00 93.25 349 GLU A C 1
ATOM 2677 O O . GLU A 1 349 ? 34.178 9.207 -9.841 1.00 93.25 349 GLU A O 1
ATOM 2682 N N . ARG A 1 350 ? 33.017 10.644 -11.111 1.00 94.50 350 ARG A N 1
ATOM 2683 C CA . ARG A 1 350 ? 33.895 11.791 -10.862 1.00 94.50 350 ARG A CA 1
ATOM 2684 C C . ARG A 1 350 ? 33.482 12.600 -9.633 1.00 94.50 350 ARG A C 1
ATOM 2686 O O . ARG A 1 350 ? 34.351 13.113 -8.932 1.00 94.50 350 ARG A O 1
ATOM 2693 N N . LEU A 1 351 ? 32.180 12.796 -9.421 1.00 94.06 351 LEU A N 1
ATOM 2694 C CA . LEU A 1 351 ? 31.660 13.703 -8.389 1.00 94.06 351 LEU A CA 1
ATOM 2695 C C . LEU A 1 351 ? 31.562 13.049 -7.002 1.00 94.06 351 LEU A C 1
ATOM 2697 O O . LEU A 1 351 ? 31.746 13.732 -5.998 1.00 94.06 351 LEU A O 1
ATOM 2701 N N . LEU A 1 352 ? 31.280 11.745 -6.950 1.00 93.75 352 LEU A N 1
ATOM 2702 C CA . LEU A 1 352 ? 30.991 10.948 -5.753 1.00 93.75 352 LEU A CA 1
ATOM 2703 C C . LEU A 1 352 ? 31.604 9.528 -5.869 1.00 93.75 352 LEU A C 1
ATOM 2705 O O . LEU A 1 352 ? 30.884 8.533 -5.767 1.00 93.75 352 LEU A O 1
ATOM 2709 N N . PRO A 1 353 ? 32.928 9.390 -6.091 1.00 94.56 353 PRO A N 1
ATOM 2710 C CA . PRO A 1 353 ? 33.555 8.115 -6.464 1.00 94.56 353 PRO A CA 1
ATOM 2711 C C . PRO A 1 353 ? 33.336 6.992 -5.443 1.00 94.56 353 PRO A C 1
ATOM 2713 O O . PRO A 1 353 ? 33.145 5.838 -5.817 1.00 94.56 353 PRO A O 1
ATOM 2716 N N . VAL A 1 354 ? 33.345 7.314 -4.144 1.00 96.44 354 VAL A N 1
ATOM 2717 C CA . VAL A 1 354 ? 33.154 6.318 -3.077 1.00 96.44 354 VAL A CA 1
ATOM 2718 C C . VAL A 1 354 ? 31.724 5.780 -3.095 1.00 96.44 354 VAL A C 1
ATOM 2720 O O . VAL A 1 354 ? 31.525 4.566 -3.118 1.00 96.44 354 VAL A O 1
ATOM 2723 N N . GLN A 1 355 ? 30.737 6.677 -3.132 1.00 96.06 355 GLN A N 1
ATOM 2724 C CA . GLN A 1 355 ? 29.324 6.315 -3.186 1.00 96.06 355 GLN A CA 1
ATOM 2725 C C . GLN A 1 355 ? 28.995 5.563 -4.477 1.00 96.06 355 GLN A C 1
ATOM 2727 O O . GLN A 1 355 ? 28.244 4.594 -4.436 1.00 96.06 355 GLN A O 1
ATOM 2732 N N . HIS A 1 356 ? 29.594 5.964 -5.600 1.00 96.50 356 HIS A N 1
ATOM 2733 C CA . HIS A 1 356 ? 29.412 5.308 -6.891 1.00 96.50 356 HIS A CA 1
ATOM 2734 C C . HIS A 1 356 ? 29.887 3.851 -6.867 1.00 96.50 356 HIS A C 1
ATOM 2736 O O . HIS A 1 356 ? 29.134 2.942 -7.213 1.00 96.50 356 HIS A O 1
ATOM 2742 N N . VAL A 1 357 ? 31.103 3.597 -6.369 1.00 96.31 357 VAL A N 1
ATOM 2743 C CA . VAL A 1 357 ? 31.639 2.231 -6.247 1.00 96.31 357 VAL A CA 1
ATOM 2744 C C . VAL A 1 357 ? 30.789 1.376 -5.300 1.00 96.31 357 VAL A C 1
ATOM 2746 O O . VAL A 1 357 ? 30.514 0.215 -5.604 1.00 96.31 357 VAL A O 1
ATOM 2749 N N . GLN A 1 358 ? 30.332 1.935 -4.176 1.00 95.75 358 GLN A N 1
ATOM 2750 C CA . GLN A 1 358 ? 29.450 1.231 -3.235 1.00 95.75 358 GLN A CA 1
ATOM 2751 C C . GLN A 1 358 ? 28.083 0.902 -3.851 1.00 95.75 358 GLN A C 1
ATOM 2753 O O . GLN A 1 358 ? 27.584 -0.215 -3.688 1.00 95.75 358 GLN A O 1
ATOM 2758 N N . ALA A 1 359 ? 27.494 1.849 -4.583 1.00 95.94 359 ALA A N 1
ATOM 2759 C CA . ALA A 1 359 ? 26.229 1.663 -5.280 1.00 95.94 359 ALA A CA 1
ATOM 2760 C C . ALA A 1 359 ? 26.338 0.561 -6.343 1.00 95.94 359 ALA A C 1
ATOM 2762 O O . ALA A 1 359 ? 25.511 -0.347 -6.354 1.00 95.94 359 ALA A O 1
ATOM 2763 N N . LEU A 1 360 ? 27.396 0.566 -7.162 1.00 96.19 360 LEU A N 1
ATOM 2764 C CA . LEU A 1 360 ? 27.650 -0.486 -8.152 1.00 96.19 360 LEU A CA 1
ATOM 2765 C C . LEU A 1 360 ? 27.865 -1.859 -7.507 1.00 96.19 360 LEU A C 1
ATOM 2767 O O . LEU A 1 360 ? 27.279 -2.842 -7.949 1.00 96.19 360 LEU A O 1
ATOM 2771 N N . ALA A 1 361 ? 28.652 -1.945 -6.431 1.00 95.81 361 ALA A N 1
ATOM 2772 C CA . ALA A 1 361 ? 28.860 -3.207 -5.717 1.00 95.81 361 ALA A CA 1
ATOM 2773 C C . ALA A 1 361 ? 27.539 -3.781 -5.166 1.00 95.81 361 ALA A C 1
ATOM 2775 O O . ALA A 1 361 ? 27.280 -4.985 -5.253 1.00 95.81 361 ALA A O 1
ATOM 2776 N N . THR A 1 362 ? 26.671 -2.908 -4.651 1.00 95.31 362 THR A N 1
ATOM 2777 C CA . THR A 1 362 ? 25.342 -3.288 -4.155 1.00 95.31 362 THR A CA 1
ATOM 2778 C C . THR A 1 362 ? 24.428 -3.724 -5.307 1.00 95.31 362 THR A C 1
ATOM 2780 O O . THR A 1 362 ? 23.795 -4.776 -5.238 1.00 95.31 362 THR A O 1
ATOM 2783 N N . LEU A 1 363 ? 24.421 -2.982 -6.417 1.00 96.00 363 LEU A N 1
ATOM 2784 C CA . LEU A 1 363 ? 23.652 -3.315 -7.618 1.00 96.00 363 LEU A CA 1
ATOM 2785 C C . LEU A 1 363 ? 24.069 -4.676 -8.204 1.00 96.00 363 LEU A C 1
ATOM 2787 O O . LEU A 1 363 ? 23.220 -5.511 -8.504 1.00 96.00 363 LEU A O 1
ATOM 2791 N N . HIS A 1 364 ? 25.372 -4.942 -8.310 1.00 94.69 364 HIS A N 1
ATOM 2792 C CA . HIS A 1 364 ? 25.905 -6.180 -8.891 1.00 94.69 364 HIS A CA 1
ATOM 2793 C C . HIS A 1 364 ? 25.658 -7.426 -8.025 1.00 94.69 364 HIS A C 1
ATOM 2795 O O . HIS A 1 364 ? 25.673 -8.539 -8.545 1.00 94.69 364 HIS A O 1
ATOM 2801 N N . SER A 1 365 ? 25.430 -7.257 -6.720 1.00 93.62 365 SER A N 1
ATOM 2802 C CA . SER A 1 365 ? 25.106 -8.352 -5.789 1.00 93.62 365 SER A CA 1
ATOM 2803 C C . SER A 1 365 ? 23.599 -8.603 -5.639 1.00 93.62 365 SER A C 1
ATOM 2805 O O . SER A 1 365 ? 23.183 -9.432 -4.831 1.00 93.62 365 SER A O 1
ATOM 2807 N N . SER A 1 366 ? 22.770 -7.898 -6.411 1.00 95.56 366 SER A N 1
ATOM 2808 C CA . SER A 1 366 ? 21.311 -7.989 -6.327 1.00 95.56 366 SER A CA 1
ATOM 2809 C C . SER A 1 366 ? 20.770 -9.222 -7.046 1.00 95.56 366 SER A C 1
ATOM 2811 O O . SER A 1 366 ? 21.161 -9.505 -8.177 1.00 95.56 366 SER A O 1
ATOM 2813 N N . HIS A 1 367 ? 19.804 -9.906 -6.430 1.00 96.94 367 HIS A N 1
ATOM 2814 C CA . HIS A 1 367 ? 19.041 -10.976 -7.081 1.00 96.94 367 HIS A CA 1
ATOM 2815 C C . HIS A 1 367 ? 17.874 -10.434 -7.914 1.00 96.94 367 HIS A C 1
ATOM 2817 O O . HIS A 1 367 ? 17.415 -11.092 -8.841 1.00 96.94 367 HIS A O 1
ATOM 2823 N N . GLY A 1 368 ? 17.403 -9.227 -7.596 1.00 98.12 368 GLY A N 1
ATOM 2824 C CA . GLY A 1 368 ? 16.404 -8.502 -8.370 1.00 98.12 368 GLY A CA 1
ATOM 2825 C C . GLY A 1 368 ? 16.594 -6.994 -8.249 1.00 98.12 368 GLY A C 1
ATOM 2826 O O . GLY A 1 368 ? 17.070 -6.501 -7.224 1.00 98.12 368 GLY A O 1
ATOM 2827 N N . ILE A 1 369 ? 16.233 -6.259 -9.298 1.00 98.62 369 ILE A N 1
ATOM 2828 C CA . ILE A 1 369 ? 16.329 -4.797 -9.368 1.00 98.62 369 ILE A CA 1
ATOM 2829 C C . ILE A 1 369 ? 14.931 -4.223 -9.590 1.00 98.62 369 ILE A C 1
ATOM 2831 O O . ILE A 1 369 ? 14.219 -4.640 -10.506 1.00 98.62 369 ILE A O 1
ATOM 2835 N N . LEU A 1 370 ? 14.538 -3.259 -8.759 1.00 98.50 370 LEU A N 1
ATOM 2836 C CA . LEU A 1 370 ? 13.256 -2.572 -8.862 1.00 98.50 370 LEU A CA 1
ATOM 2837 C C . LEU A 1 370 ? 13.481 -1.068 -9.016 1.00 98.50 370 LEU A C 1
ATOM 2839 O O . LEU A 1 370 ? 14.179 -0.455 -8.208 1.00 98.50 370 LEU A O 1
ATOM 2843 N N . VAL A 1 371 ? 12.844 -0.472 -10.024 1.00 97.56 371 VAL A N 1
ATOM 2844 C CA . VAL A 1 371 ? 12.755 0.987 -10.184 1.00 97.56 371 VAL A CA 1
ATOM 2845 C C . VAL A 1 371 ? 11.290 1.393 -9.980 1.00 97.56 371 VAL A C 1
ATOM 2847 O O . VAL A 1 371 ? 10.446 0.997 -10.793 1.00 97.56 371 VAL A O 1
ATOM 2850 N N . PRO A 1 372 ? 10.953 2.116 -8.896 1.00 94.00 372 PRO A N 1
ATOM 2851 C CA . PRO A 1 372 ? 9.581 2.460 -8.550 1.00 94.00 372 PRO A CA 1
ATOM 2852 C C . PRO A 1 372 ? 9.049 3.622 -9.407 1.00 94.00 372 PRO A C 1
ATOM 2854 O O . PRO A 1 372 ? 9.728 4.143 -10.297 1.00 94.00 372 PRO A O 1
ATOM 2857 N N . GLY A 1 373 ? 7.810 4.035 -9.131 1.00 85.81 373 GLY A N 1
ATOM 2858 C CA . GLY A 1 373 ? 7.268 5.284 -9.663 1.00 85.81 373 GLY A CA 1
ATOM 2859 C C . GLY A 1 373 ? 7.979 6.515 -9.089 1.00 85.81 373 GLY A C 1
ATOM 2860 O O . GLY A 1 373 ? 8.594 6.451 -8.028 1.00 85.81 373 GLY A O 1
ATOM 2861 N N . GLY A 1 374 ? 7.867 7.643 -9.786 1.00 82.00 374 GLY A N 1
ATOM 2862 C CA . GLY A 1 374 ? 8.452 8.922 -9.390 1.00 82.00 374 GLY A CA 1
ATOM 2863 C C . GLY A 1 374 ? 8.063 10.028 -10.369 1.00 82.00 374 GLY A C 1
ATOM 2864 O O . GLY A 1 374 ? 7.384 9.761 -11.364 1.00 82.00 374 GLY A O 1
ATOM 2865 N N . PHE A 1 375 ? 8.496 11.253 -10.080 1.00 73.94 375 PHE A N 1
ATOM 2866 C CA . PHE A 1 375 ? 8.281 12.437 -10.914 1.00 73.94 375 PHE A CA 1
ATOM 2867 C C . PHE A 1 375 ? 9.571 13.249 -11.020 1.00 73.94 375 PHE A C 1
ATOM 2869 O O . PHE A 1 375 ? 10.436 13.174 -10.147 1.00 73.94 375 PHE A O 1
ATOM 2876 N N . GLY A 1 376 ? 9.686 14.046 -12.081 1.00 76.56 376 GLY A N 1
ATOM 2877 C CA . GLY A 1 376 ? 10.830 14.927 -12.284 1.00 76.56 376 GLY A CA 1
ATOM 2878 C C . GLY A 1 376 ? 12.070 14.225 -12.845 1.00 76.56 376 GLY A C 1
ATOM 2879 O O . GLY A 1 376 ? 12.105 13.022 -13.083 1.00 76.56 376 GLY A O 1
ATOM 2880 N N . SER A 1 377 ? 13.106 15.022 -13.122 1.00 80.56 377 SER A N 1
ATOM 2881 C CA . SER A 1 377 ? 14.313 14.572 -13.833 1.00 80.56 377 SER A CA 1
ATOM 2882 C C . SER A 1 377 ? 15.444 14.084 -12.923 1.00 80.56 377 SER A C 1
ATOM 2884 O O . SER A 1 377 ? 16.476 13.625 -13.413 1.00 80.56 377 SER A O 1
ATOM 2886 N N . GLU A 1 378 ? 15.318 14.245 -11.606 1.00 83.19 378 GLU A N 1
ATOM 2887 C CA . GLU A 1 378 ? 16.393 13.912 -10.671 1.00 83.19 378 GLU A CA 1
ATOM 2888 C C . GLU A 1 378 ? 16.636 12.395 -10.617 1.00 83.19 378 GLU A C 1
ATOM 2890 O O . GLU A 1 378 ? 15.702 11.600 -10.617 1.00 83.19 378 GLU A O 1
ATOM 2895 N N . GLY A 1 379 ? 17.905 11.974 -10.625 1.00 87.44 379 GLY A N 1
ATOM 2896 C CA . GLY A 1 379 ? 18.285 10.556 -10.549 1.00 87.44 379 GLY A CA 1
ATOM 2897 C C . GLY A 1 379 ? 17.939 9.710 -11.784 1.00 87.44 379 GLY A C 1
ATOM 2898 O O . GLY A 1 379 ? 18.265 8.525 -11.816 1.00 87.44 379 GLY A O 1
ATOM 2899 N N . THR A 1 380 ? 17.322 10.291 -12.819 1.00 91.81 380 THR A N 1
ATOM 2900 C CA . THR A 1 380 ? 16.836 9.556 -13.999 1.00 91.81 380 THR A CA 1
ATOM 2901 C C . THR A 1 380 ? 17.943 8.794 -14.730 1.00 91.81 380 THR A C 1
ATOM 2903 O O . THR A 1 380 ? 17.758 7.629 -15.071 1.00 91.81 380 THR A O 1
ATOM 2906 N N . GLU A 1 381 ? 19.106 9.408 -14.953 1.00 94.38 381 GLU A N 1
ATOM 2907 C CA . GLU A 1 381 ? 20.202 8.753 -15.684 1.00 94.38 381 GLU A CA 1
ATOM 2908 C C . GLU A 1 381 ? 20.813 7.588 -14.886 1.00 94.38 381 GLU A C 1
ATOM 2910 O O . GLU A 1 381 ? 21.112 6.543 -15.457 1.00 94.38 381 GLU A O 1
ATOM 2915 N N . GLY A 1 382 ? 20.894 7.699 -13.556 1.00 95.69 382 GLY A N 1
ATOM 2916 C CA . GLY A 1 382 ? 21.309 6.579 -12.707 1.00 95.69 382 GLY A CA 1
ATOM 2917 C C . GLY A 1 382 ? 20.294 5.430 -12.672 1.00 95.69 382 GLY A C 1
ATOM 2918 O O . GLY A 1 382 ? 20.683 4.262 -12.681 1.00 95.69 382 GLY A O 1
ATOM 2919 N N . MET A 1 383 ? 18.989 5.733 -12.709 1.00 96.88 383 MET A N 1
ATOM 2920 C CA . MET A 1 383 ? 17.950 4.709 -12.888 1.00 96.88 383 MET A CA 1
ATOM 2921 C C . MET A 1 383 ? 18.067 4.017 -14.255 1.00 96.88 383 MET A C 1
ATOM 2923 O O . MET A 1 383 ? 17.953 2.795 -14.326 1.00 96.88 383 MET A O 1
ATOM 2927 N N . ILE A 1 384 ? 18.336 4.766 -15.331 1.00 97.56 384 ILE A N 1
ATOM 2928 C CA . ILE A 1 384 ? 18.564 4.210 -16.677 1.00 97.56 384 ILE A CA 1
ATOM 2929 C C . ILE A 1 384 ? 19.771 3.261 -16.683 1.00 97.56 384 ILE A C 1
ATOM 2931 O O . ILE A 1 384 ? 19.676 2.177 -17.261 1.00 97.56 384 ILE A O 1
ATOM 2935 N N . GLU A 1 385 ? 20.871 3.602 -16.006 1.00 97.62 385 GLU A N 1
ATOM 2936 C CA . GLU A 1 385 ? 22.023 2.695 -15.888 1.00 97.62 385 GLU A CA 1
ATOM 2937 C C . GLU A 1 385 ? 21.701 1.424 -15.088 1.00 97.62 385 GLU A C 1
ATOM 2939 O O . GLU A 1 385 ? 22.104 0.329 -15.484 1.00 97.62 385 GLU A O 1
ATOM 2944 N N . ALA A 1 386 ? 20.899 1.516 -14.022 1.00 98.12 386 ALA A N 1
ATOM 2945 C CA . ALA A 1 386 ? 20.439 0.327 -13.299 1.00 98.12 386 ALA A CA 1
ATOM 2946 C C . ALA A 1 386 ? 19.586 -0.604 -14.181 1.00 98.12 386 ALA A C 1
ATOM 2948 O O . ALA A 1 386 ? 19.750 -1.826 -14.142 1.00 98.12 386 ALA A O 1
ATOM 2949 N N . ILE A 1 387 ? 18.698 -0.033 -15.003 1.00 98.62 387 ILE A N 1
ATOM 2950 C CA . ILE A 1 387 ? 17.860 -0.782 -15.951 1.00 98.62 387 ILE A CA 1
ATOM 2951 C C . ILE A 1 387 ? 18.726 -1.466 -17.010 1.00 98.62 387 ILE A C 1
ATOM 2953 O O . ILE A 1 387 ? 18.534 -2.650 -17.304 1.00 98.62 387 ILE A O 1
ATOM 2957 N N . ARG A 1 388 ? 19.703 -0.738 -17.560 1.00 98.38 388 ARG A N 1
ATOM 2958 C CA . ARG A 1 388 ? 20.664 -1.277 -18.523 1.00 98.38 388 ARG A CA 1
ATOM 2959 C C . ARG A 1 388 ? 21.428 -2.451 -17.925 1.00 98.38 388 ARG A C 1
ATOM 2961 O O . ARG A 1 388 ? 21.502 -3.506 -18.557 1.00 98.38 388 ARG A O 1
ATOM 2968 N N . TRP A 1 389 ? 21.957 -2.283 -16.710 1.00 98.19 389 TRP A N 1
ATOM 2969 C CA . TRP A 1 389 ? 22.647 -3.352 -15.997 1.00 98.19 389 TRP A CA 1
ATOM 2970 C C . TRP A 1 389 ? 21.746 -4.574 -15.850 1.00 98.19 389 TRP A C 1
ATOM 2972 O O . TRP A 1 389 ? 22.169 -5.670 -16.210 1.00 98.19 389 TRP A O 1
ATOM 2982 N N . ALA A 1 390 ? 20.500 -4.407 -15.395 1.00 98.31 390 ALA A N 1
ATOM 2983 C CA . ALA A 1 390 ? 19.566 -5.519 -15.241 1.00 98.31 390 ALA A CA 1
ATOM 2984 C C . ALA A 1 390 ? 19.336 -6.266 -16.568 1.00 98.31 390 ALA A C 1
ATOM 2986 O O . ALA A 1 390 ? 19.465 -7.489 -16.619 1.00 98.31 390 ALA A O 1
ATOM 2987 N N . ARG A 1 391 ? 19.111 -5.527 -17.666 1.00 98.31 391 ARG A N 1
ATOM 2988 C CA . ARG A 1 391 ? 18.916 -6.088 -19.014 1.00 98.31 391 ARG A CA 1
ATOM 2989 C C . ARG A 1 391 ? 20.126 -6.890 -19.499 1.00 98.31 391 ARG A C 1
ATOM 2991 O O . ARG A 1 391 ? 19.957 -7.956 -20.090 1.00 98.31 391 ARG A O 1
ATOM 2998 N N . GLU A 1 392 ? 21.335 -6.365 -19.305 1.00 97.62 392 GLU A N 1
ATOM 2999 C CA . GLU A 1 392 ? 22.580 -6.953 -19.822 1.00 97.62 392 GLU A CA 1
ATOM 3000 C C . GLU A 1 392 ? 23.084 -8.116 -18.957 1.00 97.62 392 GLU A C 1
ATOM 3002 O O . GLU A 1 392 ? 23.524 -9.134 -19.490 1.00 97.62 392 GLU A O 1
ATOM 3007 N N . SER A 1 393 ? 22.962 -8.001 -17.633 1.00 96.31 393 SER A N 1
ATOM 3008 C CA . SER A 1 393 ? 23.341 -9.044 -16.665 1.00 96.31 393 SER A CA 1
ATOM 3009 C C . SER A 1 393 ? 22.302 -10.158 -16.522 1.00 96.31 393 SER A C 1
ATOM 3011 O O . SER A 1 393 ? 22.584 -11.187 -15.910 1.00 96.31 393 SER A O 1
ATOM 3013 N N . ARG A 1 394 ? 21.116 -9.983 -17.119 1.00 96.81 394 ARG A N 1
ATOM 3014 C CA . ARG A 1 394 ? 19.958 -10.881 -17.003 1.00 96.81 394 ARG A CA 1
ATOM 3015 C C . ARG A 1 394 ? 19.373 -10.966 -15.586 1.00 96.81 394 ARG A C 1
ATOM 3017 O O . ARG A 1 394 ? 18.644 -11.916 -15.291 1.00 96.81 394 ARG A O 1
ATOM 3024 N N . THR A 1 395 ? 19.665 -9.992 -14.723 1.00 97.88 395 THR A N 1
ATOM 3025 C CA . THR A 1 395 ? 19.093 -9.901 -13.373 1.00 97.88 395 THR A CA 1
ATOM 3026 C C . THR A 1 395 ? 17.605 -9.550 -13.455 1.00 97.88 395 THR A C 1
ATOM 3028 O O . THR A 1 395 ? 17.264 -8.558 -14.102 1.00 97.88 395 THR A O 1
ATOM 3031 N N . PRO A 1 396 ? 16.704 -10.319 -12.808 1.00 98.50 396 PRO A N 1
ATOM 3032 C CA . PRO A 1 396 ? 15.281 -10.009 -12.709 1.00 98.50 396 PRO A CA 1
ATOM 3033 C C . PRO A 1 396 ? 14.998 -8.529 -12.439 1.00 98.50 396 PRO A C 1
ATOM 3035 O O . PRO A 1 396 ? 15.568 -7.932 -11.527 1.00 98.50 396 PRO A O 1
ATOM 3038 N N . PHE A 1 397 ? 14.106 -7.940 -13.231 1.00 98.69 397 PHE A N 1
ATOM 3039 C CA . PHE A 1 397 ? 13.819 -6.511 -13.219 1.00 98.69 397 PHE A CA 1
ATOM 3040 C C . PHE A 1 397 ? 12.319 -6.209 -13.213 1.00 98.69 397 PHE A C 1
ATOM 3042 O O . PHE A 1 397 ? 11.562 -6.779 -14.009 1.00 98.69 397 PHE A O 1
ATOM 3049 N N . LEU A 1 398 ? 11.915 -5.263 -12.363 1.00 98.81 398 LEU A N 1
ATOM 3050 C CA . LEU A 1 398 ? 10.579 -4.674 -12.364 1.00 98.81 398 LEU A CA 1
ATOM 3051 C C . LEU A 1 398 ? 10.654 -3.139 -12.392 1.00 98.81 398 LEU A C 1
ATOM 3053 O O . LEU A 1 398 ? 11.144 -2.511 -11.455 1.00 98.81 398 LEU A O 1
ATOM 3057 N N . GLY A 1 399 ? 10.117 -2.536 -13.451 1.00 98.31 399 GLY A N 1
ATOM 3058 C CA . GLY A 1 399 ? 9.923 -1.088 -13.553 1.00 98.31 399 GLY A CA 1
ATOM 3059 C C . GLY A 1 399 ? 8.463 -0.712 -13.314 1.00 98.31 399 GLY A C 1
ATOM 3060 O O . GLY A 1 399 ? 7.591 -1.206 -14.026 1.00 98.31 399 GLY A O 1
ATOM 3061 N N . ILE A 1 400 ? 8.186 0.170 -12.354 1.00 97.62 400 ILE A N 1
ATOM 3062 C CA . ILE A 1 400 ? 6.827 0.611 -12.000 1.00 97.62 400 ILE A CA 1
ATOM 3063 C C . ILE A 1 400 ? 6.638 2.068 -12.411 1.00 97.62 400 ILE A C 1
ATOM 3065 O O . ILE A 1 400 ? 7.436 2.922 -12.044 1.00 97.62 400 ILE A O 1
ATOM 3069 N N . CYS A 1 401 ? 5.569 2.369 -13.146 1.00 95.31 401 CYS A N 1
ATOM 3070 C CA . CYS A 1 401 ? 5.204 3.710 -13.596 1.00 95.31 401 CYS A CA 1
ATOM 3071 C C . CYS A 1 401 ? 6.374 4.442 -14.289 1.00 95.31 401 CYS A C 1
ATOM 3073 O O . CYS A 1 401 ? 6.651 4.158 -15.456 1.00 95.31 401 CYS A O 1
ATOM 3075 N N . LEU A 1 402 ? 7.097 5.330 -13.594 1.00 94.19 402 LEU A N 1
ATOM 3076 C CA . LEU A 1 402 ? 8.324 5.952 -14.105 1.00 94.19 402 LEU A CA 1
ATOM 3077 C C . LEU A 1 402 ? 9.374 4.902 -14.498 1.00 94.19 402 LEU A C 1
ATOM 3079 O O . LEU A 1 402 ? 9.953 5.000 -15.576 1.00 94.19 402 LEU A O 1
ATOM 3083 N N . GLY A 1 403 ? 9.568 3.845 -13.705 1.00 96.75 403 GLY A N 1
ATOM 3084 C CA . GLY A 1 403 ? 10.504 2.768 -14.037 1.00 96.75 403 GLY A CA 1
ATOM 3085 C C . GLY A 1 403 ? 10.206 2.095 -15.383 1.00 96.75 403 GLY A C 1
ATOM 3086 O O . GLY A 1 403 ? 11.127 1.785 -16.140 1.00 96.75 403 GLY A O 1
ATOM 3087 N N . MET A 1 404 ? 8.928 1.937 -15.747 1.00 97.88 404 MET A N 1
ATOM 3088 C CA . MET A 1 404 ? 8.522 1.438 -17.069 1.00 97.88 404 MET A CA 1
ATOM 3089 C C . MET A 1 404 ? 8.871 2.434 -18.181 1.00 97.88 404 MET A C 1
ATOM 3091 O O . MET A 1 404 ? 9.403 2.047 -19.222 1.00 97.88 404 MET A O 1
ATOM 3095 N N . GLN A 1 405 ? 8.637 3.725 -17.950 1.00 97.44 405 GLN A N 1
ATOM 3096 C CA . GLN A 1 405 ? 8.969 4.783 -18.906 1.00 97.44 405 GLN A CA 1
ATOM 3097 C C . GLN A 1 405 ? 10.478 4.862 -19.163 1.00 97.44 405 GLN A C 1
ATOM 3099 O O . GLN A 1 405 ? 10.910 4.917 -20.317 1.00 97.44 405 GLN A O 1
ATOM 3104 N N . LEU A 1 406 ? 11.286 4.794 -18.102 1.00 97.81 406 LEU A N 1
ATOM 3105 C CA . LEU A 1 406 ? 12.744 4.766 -18.205 1.00 97.81 406 LEU A CA 1
ATOM 3106 C C . LEU A 1 406 ? 13.244 3.486 -18.875 1.00 97.81 406 LEU A C 1
ATOM 3108 O O . LEU A 1 406 ? 14.228 3.537 -19.605 1.00 97.81 406 LEU A O 1
ATOM 3112 N N . THR A 1 407 ? 12.526 2.371 -18.727 1.00 98.44 407 THR A N 1
ATOM 3113 C CA . THR A 1 407 ? 12.829 1.124 -19.444 1.00 98.44 407 THR A CA 1
ATOM 3114 C C . THR A 1 407 ? 12.705 1.290 -20.952 1.00 98.44 407 THR A C 1
ATOM 3116 O O . THR A 1 407 ? 13.580 0.865 -21.704 1.00 98.44 407 THR A O 1
ATOM 3119 N N . VAL A 1 408 ? 11.648 1.960 -21.412 1.00 98.38 408 VAL A N 1
ATOM 3120 C CA . VAL A 1 408 ? 11.467 2.262 -22.838 1.00 98.38 408 VAL A CA 1
ATOM 3121 C C . VAL A 1 408 ? 12.570 3.194 -23.350 1.00 98.38 408 VAL A C 1
ATOM 3123 O O . VAL A 1 408 ? 13.074 2.998 -24.458 1.00 98.38 408 VAL A O 1
ATOM 3126 N N . ILE A 1 409 ? 12.972 4.185 -22.547 1.00 98.12 409 ILE A N 1
ATOM 3127 C CA . ILE A 1 409 ? 14.053 5.117 -22.893 1.00 98.12 409 ILE A CA 1
ATOM 3128 C C . ILE A 1 409 ? 15.405 4.395 -22.972 1.00 98.12 409 ILE A C 1
ATOM 3130 O O . ILE A 1 409 ? 16.099 4.535 -23.980 1.00 98.12 409 ILE A O 1
ATOM 3134 N N . GLU A 1 410 ? 15.766 3.602 -21.959 1.00 98.12 410 GLU A N 1
ATOM 3135 C CA . GLU A 1 410 ? 16.997 2.800 -21.925 1.00 98.12 410 GLU A CA 1
ATOM 3136 C C . GLU A 1 410 ? 17.095 1.905 -23.159 1.00 98.12 410 GLU A C 1
ATOM 3138 O O . GLU A 1 410 ? 18.087 1.951 -23.893 1.00 98.12 410 GLU A O 1
ATOM 3143 N N . PHE A 1 411 ? 16.027 1.155 -23.439 1.00 98.50 411 PHE A N 1
ATOM 3144 C CA . PHE A 1 411 ? 15.995 0.218 -24.551 1.00 98.50 411 PHE A CA 1
ATOM 3145 C C . PHE A 1 411 ? 16.156 0.934 -25.893 1.00 98.50 411 PHE A C 1
ATOM 3147 O O . PHE A 1 411 ? 16.915 0.498 -26.760 1.00 98.50 411 PHE A O 1
ATOM 3154 N N . ALA A 1 412 ? 15.491 2.072 -26.076 1.00 98.25 412 ALA A N 1
ATOM 3155 C CA . ALA A 1 412 ? 15.610 2.824 -27.313 1.00 98.25 412 ALA A CA 1
ATOM 3156 C C . ALA A 1 412 ? 17.006 3.430 -27.513 1.00 98.25 412 ALA A C 1
ATOM 3158 O O . ALA A 1 412 ? 17.530 3.394 -28.631 1.00 98.25 412 ALA A O 1
ATOM 3159 N N . ARG A 1 413 ? 17.632 3.946 -26.447 1.00 97.75 413 ARG A N 1
ATOM 3160 C CA . ARG A 1 413 ? 18.999 4.486 -26.500 1.00 97.75 413 ARG A CA 1
ATOM 3161 C C . ARG A 1 413 ? 20.008 3.397 -26.860 1.00 97.75 413 ARG A C 1
ATOM 3163 O O . ARG A 1 413 ? 20.801 3.577 -27.787 1.00 97.75 413 ARG A O 1
ATOM 3170 N N . ASN A 1 414 ? 19.947 2.256 -26.176 1.00 97.81 414 ASN A N 1
ATOM 3171 C CA . ASN A 1 414 ? 20.991 1.234 -26.247 1.00 97.81 414 ASN A CA 1
ATOM 3172 C C . ASN A 1 414 ? 20.753 0.182 -27.340 1.00 97.81 414 ASN A C 1
ATOM 3174 O O . ASN A 1 414 ? 21.705 -0.223 -28.020 1.00 97.81 414 ASN A O 1
ATOM 3178 N N . VAL A 1 415 ? 19.501 -0.222 -27.568 1.00 98.00 415 VAL A N 1
ATOM 3179 C CA . VAL A 1 415 ? 19.131 -1.259 -28.546 1.00 98.00 415 VAL A CA 1
ATOM 3180 C C . VAL A 1 415 ? 18.680 -0.633 -29.864 1.00 98.00 415 VAL A C 1
ATOM 3182 O O . VAL A 1 415 ? 19.305 -0.893 -30.890 1.00 98.00 415 VAL A O 1
ATOM 3185 N N . CYS A 1 416 ? 17.692 0.268 -29.843 1.00 97.44 416 CYS A N 1
ATOM 3186 C CA . CYS A 1 416 ? 17.155 0.894 -31.065 1.00 97.44 416 CYS A CA 1
ATOM 3187 C C . CYS A 1 416 ? 18.042 2.012 -31.650 1.00 97.44 416 CYS A C 1
ATOM 3189 O O . CYS A 1 416 ? 17.691 2.593 -32.675 1.00 97.44 416 CYS A O 1
ATOM 3191 N N . LYS A 1 417 ? 19.180 2.320 -31.010 1.00 96.88 417 LYS A N 1
ATOM 3192 C CA . LYS A 1 417 ? 20.165 3.333 -31.436 1.00 96.88 417 LYS A CA 1
ATOM 3193 C C . LYS A 1 417 ? 19.589 4.749 -31.562 1.00 96.88 417 LYS A C 1
ATOM 3195 O O . LYS A 1 417 ? 19.961 5.497 -32.463 1.00 96.88 417 LYS A O 1
ATOM 3200 N N . MET A 1 418 ? 18.729 5.130 -30.618 1.00 96.50 418 MET A N 1
ATOM 3201 C CA . MET A 1 418 ? 18.163 6.477 -30.475 1.00 96.50 418 MET A CA 1
ATOM 3202 C C . MET A 1 418 ? 18.794 7.192 -29.267 1.00 96.50 418 MET A C 1
ATOM 3204 O O . MET A 1 418 ? 18.155 7.316 -28.224 1.00 96.50 418 MET A O 1
ATOM 3208 N N . PRO A 1 419 ? 20.059 7.653 -29.344 1.00 94.12 419 PRO A N 1
ATOM 3209 C CA . PRO A 1 419 ? 20.801 8.138 -28.174 1.00 94.12 419 PRO A CA 1
ATOM 3210 C C . PRO A 1 419 ? 20.192 9.391 -27.527 1.00 94.12 419 PRO A C 1
ATOM 3212 O O . PRO A 1 419 ? 20.444 9.655 -26.356 1.00 94.12 419 PRO A O 1
ATOM 3215 N N . LYS A 1 420 ? 19.385 10.160 -28.271 1.00 93.62 420 LYS A N 1
ATOM 3216 C CA . LYS A 1 420 ? 18.681 11.349 -27.772 1.00 93.62 420 LYS A CA 1
ATOM 3217 C C . LYS A 1 420 ? 17.262 11.050 -27.271 1.00 93.62 420 LYS A C 1
ATOM 3219 O O . LYS A 1 420 ? 16.547 11.986 -26.916 1.00 93.62 420 LYS A O 1
ATOM 3224 N N . ALA A 1 421 ? 16.842 9.784 -27.239 1.00 94.94 421 ALA A N 1
ATOM 3225 C CA . ALA A 1 421 ? 15.518 9.415 -26.762 1.00 94.94 421 ALA A CA 1
ATOM 3226 C C . ALA A 1 421 ? 15.294 9.881 -25.316 1.00 94.94 421 ALA A C 1
ATOM 3228 O O . ALA A 1 421 ? 16.149 9.696 -24.444 1.00 94.94 421 ALA A O 1
ATOM 3229 N N . THR A 1 422 ? 14.145 10.500 -25.055 1.00 94.00 422 THR A N 1
ATOM 3230 C CA . THR A 1 422 ? 13.816 11.064 -23.741 1.00 94.00 422 THR A CA 1
ATOM 3231 C C . THR A 1 422 ? 12.304 1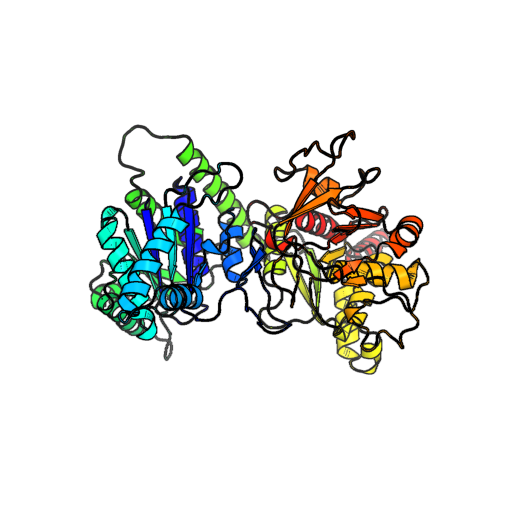1.153 -23.503 1.00 94.00 422 THR A C 1
ATOM 3233 O O . THR A 1 422 ? 11.492 10.849 -24.384 1.00 94.00 422 THR A O 1
ATOM 3236 N N . SER A 1 423 ? 11.925 11.581 -22.298 1.00 92.62 423 SER A N 1
ATOM 3237 C CA . SER A 1 423 ? 10.557 11.952 -21.938 1.00 92.62 423 SER A CA 1
ATOM 3238 C C . SER A 1 423 ? 10.289 13.424 -22.226 1.00 92.62 423 SER A C 1
ATOM 3240 O O . SER A 1 423 ? 11.153 14.276 -22.025 1.00 92.62 423 SER A O 1
ATOM 3242 N N . ALA A 1 424 ? 9.063 13.742 -22.645 1.00 89.38 424 ALA A N 1
ATOM 3243 C CA . ALA A 1 424 ? 8.592 15.120 -22.746 1.00 89.38 424 ALA A CA 1
ATOM 3244 C C . ALA A 1 424 ? 8.674 15.870 -21.403 1.00 89.38 424 ALA A C 1
ATOM 3246 O O . ALA A 1 424 ? 8.860 17.082 -21.416 1.00 89.38 424 ALA A O 1
ATOM 3247 N N . GLU A 1 425 ? 8.597 15.159 -20.275 1.00 85.12 425 GLU A N 1
ATOM 3248 C CA . GLU A 1 425 ? 8.722 15.723 -18.923 1.00 85.12 425 GLU A CA 1
ATOM 3249 C C . GLU A 1 425 ? 10.101 16.346 -18.660 1.00 85.12 425 GLU A C 1
ATOM 3251 O O . GLU A 1 425 ? 10.216 17.350 -17.963 1.00 85.12 425 GLU A O 1
ATOM 3256 N N . PHE A 1 426 ? 11.161 15.795 -19.256 1.00 85.44 426 PHE A N 1
ATOM 3257 C CA . PHE A 1 426 ? 12.536 16.242 -19.006 1.00 85.44 426 PHE A CA 1
ATOM 3258 C C . PHE A 1 426 ? 12.975 17.367 -19.956 1.00 85.44 426 PHE A C 1
ATOM 3260 O O . PHE A 1 426 ? 14.071 17.917 -19.830 1.00 85.44 426 PHE A O 1
ATOM 3267 N N . VAL A 1 427 ? 12.130 17.729 -20.926 1.00 82.44 427 VAL A N 1
ATOM 3268 C CA . VAL A 1 427 ? 12.446 18.724 -21.953 1.00 82.44 427 VAL A CA 1
ATOM 3269 C C . VAL A 1 427 ? 11.930 20.098 -21.525 1.00 82.44 427 VAL A C 1
ATOM 3271 O O . VAL A 1 427 ? 10.753 20.409 -21.665 1.00 82.44 427 VAL A O 1
ATOM 3274 N N . ARG A 1 428 ? 12.842 20.967 -21.070 1.00 69.44 428 ARG A N 1
ATOM 3275 C CA . ARG A 1 428 ? 12.521 22.338 -20.619 1.00 69.44 428 ARG A CA 1
ATOM 3276 C C . ARG A 1 428 ? 12.022 23.285 -21.722 1.00 69.44 428 ARG A C 1
ATOM 3278 O O . ARG A 1 428 ? 11.340 24.254 -21.416 1.00 69.44 428 ARG A O 1
ATOM 3285 N N . SER A 1 429 ? 12.376 23.043 -22.987 1.00 66.88 429 SER A N 1
ATOM 3286 C CA . SER A 1 429 ? 11.897 23.825 -24.138 1.00 66.88 429 SER A CA 1
ATOM 3287 C C . SER A 1 429 ? 11.623 22.904 -25.322 1.00 66.88 429 SER A C 1
ATOM 3289 O O . SER A 1 429 ? 12.542 22.334 -25.915 1.00 66.88 429 SER A O 1
ATOM 3291 N N . ALA A 1 430 ? 10.341 22.726 -25.641 1.00 60.50 430 ALA A N 1
ATOM 3292 C CA . ALA A 1 430 ? 9.896 21.792 -26.668 1.00 60.50 430 ALA A CA 1
ATOM 3293 C C . ALA A 1 430 ? 10.349 22.186 -28.083 1.00 60.50 430 ALA A C 1
ATOM 3295 O O . ALA A 1 430 ? 10.542 21.279 -28.893 1.00 60.50 430 ALA A O 1
ATOM 3296 N N . ASP A 1 431 ? 10.553 23.485 -28.327 1.00 57.97 431 ASP A N 1
ATOM 3297 C CA . ASP A 1 431 ? 10.855 24.075 -29.639 1.00 57.97 431 ASP A CA 1
ATOM 3298 C C . ASP A 1 431 ? 12.350 24.026 -30.003 1.00 57.97 431 ASP A C 1
ATOM 3300 O O . ASP A 1 431 ? 12.712 24.260 -31.153 1.00 57.97 431 ASP A O 1
ATOM 3304 N N . MET A 1 432 ? 13.228 23.703 -29.043 1.00 61.59 432 MET A N 1
ATOM 3305 C CA . MET A 1 432 ? 14.686 23.636 -29.250 1.00 61.59 432 MET A CA 1
ATOM 3306 C C . MET A 1 432 ? 15.287 22.233 -29.075 1.00 61.59 432 MET A C 1
ATOM 3308 O O . MET A 1 432 ? 16.500 22.067 -29.206 1.00 61.59 432 MET A O 1
ATOM 3312 N N . PHE A 1 433 ? 14.473 21.211 -28.790 1.00 76.69 433 PHE A N 1
ATOM 3313 C CA . PHE A 1 433 ? 14.953 19.838 -28.614 1.00 76.69 433 PHE A CA 1
ATOM 3314 C C . PHE A 1 433 ? 14.767 18.990 -29.882 1.00 76.69 433 PHE A C 1
ATOM 3316 O O . PHE A 1 433 ? 13.652 18.590 -30.213 1.00 76.69 433 PHE A O 1
ATOM 3323 N N . ASP A 1 434 ? 15.879 18.678 -30.549 1.00 75.31 434 ASP A N 1
ATOM 3324 C CA . ASP A 1 434 ? 15.965 17.849 -31.763 1.00 75.31 434 ASP A CA 1
ATOM 3325 C C . ASP A 1 434 ? 16.232 16.363 -31.429 1.00 75.31 434 ASP A C 1
ATOM 3327 O O . ASP A 1 434 ? 17.279 15.802 -31.763 1.00 75.31 434 ASP A O 1
ATOM 3331 N N . GLY A 1 435 ? 15.329 15.742 -30.664 1.00 83.00 435 GLY A N 1
ATOM 3332 C CA . GLY A 1 435 ? 15.436 14.337 -30.254 1.00 83.00 435 GLY A CA 1
ATOM 3333 C C . GLY A 1 435 ? 14.083 13.651 -30.053 1.00 83.00 435 GLY A C 1
ATOM 3334 O O . GLY A 1 435 ? 13.029 14.294 -30.000 1.00 83.00 435 GLY A O 1
ATOM 3335 N N . GLU A 1 436 ? 14.103 12.324 -29.941 1.00 91.00 436 GLU A N 1
ATOM 3336 C CA . GLU A 1 436 ? 12.905 11.491 -29.871 1.00 91.00 436 GLU A CA 1
ATOM 3337 C C . GLU A 1 436 ? 12.224 11.569 -28.497 1.00 91.00 436 GLU A C 1
ATOM 3339 O O . GLU A 1 436 ? 12.715 11.056 -27.493 1.00 91.00 436 GLU A O 1
ATOM 3344 N N . LYS A 1 437 ? 11.029 12.164 -28.451 1.00 92.31 437 LYS A N 1
ATOM 3345 C CA . LYS A 1 437 ? 10.156 12.152 -27.265 1.00 92.31 437 LYS A CA 1
ATOM 3346 C C . LYS A 1 437 ? 9.350 10.849 -27.235 1.00 92.31 437 LYS A C 1
ATOM 3348 O O . LYS A 1 437 ? 8.236 10.795 -27.768 1.00 92.31 437 LYS A O 1
ATOM 3353 N N . LEU A 1 438 ? 9.943 9.795 -26.675 1.00 94.06 438 LEU A N 1
ATOM 3354 C CA . LEU A 1 438 ? 9.319 8.469 -26.573 1.00 94.06 438 LEU A CA 1
ATOM 3355 C C . LEU A 1 438 ? 8.181 8.440 -25.569 1.00 94.06 438 LEU A C 1
ATOM 3357 O O . LEU A 1 438 ? 7.215 7.712 -25.765 1.00 94.06 438 LEU A O 1
ATOM 3361 N N . ILE A 1 439 ? 8.297 9.233 -24.511 1.00 94.75 439 ILE A N 1
ATOM 3362 C CA . ILE A 1 439 ? 7.276 9.373 -23.481 1.00 94.75 439 ILE A CA 1
ATOM 3363 C C . ILE A 1 439 ? 6.643 10.754 -23.650 1.00 94.75 439 ILE A C 1
ATOM 3365 O O . ILE A 1 439 ? 7.350 11.757 -23.766 1.00 94.75 439 ILE A O 1
ATOM 3369 N N . THR A 1 440 ? 5.316 10.815 -23.744 1.00 92.38 440 THR A N 1
ATOM 3370 C CA . THR A 1 440 ? 4.580 12.049 -24.051 1.00 92.38 440 THR A CA 1
ATOM 3371 C C . THR A 1 440 ? 3.316 12.187 -23.210 1.00 92.38 440 THR A C 1
ATOM 3373 O O . THR A 1 440 ? 2.804 11.202 -22.678 1.00 92.38 440 THR A O 1
ATOM 3376 N N . TYR A 1 441 ? 2.822 13.417 -23.061 1.00 87.38 441 TYR A N 1
ATOM 3377 C CA . TYR A 1 441 ? 1.612 13.698 -22.293 1.00 87.38 441 TYR A CA 1
ATOM 3378 C C . TYR A 1 441 ? 0.392 13.118 -23.012 1.00 87.38 441 TYR A C 1
ATOM 3380 O O . TYR A 1 441 ? 0.090 13.493 -24.144 1.00 87.38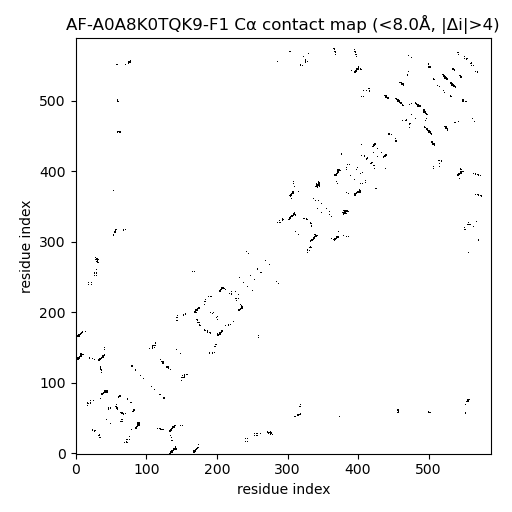 441 TYR A O 1
ATOM 3388 N N . MET A 1 442 ? -0.314 12.206 -22.344 1.00 84.88 442 MET A N 1
ATOM 3389 C CA . MET A 1 442 ? -1.543 11.587 -22.850 1.00 84.88 442 MET A CA 1
ATOM 3390 C C . MET A 1 442 ? -2.588 11.475 -21.726 1.00 84.88 442 MET A C 1
ATOM 3392 O O . MET A 1 442 ? -3.004 10.357 -21.399 1.00 84.88 442 MET A O 1
ATOM 3396 N N . PRO A 1 443 ? -3.013 12.604 -21.123 1.00 72.00 443 PRO A N 1
ATOM 3397 C CA . PRO A 1 443 ? -3.950 12.615 -19.998 1.00 72.00 443 PRO A CA 1
ATOM 3398 C C . PRO A 1 443 ? -5.321 12.011 -20.351 1.00 72.00 443 PRO A C 1
ATOM 3400 O O . PRO A 1 443 ? -5.718 11.980 -21.517 1.00 72.00 443 PRO A O 1
ATOM 3403 N N . ASP A 1 444 ? -6.065 11.529 -19.351 1.00 68.62 444 ASP A N 1
ATOM 3404 C CA . ASP A 1 444 ? -7.451 11.077 -19.546 1.00 68.62 444 ASP A CA 1
ATOM 3405 C C . ASP A 1 444 ? -8.368 12.296 -19.760 1.00 68.62 444 ASP A C 1
ATOM 3407 O O . ASP A 1 444 ? -8.426 13.197 -18.928 1.00 68.62 444 ASP A O 1
ATOM 3411 N N . PHE A 1 445 ? -9.120 12.336 -20.864 1.00 58.34 445 PHE A N 1
ATOM 3412 C CA . PHE A 1 445 ? -9.982 13.483 -21.191 1.00 58.34 445 PHE A CA 1
ATOM 3413 C C . PHE A 1 445 ? -11.299 13.522 -20.396 1.00 58.34 445 PHE A C 1
ATOM 3415 O O . PHE A 1 445 ? -11.961 14.561 -20.382 1.00 58.34 445 PHE A O 1
ATOM 3422 N N . ASP A 1 446 ? -11.626 12.438 -19.688 1.00 51.81 446 ASP A N 1
ATOM 3423 C CA . ASP A 1 446 ? -12.951 12.114 -19.134 1.00 51.81 446 ASP A CA 1
ATOM 3424 C C . ASP A 1 446 ? -13.305 12.802 -17.793 1.00 51.81 446 ASP A C 1
ATOM 3426 O O . ASP A 1 446 ? -14.285 12.448 -17.142 1.00 51.81 446 ASP A O 1
ATOM 3430 N N . ARG A 1 447 ? -12.522 13.798 -17.345 1.00 47.66 447 ARG A N 1
ATOM 3431 C CA . ARG A 1 447 ? -12.815 14.600 -16.137 1.00 47.66 447 ARG A CA 1
ATOM 3432 C C . ARG A 1 447 ? -13.072 16.077 -16.466 1.00 47.66 447 ARG A C 1
ATOM 3434 O O . ARG A 1 447 ? -12.456 16.649 -17.367 1.00 47.66 447 ARG A O 1
ATOM 3441 N N . ALA A 1 448 ? -13.983 16.682 -15.698 1.00 39.59 448 ALA A N 1
ATOM 3442 C CA . ALA A 1 448 ? -14.540 18.025 -15.898 1.00 39.59 448 ALA A CA 1
ATOM 3443 C C . ALA A 1 448 ? -13.609 19.200 -15.519 1.00 39.59 448 ALA A C 1
ATOM 3445 O O . ALA A 1 448 ? -13.958 20.342 -15.806 1.00 39.59 448 ALA A O 1
ATOM 3446 N N . SER A 1 449 ? -12.440 18.954 -14.911 1.00 40.81 449 SER A N 1
ATOM 3447 C CA . SER A 1 449 ? -11.477 20.015 -14.568 1.00 40.81 449 SER A CA 1
ATOM 3448 C C . SER A 1 449 ? -10.401 20.179 -15.659 1.00 40.81 449 SER A C 1
ATOM 3450 O O . SER A 1 449 ? -9.811 19.169 -16.058 1.00 40.81 449 SER A O 1
ATOM 3452 N N . PRO A 1 450 ? -10.140 21.398 -16.175 1.00 40.59 450 PRO A N 1
ATOM 3453 C CA . PRO A 1 450 ? -9.169 21.647 -17.247 1.00 40.59 450 PRO A CA 1
ATOM 3454 C C . PRO A 1 450 ? -7.690 21.551 -16.840 1.00 40.59 450 PRO A C 1
ATOM 3456 O O . PRO A 1 450 ? -6.868 21.304 -17.721 1.00 40.59 450 PRO A O 1
ATOM 3459 N N . ASP A 1 451 ? -7.352 21.707 -15.555 1.00 44.50 451 ASP A N 1
ATOM 3460 C CA . ASP A 1 451 ? -5.991 22.128 -15.174 1.00 44.50 451 ASP A CA 1
ATOM 3461 C C . ASP A 1 451 ? -5.038 21.022 -14.681 1.00 44.50 451 ASP A C 1
ATOM 3463 O O . ASP A 1 451 ? -3.840 21.272 -14.603 1.00 44.50 451 ASP A O 1
ATOM 3467 N N . ASP A 1 452 ? -5.488 19.782 -14.439 1.00 55.38 452 ASP A N 1
ATOM 3468 C CA . ASP A 1 452 ? -4.566 18.664 -14.154 1.00 55.38 452 ASP A CA 1
ATOM 3469 C C . ASP A 1 452 ? -5.209 17.276 -14.362 1.00 55.38 452 ASP A C 1
ATOM 3471 O O . ASP A 1 452 ? -5.733 16.632 -13.450 1.00 55.38 452 ASP A O 1
ATOM 3475 N N . LYS A 1 453 ? -5.237 16.795 -15.609 1.00 68.31 453 LYS A N 1
ATOM 3476 C CA . LYS A 1 453 ? -5.931 15.546 -15.968 1.00 68.31 453 LYS A CA 1
ATOM 3477 C C . LYS A 1 453 ? -5.035 14.309 -15.812 1.00 68.31 453 LYS A C 1
ATOM 3479 O O . LYS A 1 453 ? -4.639 13.679 -16.790 1.00 68.31 453 LYS A O 1
ATOM 3484 N N . MET A 1 454 ? -4.713 13.927 -14.579 1.00 78.50 454 MET A N 1
ATOM 3485 C CA . MET A 1 454 ? -4.044 12.647 -14.299 1.00 78.50 454 MET A CA 1
ATOM 3486 C C . MET A 1 454 ? -4.932 11.441 -14.656 1.00 78.50 454 MET A C 1
ATOM 3488 O O . MET A 1 454 ? -6.145 11.446 -14.432 1.00 78.50 454 MET A O 1
ATOM 3492 N N . ARG A 1 455 ? -4.319 10.369 -15.170 1.00 86.25 455 ARG A N 1
ATOM 3493 C CA . ARG A 1 455 ? -4.941 9.043 -15.262 1.00 86.25 455 ARG A CA 1
ATOM 3494 C C . ARG A 1 455 ? -4.862 8.384 -13.887 1.00 86.25 455 ARG A C 1
ATOM 3496 O O . ARG A 1 455 ? -3.771 8.033 -13.438 1.00 86.25 455 ARG A O 1
ATOM 3503 N N . LEU A 1 456 ? -6.019 8.258 -13.237 1.00 88.38 456 LEU A N 1
ATOM 3504 C CA . LEU A 1 456 ? -6.160 7.855 -11.835 1.00 88.38 456 LEU A CA 1
ATOM 3505 C C . LEU A 1 456 ? -7.147 6.697 -11.646 1.00 88.38 456 LEU A C 1
ATOM 3507 O O . LEU A 1 456 ? -8.159 6.608 -12.350 1.00 88.38 456 LEU A O 1
ATOM 3511 N N . GLY A 1 457 ? -6.882 5.873 -10.632 1.00 90.19 457 GLY A N 1
ATOM 3512 C CA . GLY A 1 457 ? -7.768 4.799 -10.178 1.00 90.19 457 GLY A CA 1
ATOM 3513 C C . GLY A 1 457 ? -7.681 3.538 -11.027 1.00 90.19 457 GLY A C 1
ATOM 3514 O O . GLY A 1 457 ? -6.742 3.356 -11.806 1.00 90.19 457 GLY A O 1
ATOM 3515 N N . VAL A 1 458 ? -8.654 2.642 -10.859 1.00 91.88 458 VAL A N 1
ATOM 3516 C CA . VAL A 1 458 ? -8.680 1.376 -11.597 1.00 91.88 458 VAL A CA 1
ATOM 3517 C C . VAL A 1 458 ? -8.920 1.620 -13.086 1.00 91.88 458 VAL A C 1
ATOM 3519 O O . VAL A 1 458 ? -9.828 2.353 -13.498 1.00 91.88 458 VAL A O 1
ATOM 3522 N N . ARG A 1 459 ? -8.098 0.969 -13.909 1.00 91.25 459 ARG A N 1
ATOM 3523 C CA . ARG A 1 459 ? -8.259 0.891 -15.362 1.00 91.25 459 ARG A CA 1
ATOM 3524 C C . ARG A 1 459 ? -8.005 -0.533 -15.839 1.00 91.25 459 ARG A C 1
ATOM 3526 O O . ARG A 1 459 ? -7.294 -1.303 -15.194 1.00 91.25 459 ARG A O 1
ATOM 3533 N N . LYS A 1 460 ? -8.595 -0.857 -16.988 1.00 91.56 460 LYS A N 1
ATOM 3534 C CA . LYS A 1 460 ? -8.407 -2.139 -17.664 1.00 91.56 460 LYS A CA 1
ATOM 3535 C C . LYS A 1 460 ? -7.131 -2.125 -18.493 1.00 91.56 460 LYS A C 1
ATOM 3537 O O . LYS A 1 460 ? -6.878 -1.160 -19.218 1.00 91.56 460 LYS A O 1
ATOM 3542 N N . THR A 1 461 ? -6.403 -3.231 -18.429 1.00 92.31 461 THR A N 1
ATOM 3543 C CA . THR A 1 461 ? -5.263 -3.517 -19.300 1.00 92.31 461 THR A CA 1
ATOM 3544 C C . THR A 1 461 ? -5.482 -4.849 -19.979 1.00 92.31 461 THR A C 1
ATOM 3546 O O . THR A 1 461 ? -5.649 -5.876 -19.323 1.00 92.31 461 THR A O 1
ATOM 3549 N N . TYR A 1 462 ? -5.479 -4.814 -21.303 1.00 92.50 462 TYR A N 1
ATOM 3550 C CA . TYR A 1 462 ? -5.720 -5.948 -22.174 1.00 92.50 462 TYR A CA 1
ATOM 3551 C C . TYR A 1 462 ? -4.380 -6.487 -22.649 1.00 92.50 462 TYR A C 1
ATOM 3553 O O . TYR A 1 462 ? -3.612 -5.781 -23.316 1.00 92.50 462 TYR A O 1
ATOM 3561 N N . PHE A 1 463 ? -4.096 -7.745 -22.330 1.00 91.62 463 PHE A N 1
ATOM 3562 C CA . PHE A 1 463 ? -2.946 -8.424 -22.907 1.00 91.62 463 PHE A CA 1
ATOM 3563 C C . PHE A 1 463 ? -3.181 -8.686 -24.394 1.00 91.62 463 PHE A C 1
ATOM 3565 O O . PHE A 1 463 ? -4.259 -9.116 -24.811 1.00 91.62 463 PHE A O 1
ATOM 3572 N N . GLN A 1 464 ? -2.170 -8.373 -25.197 1.00 90.00 464 GLN A N 1
ATOM 3573 C CA . GLN A 1 464 ? -2.259 -8.409 -26.652 1.00 90.00 464 GLN A CA 1
ATOM 3574 C C . GLN A 1 464 ? -2.218 -9.852 -27.181 1.00 90.00 464 GLN A C 1
ATOM 3576 O O . GLN A 1 464 ? -1.778 -10.778 -26.497 1.00 90.00 464 GLN A O 1
ATOM 3581 N N . ARG A 1 465 ? -2.661 -10.062 -28.423 1.00 85.88 465 ARG A N 1
ATOM 3582 C CA . ARG A 1 465 ? -2.479 -11.353 -29.111 1.00 85.88 465 ARG A CA 1
ATOM 3583 C C . ARG A 1 465 ? -0.989 -11.643 -29.305 1.00 85.88 465 ARG A C 1
ATOM 3585 O O . ARG A 1 465 ? -0.187 -10.713 -29.361 1.00 85.88 465 ARG A O 1
ATOM 3592 N N . ASP A 1 466 ? -0.634 -12.922 -29.394 1.00 86.88 466 ASP A N 1
ATOM 3593 C CA . ASP A 1 466 ? 0.746 -13.392 -29.590 1.00 86.88 466 ASP A CA 1
ATOM 3594 C C . ASP A 1 466 ? 1.697 -13.001 -28.438 1.00 86.88 466 ASP A C 1
ATOM 3596 O O . ASP A 1 466 ? 2.906 -12.795 -28.618 1.00 86.88 466 ASP A O 1
ATOM 3600 N N . THR A 1 467 ? 1.125 -12.884 -27.235 1.00 90.94 467 THR A N 1
ATOM 3601 C CA . THR A 1 467 ? 1.825 -12.608 -25.967 1.00 90.94 467 THR A CA 1
ATOM 3602 C C . THR A 1 467 ? 1.549 -13.672 -24.903 1.00 90.94 467 THR A C 1
ATOM 3604 O O . THR A 1 467 ? 1.770 -13.451 -23.718 1.00 90.94 467 THR A O 1
ATOM 3607 N N . GLU A 1 468 ? 1.073 -14.856 -25.292 1.00 88.94 468 GLU A N 1
ATOM 3608 C CA . GLU A 1 468 ? 0.828 -16.002 -24.399 1.00 88.94 468 GLU A CA 1
ATOM 3609 C C . GLU A 1 468 ? 2.092 -16.443 -23.643 1.00 88.94 468 GLU A C 1
ATOM 3611 O O . GLU A 1 468 ? 1.995 -17.022 -22.567 1.00 88.94 468 GLU A O 1
ATOM 3616 N N . TRP A 1 469 ? 3.272 -16.140 -24.189 1.00 91.62 469 TRP A N 1
ATOM 3617 C CA . TRP A 1 469 ? 4.575 -16.375 -23.565 1.00 91.62 469 TRP A CA 1
ATOM 3618 C C . TRP A 1 469 ? 4.905 -15.390 -22.430 1.00 91.62 469 TRP A C 1
ATOM 3620 O O . TRP A 1 469 ? 5.865 -15.628 -21.699 1.00 91.62 469 TRP A O 1
ATOM 3630 N N . SER A 1 470 ? 4.162 -14.281 -22.301 1.00 94.25 470 SER A N 1
ATOM 3631 C CA . SER A 1 470 ? 4.435 -13.220 -21.325 1.00 94.25 470 SER A CA 1
ATOM 3632 C C . SER A 1 470 ? 4.391 -13.771 -19.904 1.00 94.25 470 SER A C 1
ATOM 3634 O O . SER A 1 470 ? 3.376 -14.318 -19.458 1.00 94.25 470 SER A O 1
ATOM 3636 N N . LYS A 1 471 ? 5.484 -13.577 -19.163 1.00 93.69 471 LYS A N 1
ATOM 3637 C CA . LYS A 1 471 ? 5.590 -13.988 -17.759 1.00 93.69 471 LYS A CA 1
ATOM 3638 C C . LYS A 1 471 ? 4.679 -13.139 -16.882 1.00 93.69 471 LYS A C 1
ATOM 3640 O O . LYS A 1 471 ? 4.069 -13.666 -15.953 1.00 93.69 471 LYS A O 1
ATOM 3645 N N . ALA A 1 472 ? 4.520 -11.858 -17.228 1.00 91.94 472 ALA A N 1
ATOM 3646 C CA . ALA A 1 472 ? 3.543 -10.985 -16.589 1.00 91.94 472 ALA A CA 1
ATOM 3647 C C . ALA A 1 472 ? 2.117 -11.520 -16.795 1.00 91.94 472 ALA A C 1
ATOM 3649 O O . ALA A 1 472 ? 1.384 -11.687 -15.829 1.00 91.94 472 ALA A O 1
ATOM 3650 N N . ARG A 1 473 ? 1.723 -11.882 -18.025 1.00 91.56 473 ARG A N 1
ATOM 3651 C CA . ARG A 1 473 ? 0.400 -12.480 -18.291 1.00 91.56 473 ARG A CA 1
ATOM 3652 C C . ARG A 1 473 ? 0.191 -13.776 -17.508 1.00 91.56 473 ARG A C 1
ATOM 3654 O O . ARG A 1 473 ? -0.854 -13.963 -16.883 1.00 91.56 473 ARG A O 1
ATOM 3661 N N . ALA A 1 474 ? 1.185 -14.662 -17.537 1.00 89.12 474 ALA A N 1
ATOM 3662 C CA . ALA A 1 474 ? 1.131 -15.949 -16.858 1.00 89.12 474 ALA A CA 1
ATOM 3663 C C . ALA A 1 474 ? 0.973 -15.800 -15.336 1.00 89.12 474 ALA A C 1
ATOM 3665 O O . ALA A 1 474 ? 0.225 -16.568 -14.731 1.00 89.12 474 ALA A O 1
ATOM 3666 N N . SER A 1 475 ? 1.606 -14.797 -14.714 1.00 87.38 475 SER A N 1
ATOM 3667 C CA . SER A 1 475 ? 1.482 -14.586 -13.268 1.00 87.38 475 SER A CA 1
ATOM 3668 C C . SER A 1 475 ? 0.046 -14.243 -12.859 1.00 87.38 475 SER A C 1
ATOM 3670 O O . SER A 1 475 ? -0.456 -14.788 -11.873 1.00 87.38 475 SER A O 1
ATOM 3672 N N . TYR A 1 476 ? -0.663 -13.431 -13.649 1.00 83.44 476 TYR A N 1
ATOM 3673 C CA . TYR A 1 476 ? -2.072 -13.105 -13.403 1.00 83.44 476 TYR A CA 1
ATOM 3674 C C . TYR A 1 476 ? -3.036 -14.256 -13.722 1.00 83.44 476 TYR A C 1
ATOM 3676 O O . TYR A 1 476 ? -4.094 -14.343 -13.101 1.00 83.44 476 TYR A O 1
ATOM 3684 N N . ALA A 1 477 ? -2.685 -15.160 -14.644 1.00 71.44 477 ALA A N 1
ATOM 3685 C CA . ALA A 1 477 ? -3.542 -16.285 -15.040 1.00 71.44 477 ALA A CA 1
ATOM 3686 C C . ALA A 1 477 ? -3.762 -17.323 -13.922 1.00 71.44 477 ALA A C 1
ATOM 3688 O O . ALA A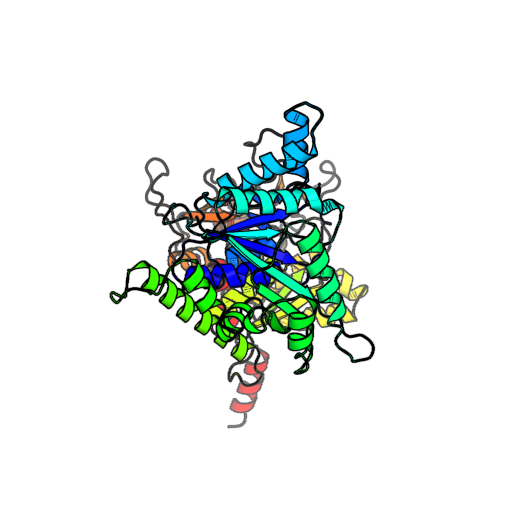 1 477 ? -4.660 -18.155 -14.010 1.00 71.44 477 ALA A O 1
ATOM 3689 N N . THR A 1 478 ? -2.957 -17.270 -12.860 1.00 58.53 478 THR A N 1
ATOM 3690 C CA . THR A 1 478 ? -3.042 -18.182 -11.710 1.00 58.53 478 THR A CA 1
ATOM 3691 C C . THR A 1 478 ? -4.001 -17.710 -10.603 1.00 58.53 478 THR A C 1
ATOM 3693 O O . THR A 1 478 ? -4.106 -18.381 -9.578 1.00 58.53 478 THR A O 1
ATOM 3696 N N . GLY A 1 479 ? -4.705 -16.579 -10.780 1.00 52.38 479 GLY A N 1
ATOM 3697 C CA . GLY A 1 479 ? -5.538 -15.953 -9.739 1.00 52.38 479 GLY A CA 1
ATOM 3698 C C . GLY A 1 479 ? -6.986 -15.619 -10.134 1.00 52.38 479 GLY A C 1
ATOM 3699 O O . GLY A 1 479 ? -7.396 -15.744 -11.285 1.00 52.38 479 GLY A O 1
ATOM 3700 N N . THR A 1 480 ? -7.757 -15.142 -9.150 1.00 42.69 480 THR A N 1
ATOM 3701 C CA . THR A 1 480 ? -9.188 -14.770 -9.236 1.00 42.69 480 THR A CA 1
ATOM 3702 C C . THR A 1 480 ? -9.459 -13.380 -9.829 1.00 42.69 480 THR A C 1
ATOM 3704 O O . THR A 1 480 ? -10.612 -13.002 -9.989 1.00 42.69 480 THR A O 1
ATOM 3707 N N . VAL A 1 481 ? -8.417 -12.612 -10.168 1.00 47.38 481 VAL A N 1
ATOM 3708 C CA . VAL A 1 481 ? -8.517 -11.209 -10.639 1.00 47.38 481 VAL A CA 1
ATOM 3709 C C . VAL A 1 481 ? -8.748 -11.109 -12.158 1.00 47.38 481 VAL A C 1
ATOM 3711 O O . VAL A 1 481 ? -8.884 -10.015 -12.706 1.00 47.38 481 VAL A O 1
ATOM 3714 N N . SER A 1 482 ? -8.790 -12.247 -12.854 1.00 44.28 482 SER A N 1
ATOM 3715 C CA . SER A 1 482 ? -9.091 -12.298 -14.283 1.00 44.28 482 SER A CA 1
ATOM 3716 C C . SER A 1 482 ? -10.576 -12.583 -14.492 1.00 44.28 482 SER A C 1
ATOM 3718 O O . SER A 1 482 ? -11.068 -13.667 -14.186 1.00 44.28 482 SER A O 1
ATOM 3720 N N . GLU A 1 483 ? -11.303 -11.604 -15.025 1.00 44.72 483 GLU A N 1
ATOM 3721 C CA . GLU A 1 483 ? -12.590 -11.880 -15.655 1.00 44.72 483 GLU A CA 1
ATOM 3722 C C . GLU A 1 483 ? -12.337 -12.112 -17.150 1.00 44.72 483 GLU A C 1
ATOM 3724 O O . GLU A 1 483 ? -11.649 -11.303 -17.785 1.00 44.72 483 GLU A O 1
ATOM 3729 N N . PRO A 1 484 ? -12.849 -13.202 -17.749 1.00 42.31 484 PRO A N 1
ATOM 3730 C CA . PRO A 1 484 ? -12.897 -13.325 -19.195 1.00 42.31 484 PRO A CA 1
ATOM 3731 C C . PRO A 1 484 ? -13.902 -12.303 -19.737 1.00 42.31 484 PRO A C 1
ATOM 3733 O O . PRO A 1 484 ? -15.074 -12.610 -19.946 1.00 42.31 484 PRO A O 1
ATOM 3736 N N . ASP A 1 485 ? -13.439 -11.076 -19.964 1.00 41.78 485 ASP A N 1
ATOM 3737 C CA . ASP A 1 485 ? -14.221 -10.041 -20.628 1.00 41.78 485 ASP A CA 1
ATOM 3738 C C . ASP A 1 485 ? -14.253 -10.361 -22.132 1.00 41.78 485 ASP A C 1
ATOM 3740 O O . ASP A 1 485 ? -13.354 -10.043 -22.918 1.00 41.78 485 ASP A O 1
ATOM 3744 N N . TYR A 1 486 ? -15.300 -11.070 -22.546 1.00 39.34 486 TYR A N 1
ATOM 3745 C CA . TYR A 1 486 ? -15.691 -11.138 -23.946 1.00 39.34 486 TYR A CA 1
ATOM 3746 C C . TYR A 1 486 ? -16.308 -9.795 -24.295 1.00 39.34 486 TYR A C 1
ATOM 3748 O O . TYR A 1 486 ? -17.486 -9.637 -24.025 1.00 39.34 486 TYR A O 1
ATOM 3756 N N . LEU A 1 487 ? -15.551 -8.851 -24.861 1.00 35.31 487 LEU A N 1
ATOM 3757 C CA . LEU A 1 487 ? -16.069 -7.766 -25.712 1.00 35.31 487 LEU A CA 1
ATOM 3758 C C . LEU A 1 487 ? -14.907 -6.918 -26.269 1.00 35.31 487 LEU A C 1
ATOM 3760 O O . LEU A 1 487 ? -14.661 -5.790 -25.860 1.00 35.31 487 LEU A O 1
ATOM 3764 N N . ILE A 1 488 ? -14.232 -7.441 -27.292 1.00 38.50 488 ILE A N 1
ATOM 3765 C CA . ILE A 1 488 ? -13.878 -6.602 -28.444 1.00 38.50 488 ILE A CA 1
ATOM 3766 C C . ILE A 1 488 ? -14.817 -7.069 -29.545 1.00 38.50 488 ILE A C 1
ATOM 3768 O O . ILE A 1 488 ? -14.864 -8.265 -29.833 1.00 38.50 488 ILE A O 1
ATOM 3772 N N . ALA A 1 489 ? -15.611 -6.151 -30.096 1.00 33.28 489 ALA A N 1
ATOM 3773 C CA . ALA A 1 489 ? -16.592 -6.404 -31.145 1.00 33.28 489 ALA A CA 1
ATOM 3774 C C . ALA A 1 489 ? -16.084 -7.435 -32.181 1.00 33.28 489 ALA A C 1
ATOM 3776 O O . ALA A 1 489 ? -15.250 -7.123 -33.028 1.00 33.28 489 ALA A O 1
ATOM 3777 N N . GLY A 1 490 ? -16.570 -8.679 -32.082 1.00 36.31 490 GLY A N 1
ATOM 3778 C CA . GLY A 1 490 ? -16.288 -9.763 -33.032 1.00 36.31 490 GLY A CA 1
ATOM 3779 C C . GLY A 1 490 ? -14.965 -10.539 -32.878 1.00 36.31 490 GLY A C 1
ATOM 3780 O O . GLY A 1 490 ? -14.611 -11.253 -33.813 1.00 36.31 490 GLY A O 1
ATOM 3781 N N . GLY A 1 491 ? -14.231 -10.442 -31.760 1.00 40.72 491 GLY A N 1
ATOM 3782 C CA . GLY A 1 491 ? -12.973 -11.187 -31.528 1.00 40.72 491 GLY A CA 1
ATOM 3783 C C . GLY A 1 491 ? -13.008 -12.200 -30.361 1.00 40.72 491 GLY A C 1
ATOM 3784 O O . GLY A 1 491 ? -13.881 -12.096 -29.501 1.00 40.72 491 GLY A O 1
ATOM 3785 N N . PRO A 1 492 ? -12.073 -13.180 -30.299 1.00 42.25 492 PRO A N 1
ATOM 3786 C CA . PRO A 1 492 ? -11.946 -14.113 -29.167 1.00 42.25 492 PRO A CA 1
ATOM 3787 C C . PRO A 1 492 ? -11.502 -13.412 -27.865 1.00 42.25 492 PRO A C 1
ATOM 3789 O O . PRO A 1 492 ? -10.945 -12.315 -27.919 1.00 42.25 492 PRO A O 1
ATOM 3792 N N . SER A 1 493 ? -11.749 -14.054 -26.711 1.00 50.59 493 SER A N 1
ATOM 3793 C CA . SER A 1 493 ? -11.564 -13.507 -25.351 1.00 50.59 493 SER A CA 1
ATOM 3794 C C . SER A 1 493 ? -10.186 -12.871 -25.125 1.00 50.59 493 SER A C 1
ATOM 3796 O O . SER A 1 493 ? -9.163 -13.537 -25.307 1.00 50.59 493 SER A O 1
ATOM 3798 N N . ALA A 1 494 ? -10.153 -11.616 -24.675 1.00 60.53 494 ALA A N 1
ATOM 3799 C CA . ALA A 1 494 ? -8.926 -10.953 -24.241 1.00 60.53 494 ALA A CA 1
ATOM 3800 C C . ALA A 1 494 ? -8.646 -11.276 -22.764 1.00 60.53 494 ALA A C 1
ATOM 3802 O O . ALA A 1 494 ? -9.571 -11.335 -21.957 1.00 60.53 494 ALA A O 1
ATOM 3803 N N . PHE A 1 495 ? -7.377 -11.486 -22.399 1.00 80.62 495 PHE A N 1
ATOM 3804 C CA . PHE A 1 495 ? -6.985 -11.607 -20.993 1.00 80.62 495 PHE A CA 1
ATOM 3805 C C . PHE A 1 495 ? -6.833 -10.197 -20.407 1.00 80.62 495 PHE A C 1
ATOM 3807 O O . PHE A 1 495 ? -5.992 -9.426 -20.876 1.00 80.62 495 PHE A O 1
ATOM 3814 N N . VAL A 1 496 ? -7.673 -9.852 -19.428 1.00 87.81 496 VAL A N 1
ATOM 3815 C CA . VAL A 1 496 ? -7.790 -8.494 -18.877 1.00 87.81 496 VAL A CA 1
ATOM 3816 C C . VAL A 1 496 ? -7.402 -8.483 -17.409 1.00 87.81 496 VAL A C 1
ATOM 3818 O O . VAL A 1 496 ? -7.810 -9.357 -16.645 1.00 87.81 496 VAL A O 1
ATOM 3821 N N . ILE A 1 497 ? -6.647 -7.461 -17.015 1.00 90.81 497 ILE A N 1
ATOM 3822 C CA . ILE A 1 497 ? -6.358 -7.159 -15.612 1.00 90.81 497 ILE A CA 1
ATOM 3823 C C . ILE A 1 497 ? -6.897 -5.776 -15.240 1.00 90.81 497 ILE A C 1
ATOM 3825 O O . ILE A 1 497 ? -7.016 -4.889 -16.090 1.00 90.81 497 ILE A O 1
ATOM 3829 N N . HIS A 1 498 ? -7.209 -5.608 -13.958 1.00 91.38 498 HIS A N 1
ATOM 3830 C CA . HIS A 1 498 ? -7.715 -4.370 -13.374 1.00 91.38 498 HIS A CA 1
ATOM 3831 C C . HIS A 1 498 ? -6.718 -3.863 -12.339 1.00 91.38 498 HIS A C 1
ATOM 3833 O O . HIS A 1 498 ? -6.615 -4.428 -11.251 1.00 91.38 498 HIS A O 1
ATOM 3839 N N . GLU A 1 499 ? -5.997 -2.799 -12.676 1.00 94.50 499 GLU A N 1
ATOM 3840 C CA . GLU A 1 499 ? -4.931 -2.253 -11.834 1.00 94.50 499 GLU A CA 1
ATOM 3841 C C . GLU A 1 499 ? -5.084 -0.747 -11.658 1.00 94.50 499 GLU A C 1
ATOM 3843 O O . GLU A 1 499 ? -5.787 -0.082 -12.427 1.00 94.50 499 GLU A O 1
ATOM 3848 N N . ARG A 1 500 ? -4.444 -0.211 -10.615 1.00 93.94 500 ARG A N 1
ATOM 3849 C CA . ARG A 1 500 ? -4.534 1.207 -10.259 1.00 93.94 500 ARG A CA 1
ATOM 3850 C C . ARG A 1 500 ? -3.448 2.020 -10.947 1.00 93.94 500 ARG A C 1
ATOM 3852 O O . ARG A 1 500 ? -2.272 1.665 -10.923 1.00 93.94 500 ARG A O 1
ATOM 3859 N N . TYR A 1 501 ? -3.855 3.128 -11.549 1.00 92.94 501 TYR A N 1
ATOM 3860 C CA . TYR A 1 501 ? -2.979 4.035 -12.276 1.00 92.94 501 TYR A CA 1
ATOM 3861 C C . TYR A 1 501 ? -2.844 5.374 -11.559 1.00 92.94 501 TYR A C 1
ATOM 3863 O O . TYR A 1 501 ? -3.785 5.826 -10.906 1.00 92.94 501 TYR A O 1
ATOM 3871 N N . ARG A 1 502 ? -1.671 5.997 -11.715 1.00 90.44 502 ARG A N 1
ATOM 3872 C CA . ARG A 1 502 ? -1.354 7.345 -11.235 1.00 90.44 502 ARG A CA 1
ATOM 3873 C C . ARG A 1 502 ? -0.262 7.980 -12.099 1.00 90.44 502 ARG A C 1
ATOM 3875 O O . ARG A 1 502 ? 0.911 7.947 -11.754 1.00 90.44 502 ARG A O 1
ATOM 3882 N N . HIS A 1 503 ? -0.621 8.514 -13.265 1.00 88.31 503 HIS A N 1
ATOM 3883 C CA . HIS A 1 503 ? 0.359 9.155 -14.157 1.00 88.31 503 HIS A CA 1
ATOM 3884 C C . HIS A 1 503 ? -0.296 10.099 -15.177 1.00 88.31 503 HIS A C 1
ATOM 3886 O O . HIS A 1 503 ? -1.512 10.096 -15.366 1.00 88.31 503 HIS A O 1
ATOM 3892 N N . ARG A 1 504 ? 0.523 10.906 -15.865 1.00 86.88 504 ARG A N 1
ATOM 3893 C CA . ARG A 1 504 ? 0.096 11.829 -16.945 1.00 86.88 504 ARG A CA 1
ATOM 3894 C C . ARG A 1 504 ? 0.669 11.467 -18.318 1.00 86.88 504 ARG A C 1
ATOM 3896 O O . ARG A 1 504 ? 0.160 11.897 -19.354 1.00 86.88 504 ARG A O 1
ATOM 3903 N N . LEU A 1 505 ? 1.755 10.701 -18.315 1.00 89.88 505 LEU A N 1
ATOM 3904 C CA . LEU A 1 505 ? 2.576 10.410 -19.483 1.00 89.88 505 LEU A CA 1
ATOM 3905 C C . LEU A 1 505 ? 2.363 8.970 -19.953 1.00 89.88 505 LEU A C 1
ATOM 3907 O O . LEU A 1 505 ? 2.055 8.096 -19.146 1.00 89.88 505 LEU A O 1
ATOM 3911 N N . ALA A 1 506 ? 2.536 8.717 -21.244 1.00 92.88 506 ALA A N 1
ATOM 3912 C CA . ALA A 1 506 ? 2.494 7.380 -21.825 1.00 92.88 506 ALA A CA 1
ATOM 3913 C C . ALA A 1 506 ? 3.519 7.247 -22.958 1.00 92.88 506 ALA A C 1
ATOM 3915 O O . ALA A 1 506 ? 4.033 8.242 -23.478 1.00 92.88 506 ALA A O 1
ATOM 3916 N N . VAL A 1 507 ? 3.804 6.006 -23.354 1.00 96.00 507 VAL A N 1
ATOM 3917 C CA . VAL A 1 507 ? 4.641 5.718 -24.524 1.00 96.00 507 VAL A CA 1
ATOM 3918 C C . VAL A 1 507 ? 3.942 6.229 -25.782 1.00 96.00 507 VAL A C 1
ATOM 3920 O O . VAL A 1 507 ? 2.795 5.882 -26.047 1.00 96.00 507 VAL A O 1
ATOM 3923 N N . ASN A 1 508 ? 4.644 7.038 -26.565 1.00 95.12 508 ASN A N 1
ATOM 3924 C CA . ASN A 1 508 ? 4.144 7.618 -27.799 1.00 95.12 508 ASN A CA 1
ATOM 3925 C C . ASN A 1 508 ? 3.947 6.516 -28.867 1.00 95.12 508 ASN A C 1
ATOM 3927 O O . ASN A 1 508 ? 4.936 5.892 -29.272 1.00 95.12 508 ASN A O 1
ATOM 3931 N N . PRO A 1 509 ? 2.713 6.311 -29.379 1.00 95.25 509 PRO A N 1
ATOM 3932 C CA . PRO A 1 509 ? 2.393 5.254 -30.346 1.00 95.25 509 PRO A CA 1
ATOM 3933 C C . PRO A 1 509 ? 3.256 5.241 -31.606 1.00 95.25 509 PRO A C 1
ATOM 3935 O O . PRO A 1 509 ? 3.468 4.180 -32.191 1.00 95.25 509 PRO A O 1
ATOM 3938 N N . LYS A 1 510 ? 3.810 6.398 -32.000 1.00 95.56 510 LYS A N 1
ATOM 3939 C CA . LYS A 1 510 ? 4.730 6.525 -33.141 1.00 95.56 510 LYS A CA 1
ATOM 3940 C C . LYS A 1 510 ? 5.920 5.560 -33.057 1.00 95.56 510 LYS A C 1
ATOM 3942 O O . LYS A 1 510 ? 6.454 5.172 -34.090 1.00 95.56 510 LYS A O 1
ATOM 3947 N N . TYR A 1 511 ? 6.345 5.189 -31.850 1.00 96.12 511 TYR A N 1
ATOM 3948 C CA . TYR A 1 511 ? 7.529 4.356 -31.635 1.00 96.12 511 TYR A CA 1
ATOM 3949 C C . TYR A 1 511 ? 7.202 2.896 -31.307 1.00 96.12 511 TYR A C 1
ATOM 3951 O O . TYR A 1 511 ? 8.110 2.127 -31.011 1.00 96.12 511 TYR A O 1
ATOM 3959 N N . PHE A 1 512 ? 5.934 2.480 -31.365 1.00 96.12 512 PHE A N 1
ATOM 3960 C CA . PHE A 1 512 ? 5.569 1.102 -31.030 1.00 96.12 512 PHE A CA 1
ATOM 3961 C C . PHE A 1 512 ? 6.260 0.084 -31.938 1.00 96.12 512 PHE A C 1
ATOM 3963 O O . PHE A 1 512 ? 6.921 -0.827 -31.450 1.00 96.12 512 PHE A O 1
ATOM 3970 N N . GLU A 1 513 ? 6.179 0.297 -33.251 1.00 96.62 513 GLU A N 1
ATOM 3971 C CA . GLU A 1 513 ? 6.734 -0.622 -34.247 1.00 96.62 513 GLU A CA 1
ATOM 3972 C C . GLU A 1 513 ? 8.246 -0.823 -34.079 1.00 96.62 513 GLU A C 1
ATOM 3974 O O . GLU A 1 513 ? 8.733 -1.954 -34.106 1.00 96.62 513 GLU A O 1
ATOM 3979 N N . VAL A 1 514 ? 8.997 0.262 -33.851 1.00 97.50 514 VAL A N 1
ATOM 3980 C CA . VAL A 1 514 ? 10.454 0.178 -33.685 1.00 97.50 514 VAL A CA 1
ATOM 3981 C C . VAL A 1 514 ? 10.842 -0.540 -32.391 1.00 97.50 514 VAL A C 1
ATOM 3983 O O . VAL A 1 514 ? 11.800 -1.308 -32.404 1.00 97.50 514 VAL A O 1
ATOM 3986 N N . LEU A 1 515 ? 10.102 -0.348 -31.295 1.00 97.69 515 LEU A N 1
ATOM 3987 C CA . LEU A 1 515 ? 10.364 -1.042 -30.031 1.00 97.69 515 LEU A CA 1
ATOM 3988 C C . LEU A 1 515 ? 10.083 -2.545 -30.158 1.00 97.69 515 LEU A C 1
ATOM 3990 O O . LEU A 1 515 ? 10.942 -3.360 -29.816 1.00 97.69 515 LEU A O 1
ATOM 3994 N N . GLU A 1 516 ? 8.926 -2.909 -30.721 1.00 96.12 516 GLU A N 1
ATOM 3995 C CA . GLU A 1 516 ? 8.514 -4.309 -30.860 1.00 96.12 516 GLU A CA 1
ATOM 3996 C C . GLU A 1 516 ? 9.426 -5.087 -31.808 1.00 96.12 516 GLU A C 1
ATOM 3998 O O . GLU A 1 516 ? 9.831 -6.204 -31.484 1.00 96.12 516 GLU A O 1
ATOM 4003 N N . THR A 1 517 ? 9.811 -4.482 -32.936 1.00 96.56 517 THR A N 1
ATOM 4004 C CA . THR A 1 517 ? 10.708 -5.109 -33.922 1.00 96.56 517 THR A CA 1
ATOM 4005 C C . THR A 1 517 ? 12.105 -5.360 -33.354 1.00 96.56 517 THR A C 1
ATOM 4007 O O . THR A 1 517 ? 12.759 -6.326 -33.736 1.00 96.56 517 THR A O 1
ATOM 4010 N N . ASN A 1 518 ? 12.565 -4.518 -32.421 1.00 97.44 518 ASN A N 1
ATOM 4011 C CA . ASN A 1 518 ? 13.871 -4.673 -31.776 1.00 97.44 518 ASN A CA 1
ATOM 4012 C C . ASN A 1 518 ? 13.831 -5.548 -30.510 1.00 97.44 518 ASN A C 1
ATOM 4014 O O . ASN A 1 518 ? 14.885 -5.808 -29.934 1.00 97.44 518 ASN A O 1
ATOM 4018 N N . GLY A 1 519 ? 12.655 -6.032 -30.091 1.00 96.56 519 GLY A N 1
ATOM 4019 C CA . GLY A 1 519 ? 12.514 -7.051 -29.044 1.00 96.56 519 GLY A CA 1
ATOM 4020 C C . GLY A 1 519 ? 11.892 -6.587 -27.723 1.00 96.56 519 GLY A C 1
ATOM 4021 O O . GLY A 1 519 ? 11.659 -7.429 -26.855 1.00 96.56 519 GLY A O 1
ATOM 4022 N N . LEU A 1 520 ? 11.565 -5.298 -27.560 1.00 97.75 520 LEU A N 1
ATOM 4023 C CA . LEU A 1 520 ? 10.774 -4.827 -26.416 1.00 97.75 520 LEU A CA 1
ATOM 4024 C C . LEU A 1 520 ? 9.287 -4.895 -26.772 1.00 97.75 520 LEU A C 1
ATOM 4026 O O . LEU A 1 520 ? 8.761 -4.041 -27.486 1.00 97.75 520 LEU A O 1
ATOM 4030 N N . ARG A 1 521 ? 8.597 -5.931 -26.289 1.00 97.25 521 ARG A N 1
ATOM 4031 C CA . ARG A 1 521 ? 7.209 -6.218 -26.672 1.00 97.25 521 ARG A CA 1
ATOM 4032 C C . ARG A 1 521 ? 6.229 -5.432 -25.807 1.00 97.25 521 ARG A C 1
ATOM 4034 O O . ARG A 1 521 ? 6.337 -5.428 -24.582 1.00 97.25 521 ARG A O 1
ATOM 4041 N N . LEU A 1 522 ? 5.241 -4.801 -26.442 1.00 96.19 522 LEU A N 1
ATOM 4042 C CA . LEU A 1 522 ? 4.183 -4.027 -25.784 1.00 96.19 522 LEU A CA 1
ATOM 4043 C C . LEU A 1 522 ? 3.033 -4.971 -25.405 1.00 96.19 522 LEU A C 1
ATOM 4045 O O . LEU A 1 522 ? 1.996 -5.018 -26.069 1.00 96.19 522 LEU A O 1
ATOM 4049 N N . VAL A 1 523 ? 3.243 -5.789 -24.374 1.00 94.75 523 VAL A N 1
ATOM 4050 C CA . VAL A 1 523 ? 2.387 -6.953 -24.098 1.00 94.75 523 VAL A CA 1
ATOM 4051 C C . VAL A 1 523 ? 1.012 -6.613 -23.524 1.00 94.75 523 VAL A C 1
ATOM 4053 O O . VAL A 1 523 ? 0.090 -7.412 -23.671 1.00 94.75 523 VAL A O 1
ATOM 4056 N N . GLY A 1 524 ? 0.841 -5.435 -22.920 1.00 94.06 524 GLY A N 1
ATOM 4057 C CA . GLY A 1 524 ? -0.438 -4.971 -22.375 1.00 94.06 524 GLY A CA 1
ATOM 4058 C C . GLY A 1 524 ? -0.753 -3.545 -22.811 1.00 94.06 524 GLY A C 1
ATOM 4059 O O . GLY A 1 524 ? 0.117 -2.677 -22.727 1.00 94.06 524 GLY A O 1
ATOM 4060 N N . LYS A 1 525 ? -1.990 -3.286 -23.246 1.00 94.25 525 LYS A N 1
ATOM 4061 C CA . LYS A 1 525 ? -2.469 -1.955 -23.668 1.00 94.25 525 LYS A CA 1
ATOM 4062 C C . LYS A 1 525 ? -3.838 -1.634 -23.068 1.00 94.25 525 LYS A C 1
ATOM 4064 O O . LYS A 1 525 ? -4.502 -2.520 -22.536 1.00 94.25 525 LYS A O 1
ATOM 4069 N N . ASP A 1 526 ? -4.243 -0.372 -23.124 1.00 89.81 526 ASP A N 1
ATOM 4070 C CA . ASP A 1 526 ? -5.603 0.040 -22.773 1.00 89.81 526 ASP A CA 1
ATOM 4071 C C . ASP A 1 526 ? -6.639 -0.428 -23.815 1.00 89.81 526 ASP A C 1
ATOM 4073 O O . ASP A 1 526 ? -6.310 -1.056 -24.822 1.00 89.81 526 ASP A O 1
ATOM 4077 N N . ASP A 1 527 ? -7.910 -0.136 -23.556 1.00 85.00 527 ASP A N 1
ATOM 4078 C CA . ASP A 1 527 ? -9.048 -0.444 -24.431 1.00 85.00 527 ASP A CA 1
ATOM 4079 C C . ASP A 1 527 ? -8.949 0.215 -25.814 1.00 85.00 527 ASP A C 1
ATOM 4081 O O . ASP A 1 527 ? -9.414 -0.347 -26.805 1.00 85.00 527 ASP A O 1
ATOM 4085 N N . THR A 1 528 ? -8.311 1.385 -25.898 1.00 86.44 528 THR A N 1
ATOM 4086 C CA . THR A 1 528 ? -8.073 2.075 -27.173 1.00 86.44 528 THR A CA 1
ATOM 4087 C C . THR A 1 528 ? -6.911 1.480 -27.974 1.00 86.44 528 THR A C 1
ATOM 4089 O O . THR A 1 528 ? -6.777 1.757 -29.166 1.00 86.44 528 THR A O 1
ATOM 4092 N N . GLY A 1 529 ? -6.043 0.691 -27.332 1.00 87.00 529 GLY A N 1
ATOM 4093 C CA . GLY A 1 529 ? -4.798 0.188 -27.911 1.00 87.00 529 GLY A CA 1
ATOM 4094 C C . GLY A 1 529 ? -3.730 1.268 -28.125 1.00 87.00 529 GLY A C 1
ATOM 4095 O O . GLY A 1 529 ? -2.691 0.982 -28.726 1.00 87.00 529 GLY A O 1
ATOM 4096 N N . THR A 1 530 ? -3.962 2.498 -27.656 1.00 87.25 530 THR A N 1
ATOM 4097 C CA . THR A 1 530 ? -3.050 3.638 -27.854 1.00 87.25 530 THR A CA 1
ATOM 4098 C C . THR A 1 530 ? -2.143 3.890 -26.660 1.00 87.25 530 THR A C 1
ATOM 4100 O O . THR A 1 530 ? -1.135 4.577 -26.804 1.00 87.25 530 THR A O 1
ATOM 4103 N N . ARG A 1 531 ? -2.447 3.322 -25.487 1.00 91.50 531 ARG A N 1
ATOM 4104 C CA . ARG A 1 531 ? -1.600 3.457 -24.299 1.00 91.50 531 ARG A CA 1
ATOM 4105 C C . ARG A 1 531 ? -1.078 2.106 -23.863 1.00 91.50 531 ARG A C 1
ATOM 4107 O O . ARG A 1 531 ? -1.839 1.163 -23.669 1.00 91.50 531 ARG A O 1
ATOM 4114 N N . THR A 1 532 ? 0.229 2.033 -23.658 1.00 93.88 532 THR A N 1
ATOM 4115 C CA . THR A 1 532 ? 0.896 0.816 -23.196 1.00 93.88 532 THR A CA 1
ATOM 4116 C C . THR A 1 532 ? 0.830 0.723 -21.677 1.00 93.88 532 THR A C 1
ATOM 4118 O O . THR A 1 532 ? 1.255 1.634 -20.972 1.00 93.88 532 THR A O 1
ATOM 4121 N N . GLY A 1 533 ? 0.297 -0.391 -21.179 1.00 92.81 533 GLY A N 1
ATOM 4122 C CA . GLY A 1 533 ? 0.230 -0.722 -19.760 1.00 92.81 533 GLY A CA 1
ATOM 4123 C C . GLY A 1 533 ? 1.358 -1.640 -19.292 1.00 92.81 533 GLY A C 1
ATOM 4124 O O . GLY A 1 533 ? 1.755 -1.537 -18.136 1.00 92.81 533 GLY A O 1
ATOM 4125 N N . VAL A 1 534 ? 1.873 -2.513 -20.167 1.00 97.75 534 VAL A N 1
ATOM 4126 C CA . VAL A 1 534 ? 2.922 -3.494 -19.834 1.00 97.75 534 VAL A CA 1
ATOM 4127 C C . VAL A 1 534 ? 3.897 -3.649 -20.999 1.00 97.75 534 VAL A C 1
ATOM 4129 O O . VAL A 1 534 ? 3.467 -3.807 -22.144 1.00 97.75 534 VAL A O 1
ATOM 4132 N N . VAL A 1 535 ? 5.195 -3.650 -20.697 1.00 98.31 535 VAL A N 1
ATOM 4133 C CA . VAL A 1 535 ? 6.282 -4.024 -21.613 1.00 98.31 535 VAL A CA 1
ATOM 4134 C C . VAL A 1 535 ? 7.082 -5.191 -21.055 1.00 98.31 535 VAL A C 1
ATOM 4136 O O . VAL A 1 535 ? 7.258 -5.300 -19.842 1.00 98.31 535 VAL A O 1
ATOM 4139 N N . GLU A 1 536 ? 7.572 -6.058 -21.937 1.00 97.94 536 GLU A N 1
ATOM 4140 C CA . GLU A 1 536 ? 8.354 -7.230 -21.544 1.00 97.94 536 GLU A CA 1
ATOM 4141 C C . GLU A 1 536 ? 9.409 -7.590 -22.602 1.00 97.94 536 GLU A C 1
ATOM 4143 O O . GLU A 1 536 ? 9.170 -7.453 -23.806 1.00 97.94 536 GLU A O 1
ATOM 4148 N N . ILE A 1 537 ? 10.570 -8.085 -22.154 1.00 98.06 537 ILE A N 1
ATOM 4149 C CA . ILE A 1 537 ? 11.566 -8.739 -23.018 1.00 98.06 537 ILE A CA 1
ATOM 4150 C C . ILE A 1 537 ? 11.397 -10.258 -22.898 1.00 98.06 537 ILE A C 1
ATOM 4152 O O . ILE A 1 537 ? 11.578 -10.833 -21.823 1.00 98.06 537 ILE A O 1
ATOM 4156 N N . GLN A 1 538 ? 11.086 -10.913 -24.019 1.00 94.81 538 GLN A N 1
ATOM 4157 C CA . GLN A 1 538 ? 10.753 -12.341 -24.071 1.00 94.81 538 GLN A CA 1
ATOM 4158 C C . GLN A 1 538 ? 11.870 -13.247 -23.532 1.00 94.81 538 GLN A C 1
ATOM 4160 O O . GLN A 1 538 ? 11.628 -14.073 -22.645 1.00 94.81 538 GLN A O 1
ATOM 4165 N N . ASP A 1 539 ? 13.102 -13.031 -23.994 1.00 93.88 539 ASP A N 1
ATOM 4166 C CA . ASP A 1 539 ? 14.248 -13.910 -23.725 1.00 93.88 539 ASP A CA 1
ATOM 4167 C C . ASP A 1 539 ? 14.986 -13.612 -22.404 1.00 93.88 539 ASP A C 1
ATOM 4169 O O . ASP A 1 539 ? 16.085 -14.123 -22.167 1.00 93.88 539 ASP A O 1
ATOM 4173 N N . HIS A 1 540 ? 14.415 -12.791 -21.519 1.00 97.00 540 HIS A N 1
ATOM 4174 C CA . HIS A 1 540 ? 14.993 -12.436 -20.217 1.00 97.00 540 HIS A CA 1
ATOM 4175 C C . HIS A 1 540 ? 14.314 -13.206 -19.066 1.00 97.00 540 HIS A C 1
ATOM 4177 O O . HIS A 1 540 ? 13.099 -13.376 -19.141 1.00 97.00 540 HIS A O 1
ATOM 4183 N N . PRO A 1 541 ? 15.007 -13.642 -17.986 1.00 95.12 541 PRO A N 1
ATOM 4184 C CA . PRO A 1 541 ? 14.387 -14.417 -16.897 1.00 95.12 541 PRO A CA 1
ATOM 4185 C C . PRO A 1 541 ? 13.136 -13.756 -16.312 1.00 95.12 541 PRO A C 1
ATOM 4187 O O . PRO A 1 541 ? 12.083 -14.380 -16.237 1.00 95.12 541 PRO A O 1
ATOM 4190 N N . TRP A 1 542 ? 13.224 -12.462 -16.008 1.00 97.88 542 TRP A N 1
ATOM 4191 C CA . TRP A 1 542 ? 12.081 -11.599 -15.714 1.00 97.88 542 TRP A CA 1
ATOM 4192 C C . TRP A 1 542 ? 12.461 -10.146 -16.014 1.00 97.88 542 TRP A C 1
ATOM 4194 O O . TRP A 1 542 ? 13.343 -9.615 -15.355 1.00 97.88 542 TRP A O 1
ATOM 4204 N N . PHE A 1 543 ? 11.896 -9.520 -17.045 1.00 98.56 543 PHE A N 1
ATOM 4205 C CA . PHE A 1 543 ? 12.148 -8.103 -17.354 1.00 98.56 543 PHE A CA 1
ATOM 4206 C C . PHE A 1 543 ? 10.838 -7.458 -17.756 1.00 98.56 543 PHE A C 1
ATOM 4208 O O . PHE A 1 543 ? 10.423 -7.548 -18.913 1.00 98.56 543 PHE A O 1
ATOM 4215 N N . VAL A 1 544 ? 10.161 -6.885 -16.768 1.00 98.69 544 VAL A N 1
ATOM 4216 C CA . VAL A 1 544 ? 8.793 -6.394 -16.906 1.00 98.69 544 VAL A CA 1
ATOM 4217 C C . VAL A 1 544 ? 8.749 -4.928 -16.497 1.00 98.69 544 VAL A C 1
ATOM 4219 O O . VAL A 1 544 ? 9.208 -4.558 -15.421 1.00 98.69 544 VAL A O 1
ATOM 4222 N N . GLY A 1 545 ? 8.165 -4.091 -17.349 1.00 98.50 545 GLY A N 1
ATOM 4223 C CA . GLY A 1 545 ? 7.803 -2.718 -17.015 1.00 98.50 545 GLY A CA 1
ATOM 4224 C C . GLY A 1 545 ? 6.287 -2.568 -17.013 1.00 98.50 545 GLY A C 1
ATOM 4225 O O . GLY A 1 545 ? 5.643 -2.896 -18.008 1.00 98.50 545 GLY A O 1
ATOM 4226 N N . VAL A 1 546 ? 5.707 -2.053 -15.933 1.00 98.25 546 VAL A N 1
ATOM 4227 C CA . VAL A 1 546 ? 4.267 -1.798 -15.801 1.00 98.25 546 VAL A CA 1
ATOM 4228 C C . VAL A 1 546 ? 3.996 -0.316 -15.587 1.00 98.25 546 VAL A C 1
ATOM 4230 O O . VAL A 1 546 ? 4.684 0.348 -14.823 1.00 98.25 546 VAL A O 1
ATOM 4233 N N . GLN A 1 547 ? 2.990 0.224 -16.271 1.00 96.69 547 GLN A N 1
ATOM 4234 C CA . GLN A 1 547 ? 2.603 1.631 -16.128 1.00 96.69 547 GLN A CA 1
ATOM 4235 C C . GLN A 1 547 ? 1.663 1.861 -14.932 1.00 96.69 547 GLN A C 1
ATOM 4237 O O . GLN A 1 547 ? 1.587 2.974 -14.414 1.00 96.69 547 GLN A O 1
ATOM 4242 N N . TYR A 1 548 ? 0.937 0.822 -14.515 1.00 96.44 548 TYR A N 1
ATOM 4243 C CA . TYR A 1 548 ? 0.159 0.820 -13.277 1.00 96.44 548 TYR A CA 1
ATOM 4244 C C . TYR A 1 548 ? 1.056 0.606 -12.054 1.00 96.44 548 TYR A C 1
ATOM 4246 O O . TYR A 1 548 ? 2.228 0.264 -12.189 1.00 96.44 548 TYR A O 1
ATOM 4254 N N . HIS A 1 549 ? 0.471 0.773 -10.873 1.00 96.62 549 HIS A N 1
ATOM 4255 C CA . HIS A 1 549 ? 1.109 0.580 -9.575 1.00 96.62 549 HIS A CA 1
ATOM 4256 C C . HIS A 1 549 ? 0.633 -0.738 -8.934 1.00 96.62 549 HIS A C 1
ATOM 4258 O O . HIS A 1 549 ? -0.396 -0.746 -8.244 1.00 96.62 549 HIS A O 1
ATOM 4264 N N . PRO A 1 550 ? 1.317 -1.876 -9.182 1.00 96.00 550 PRO A N 1
ATOM 4265 C CA . PRO A 1 550 ? 0.946 -3.169 -8.598 1.00 96.00 550 PRO A CA 1
ATOM 4266 C C . PRO A 1 550 ? 1.043 -3.197 -7.064 1.00 96.00 550 PRO A C 1
ATOM 4268 O O . PRO A 1 550 ? 0.442 -4.049 -6.410 1.00 96.00 550 PRO A O 1
ATOM 4271 N N . GLU A 1 551 ? 1.797 -2.275 -6.470 1.00 95.38 551 GLU A N 1
ATOM 4272 C CA . GLU A 1 551 ? 1.981 -2.148 -5.030 1.00 95.38 551 GLU A CA 1
ATOM 4273 C C . GLU A 1 551 ? 0.695 -1.739 -4.297 1.00 95.38 551 GLU A C 1
ATOM 4275 O O . GLU A 1 551 ? 0.512 -2.102 -3.133 1.00 95.38 551 GLU A O 1
ATOM 4280 N N . TYR A 1 552 ? -0.230 -1.045 -4.972 1.00 94.62 552 TYR A N 1
ATOM 4281 C CA . TYR A 1 552 ? -1.495 -0.616 -4.367 1.00 94.62 552 TYR A CA 1
ATOM 4282 C C . TYR A 1 552 ? -2.514 -1.747 -4.232 1.00 94.62 552 TYR A C 1
ATOM 4284 O O . TYR A 1 552 ? -3.412 -1.673 -3.401 1.00 94.62 552 TYR A O 1
ATOM 4292 N N . THR A 1 553 ? -2.393 -2.795 -5.043 1.00 93.31 553 THR A N 1
ATOM 4293 C CA . THR A 1 553 ? -3.325 -3.931 -5.057 1.00 93.31 553 THR A CA 1
ATOM 4294 C C . THR A 1 553 ? -2.731 -5.185 -4.415 1.00 93.31 553 THR A C 1
ATOM 4296 O O . THR A 1 553 ? -3.397 -6.217 -4.363 1.00 93.31 553 THR A O 1
ATOM 4299 N N . SER A 1 554 ? -1.498 -5.111 -3.896 1.00 93.12 554 SER A N 1
ATOM 4300 C CA . SER A 1 554 ? -0.861 -6.210 -3.166 1.00 93.12 554 SER A CA 1
ATOM 4301 C C . SER A 1 554 ? -1.419 -6.325 -1.753 1.00 93.12 554 SER A C 1
ATOM 4303 O O . SER A 1 554 ? -1.408 -5.349 -1.010 1.00 93.12 554 SER A O 1
ATOM 4305 N N . LYS A 1 555 ? -1.856 -7.520 -1.351 1.00 90.94 555 LYS A N 1
ATOM 4306 C CA . LYS A 1 555 ? -2.422 -7.797 -0.022 1.00 90.94 555 LYS A CA 1
ATOM 4307 C C . LYS A 1 555 ? -1.616 -8.874 0.693 1.00 90.94 555 LYS A C 1
ATOM 4309 O O . LYS A 1 555 ? -0.979 -9.690 0.036 1.00 90.94 555 LYS A O 1
ATOM 4314 N N . VAL A 1 556 ? -1.698 -8.927 2.023 1.00 88.81 556 VAL A N 1
ATOM 4315 C CA . VAL A 1 556 ? -0.922 -9.886 2.838 1.00 88.81 556 VAL A CA 1
ATOM 4316 C C . VAL A 1 556 ? -1.213 -11.328 2.421 1.00 88.81 556 VAL A C 1
ATOM 4318 O O . VAL A 1 556 ? -0.307 -12.099 2.129 1.00 88.81 556 VAL A O 1
ATOM 4321 N N . MET A 1 557 ? -2.499 -11.672 2.328 1.00 84.44 557 MET A N 1
ATOM 4322 C CA . MET A 1 557 ? -2.945 -13.017 1.953 1.00 84.44 557 MET A CA 1
ATOM 4323 C C . MET A 1 557 ? -3.085 -13.223 0.441 1.00 84.44 557 MET A C 1
ATOM 4325 O O . MET A 1 557 ? -3.319 -14.343 -0.008 1.00 84.44 557 MET A O 1
ATOM 4329 N N . ASP A 1 558 ? -2.989 -12.147 -0.338 1.00 86.06 558 ASP A N 1
ATOM 4330 C CA . ASP A 1 558 ? -3.106 -12.181 -1.793 1.00 86.06 558 ASP A CA 1
ATOM 4331 C C . ASP A 1 558 ? -2.139 -11.167 -2.425 1.00 86.06 558 ASP A C 1
ATOM 4333 O O . ASP A 1 558 ? -2.550 -10.076 -2.837 1.00 86.06 558 ASP A O 1
ATOM 4337 N N . PRO A 1 559 ? -0.830 -11.481 -2.467 1.00 90.69 559 PRO A N 1
ATOM 4338 C CA . PRO A 1 559 ? 0.153 -10.568 -3.027 1.00 90.69 559 PRO A CA 1
ATOM 4339 C C . PRO A 1 559 ? -0.122 -10.322 -4.508 1.00 90.69 559 PRO A C 1
ATOM 4341 O O . PRO A 1 559 ? -0.522 -11.238 -5.244 1.00 90.69 559 PRO A O 1
ATOM 4344 N N . ASN A 1 560 ? 0.153 -9.096 -4.962 1.00 94.12 560 ASN A N 1
ATOM 4345 C CA . ASN A 1 560 ? -0.019 -8.745 -6.367 1.00 94.12 560 ASN A CA 1
ATOM 4346 C C . ASN A 1 560 ? 0.818 -9.680 -7.255 1.00 94.12 560 ASN A C 1
ATOM 4348 O O . ASN A 1 560 ? 1.995 -9.936 -6.991 1.00 94.12 560 ASN A O 1
ATOM 4352 N N . ARG A 1 561 ? 0.213 -10.184 -8.334 1.00 91.75 561 ARG A N 1
ATOM 4353 C CA . ARG A 1 561 ? 0.803 -11.233 -9.175 1.00 91.75 561 ARG A CA 1
ATOM 4354 C C . ARG A 1 561 ? 2.044 -10.784 -9.942 1.00 91.75 561 ARG A C 1
ATOM 4356 O O . ARG A 1 561 ? 2.936 -11.601 -10.162 1.00 91.75 561 ARG A O 1
ATOM 4363 N N . CYS A 1 562 ? 2.138 -9.510 -10.318 1.00 94.69 562 CYS A N 1
ATOM 4364 C CA . CYS A 1 562 ? 3.337 -8.969 -10.956 1.00 94.69 562 CYS A CA 1
ATOM 4365 C C . CYS A 1 562 ? 4.524 -8.976 -9.979 1.00 94.69 562 CYS A C 1
ATOM 4367 O O . CYS A 1 562 ? 5.592 -9.493 -10.299 1.00 94.69 562 CYS A O 1
ATOM 4369 N N . ILE A 1 563 ? 4.307 -8.497 -8.752 1.00 96.69 563 ILE A N 1
ATOM 4370 C CA . ILE A 1 563 ? 5.346 -8.412 -7.714 1.00 96.69 563 ILE A CA 1
ATOM 4371 C C . ILE A 1 563 ? 5.736 -9.802 -7.215 1.00 96.69 563 ILE A C 1
ATOM 4373 O O . ILE A 1 563 ? 6.919 -10.089 -7.055 1.00 96.69 563 ILE A O 1
ATOM 4377 N N . LEU A 1 564 ? 4.762 -10.698 -7.046 1.00 94.69 564 LEU A N 1
ATOM 4378 C CA . LEU A 1 564 ? 5.019 -12.091 -6.697 1.00 94.69 564 LEU A CA 1
ATOM 4379 C C . LEU A 1 564 ? 5.851 -12.803 -7.772 1.00 94.69 564 LEU A C 1
ATOM 4381 O O . LEU A 1 564 ? 6.777 -13.535 -7.438 1.00 94.69 564 LEU A O 1
ATOM 4385 N N . GLY A 1 565 ? 5.540 -12.589 -9.054 1.00 95.19 565 GLY A N 1
ATOM 4386 C CA . GLY A 1 565 ? 6.316 -13.148 -10.163 1.00 95.19 565 GLY A CA 1
ATOM 4387 C C . GLY A 1 565 ? 7.754 -12.623 -10.196 1.00 95.19 565 GLY A C 1
ATOM 4388 O O . GLY A 1 565 ? 8.689 -13.415 -10.295 1.00 95.19 565 GLY A O 1
ATOM 4389 N N . PHE A 1 566 ? 7.932 -11.311 -10.009 1.00 98.06 566 PHE A N 1
ATOM 4390 C CA . PHE A 1 566 ? 9.246 -10.677 -9.880 1.00 98.06 566 PHE A CA 1
ATOM 4391 C C . PHE A 1 566 ? 10.055 -11.253 -8.711 1.00 98.06 566 PHE A C 1
ATOM 4393 O O . PHE A 1 566 ? 11.216 -11.633 -8.882 1.00 98.06 566 PHE A O 1
ATOM 4400 N N . PHE A 1 567 ? 9.442 -11.353 -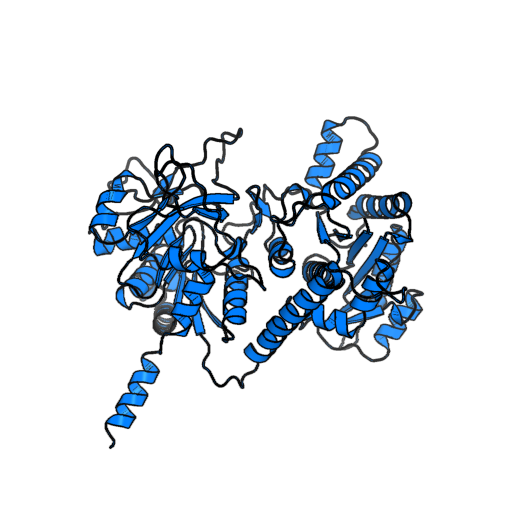7.529 1.00 96.50 567 PHE A N 1
ATOM 4401 C CA . PHE A 1 567 ? 10.113 -11.858 -6.336 1.00 96.50 567 PHE A CA 1
ATOM 4402 C C . PHE A 1 567 ? 10.499 -13.334 -6.491 1.00 96.50 567 PHE A C 1
ATOM 4404 O O . PHE A 1 567 ? 11.627 -13.700 -6.172 1.00 96.50 567 PHE A O 1
ATOM 4411 N N . LYS A 1 568 ? 9.614 -14.173 -7.052 1.00 94.25 568 LYS A N 1
ATOM 4412 C CA . LYS A 1 568 ? 9.921 -15.582 -7.350 1.00 94.25 568 LYS A CA 1
ATOM 4413 C C . LYS A 1 568 ? 11.125 -15.711 -8.275 1.00 94.25 568 LYS A C 1
ATOM 4415 O O . LYS A 1 568 ? 12.078 -16.395 -7.915 1.00 94.25 568 LYS A O 1
ATOM 4420 N N . ALA A 1 569 ? 11.118 -14.989 -9.396 1.00 95.19 569 ALA A N 1
ATOM 4421 C CA . ALA A 1 569 ? 12.240 -14.981 -10.332 1.00 95.19 569 ALA A CA 1
ATOM 4422 C C . ALA A 1 569 ? 13.547 -14.523 -9.665 1.00 95.19 569 ALA A C 1
ATOM 4424 O O . ALA A 1 569 ? 14.604 -15.076 -9.946 1.00 95.19 569 ALA A O 1
ATOM 4425 N N . SER A 1 570 ? 13.469 -13.553 -8.750 1.00 96.06 570 SER A N 1
ATOM 4426 C CA . SER A 1 570 ? 14.623 -13.079 -7.975 1.00 96.06 570 SER A CA 1
ATOM 4427 C C . SER A 1 570 ? 15.121 -14.137 -6.984 1.00 96.06 570 SER A C 1
ATOM 4429 O O . SER A 1 570 ? 16.319 -14.352 -6.860 1.00 96.06 570 SER A O 1
ATOM 4431 N N . SER A 1 571 ? 14.224 -14.858 -6.310 1.00 90.69 571 SER A N 1
ATOM 4432 C CA . SER A 1 571 ? 14.587 -15.881 -5.315 1.00 90.69 571 SER A CA 1
ATOM 4433 C C . SER A 1 571 ? 15.260 -17.131 -5.902 1.00 90.69 571 SER A C 1
ATOM 4435 O O . SER A 1 571 ? 15.849 -17.920 -5.164 1.00 90.69 571 SER A O 1
ATOM 4437 N N . GLU A 1 572 ? 15.171 -17.317 -7.221 1.00 86.94 572 GLU A N 1
ATOM 4438 C CA . GLU A 1 572 ? 15.816 -18.408 -7.961 1.00 86.94 572 GLU A CA 1
ATOM 4439 C C . GLU A 1 572 ? 17.226 -18.043 -8.455 1.00 86.94 572 GLU A C 1
ATOM 4441 O O . GLU A 1 572 ? 17.962 -18.912 -8.928 1.00 86.94 572 GLU A O 1
ATOM 4446 N N . VAL A 1 573 ? 17.632 -16.772 -8.347 1.00 77.81 573 VAL A N 1
ATOM 4447 C CA . VAL A 1 573 ? 18.971 -16.335 -8.750 1.00 77.81 573 VAL A CA 1
ATOM 4448 C C . VAL A 1 573 ? 19.996 -16.856 -7.750 1.00 77.81 573 VAL A C 1
ATOM 4450 O O . VAL A 1 573 ? 19.970 -16.510 -6.572 1.00 77.81 573 VAL A O 1
ATOM 4453 N N . VAL A 1 574 ? 20.946 -17.657 -8.231 1.00 59.91 574 VAL A N 1
ATOM 4454 C CA . VAL A 1 574 ? 22.117 -18.063 -7.447 1.00 59.91 574 VAL A CA 1
ATOM 4455 C C . VAL A 1 574 ? 23.212 -17.006 -7.639 1.00 59.91 574 VAL A C 1
ATOM 4457 O O . VAL A 1 574 ? 23.643 -16.801 -8.777 1.00 59.91 574 VAL A O 1
ATOM 4460 N N . PRO A 1 575 ? 23.682 -16.321 -6.579 1.00 55.12 575 PRO A N 1
ATOM 4461 C CA . PRO A 1 575 ? 24.718 -15.306 -6.720 1.00 55.12 575 PRO A CA 1
ATOM 4462 C C . PRO A 1 575 ? 26.001 -15.878 -7.336 1.00 55.12 575 PRO A C 1
ATOM 4464 O O . PRO A 1 575 ? 26.483 -16.940 -6.938 1.00 55.12 575 PRO A O 1
ATOM 4467 N N . LEU A 1 576 ? 26.614 -15.122 -8.253 1.00 45.53 576 LEU A N 1
ATOM 4468 C CA . LEU A 1 576 ? 27.893 -15.458 -8.902 1.00 45.53 576 LEU A CA 1
ATOM 4469 C C . LEU A 1 576 ? 29.023 -15.775 -7.901 1.00 45.53 576 LEU A C 1
ATOM 4471 O O . LEU A 1 576 ? 29.895 -16.585 -8.201 1.00 45.53 576 LEU A O 1
ATOM 4475 N N . GLN A 1 577 ? 28.979 -15.199 -6.695 1.00 43.56 577 GLN A N 1
ATOM 4476 C CA . GLN A 1 577 ? 29.951 -15.459 -5.624 1.00 43.56 577 GLN A CA 1
ATOM 4477 C C . GLN A 1 577 ? 29.885 -16.892 -5.058 1.00 43.56 577 GLN A C 1
ATOM 4479 O O . GLN A 1 577 ? 30.904 -17.407 -4.597 1.00 43.56 577 GLN A O 1
ATOM 4484 N N . LEU A 1 578 ? 28.721 -17.554 -5.118 1.00 41.53 578 LEU A N 1
ATOM 4485 C CA . LEU A 1 578 ? 28.570 -18.963 -4.719 1.00 41.53 578 LEU A CA 1
ATOM 4486 C C . LEU A 1 578 ? 29.052 -19.922 -5.816 1.00 41.53 578 LEU A C 1
ATOM 4488 O O . LEU A 1 578 ? 29.528 -21.020 -5.528 1.00 41.53 578 LEU A O 1
ATOM 4492 N N . LEU A 1 579 ? 28.991 -19.497 -7.082 1.00 40.66 579 LEU A N 1
ATOM 4493 C CA . LEU A 1 579 ? 29.524 -20.279 -8.197 1.00 40.66 579 LEU A CA 1
ATOM 4494 C C . LEU A 1 579 ? 31.057 -20.341 -8.147 1.00 40.66 579 LEU A C 1
ATOM 4496 O O . LEU A 1 579 ? 31.619 -21.415 -8.363 1.00 40.66 579 LEU A O 1
ATOM 4500 N N . THR A 1 580 ? 31.735 -19.252 -7.763 1.00 40.78 580 THR A N 1
ATOM 4501 C CA . THR A 1 580 ? 33.202 -19.237 -7.614 1.00 40.78 580 THR A CA 1
ATOM 4502 C C . THR A 1 580 ? 33.704 -20.152 -6.494 1.00 40.78 580 THR A C 1
ATOM 4504 O O . THR A 1 580 ? 34.699 -20.842 -6.689 1.00 40.78 580 THR A O 1
ATOM 4507 N N . THR A 1 581 ? 32.988 -20.257 -5.368 1.00 41.38 581 THR A N 1
ATOM 4508 C CA . THR A 1 581 ? 33.362 -21.178 -4.274 1.00 41.38 581 THR A CA 1
ATOM 4509 C C . THR A 1 581 ? 33.126 -22.646 -4.642 1.00 41.38 581 THR A C 1
ATOM 4511 O O . THR A 1 581 ? 33.904 -23.512 -4.248 1.00 41.38 581 THR A O 1
ATOM 4514 N N . SER A 1 582 ? 32.098 -22.945 -5.448 1.00 39.72 582 SER A N 1
ATOM 4515 C CA . SER A 1 582 ? 31.851 -24.313 -5.935 1.00 39.72 582 SER A CA 1
ATOM 4516 C C . SER A 1 582 ? 32.873 -24.779 -6.982 1.00 39.72 582 SER A C 1
ATOM 4518 O O . SER A 1 582 ? 33.233 -25.954 -7.013 1.00 39.72 582 SER A O 1
ATOM 4520 N N . MET A 1 583 ? 33.395 -23.864 -7.807 1.00 40.06 583 MET A N 1
ATOM 4521 C CA . MET A 1 583 ? 34.421 -24.187 -8.804 1.00 40.06 583 MET A CA 1
ATOM 4522 C C . MET A 1 583 ? 35.813 -24.386 -8.183 1.00 40.06 583 MET A C 1
ATOM 4524 O O . MET A 1 583 ? 36.576 -25.228 -8.658 1.00 40.06 583 MET A O 1
ATOM 4528 N N . GLU A 1 584 ? 36.142 -23.677 -7.099 1.00 41.75 584 GLU A N 1
ATOM 4529 C CA . GLU A 1 584 ? 37.367 -23.945 -6.330 1.00 41.75 584 GLU A CA 1
ATOM 4530 C C . GLU A 1 584 ? 37.304 -25.307 -5.615 1.00 41.75 584 GLU A C 1
ATOM 4532 O O . GLU A 1 584 ? 38.300 -26.024 -5.578 1.00 41.75 584 GLU A O 1
ATOM 4537 N N . ALA A 1 585 ? 36.124 -25.730 -5.147 1.00 41.06 585 ALA A N 1
ATOM 4538 C CA . ALA A 1 585 ? 35.932 -27.065 -4.573 1.00 41.06 585 ALA A CA 1
ATOM 4539 C C . ALA A 1 585 ? 36.022 -28.200 -5.617 1.00 41.06 585 ALA A C 1
ATOM 4541 O O . ALA A 1 585 ? 36.518 -29.276 -5.303 1.00 41.06 585 ALA A O 1
ATOM 4542 N N . LEU A 1 586 ? 35.604 -27.958 -6.865 1.00 40.69 586 LEU A N 1
ATOM 4543 C CA . LEU A 1 586 ? 35.668 -28.931 -7.972 1.00 40.69 586 LEU A CA 1
ATOM 4544 C C . LEU A 1 586 ? 37.023 -28.981 -8.705 1.00 40.69 586 LEU A C 1
ATOM 4546 O O . LEU A 1 586 ? 37.196 -29.795 -9.607 1.00 40.69 586 LEU A O 1
ATOM 4550 N N . SER A 1 587 ? 37.973 -28.111 -8.352 1.00 40.59 587 SER A N 1
ATOM 4551 C CA . SER A 1 587 ? 39.346 -28.112 -8.892 1.00 40.59 587 SER A CA 1
ATOM 4552 C C . SER A 1 587 ? 40.388 -28.644 -7.900 1.00 40.59 587 SER A C 1
ATOM 4554 O O . SER A 1 587 ? 41.584 -28.638 -8.198 1.00 40.59 587 SER A O 1
ATOM 4556 N N . LEU A 1 588 ? 39.931 -29.125 -6.739 1.00 41.44 588 LEU A N 1
ATOM 4557 C CA . LEU A 1 588 ? 40.740 -29.754 -5.690 1.00 41.44 588 LEU A CA 1
ATOM 4558 C C . LEU A 1 588 ? 40.425 -31.250 -5.475 1.00 41.44 588 LEU A C 1
ATOM 4560 O O . LEU A 1 588 ? 40.963 -31.845 -4.541 1.00 41.44 588 LEU A O 1
ATOM 4564 N N . GLU A 1 589 ? 39.636 -31.867 -6.357 1.00 34.28 589 GLU A N 1
ATOM 4565 C CA . GLU A 1 589 ? 39.541 -33.329 -6.540 1.00 34.28 589 GLU A CA 1
ATOM 4566 C C . GLU A 1 589 ? 40.171 -33.731 -7.878 1.00 34.28 589 GLU A C 1
ATOM 4568 O O . GLU A 1 589 ? 40.818 -34.806 -7.920 1.00 34.28 589 GLU A O 1
#